Protein AF-0000000066506841 (afdb_homodimer)

Radius of gyration: 35.03 Å; Cα contacts (8 Å, |Δi|>4): 1201; chains: 2; bounding box: 113×82×133 Å

Foldseek 3Di:
DCPVVDDDDDDPDDPPPPPPPPPPPPPPVPPPDDDDPDDFQLVLQLLDAFQAEAEEDELLDLVRVVVLLVVLVLGQAYEHELEPSDDPVCNVNSLVSNLCDLVPHDSPNHAYEYEAYEPPPVRRLVSLLSCLVCLVSHQAYEHEPCLALVRVVVSLVSNCVRNNNVSSLRHAYEYEQAAPSSLVCLLCNLVSVVVVPDDPDNRDDRYAEYEYEHVSHCVRPVDDADLVRPVCLVSLLSRQVSQSSSNHAYEYYEDPPLVDLVSLLVVLLVSVVSRHRYYYYHDPSSSVSSSVSNQDDLVLLVVLVVLLVVCVVVVVVVDQWDDDPNDIDGPVSNVVSVSNVSNCVVDDDDDPVVNVVVVD/DDDPPDCPDDPPPDPPPPPPPPPPPPVPVVVPDDDDPDDFQLVLQLLDAFQAEAEEDELLDLVRVVVLLVVLVLGQAYEHELEPSDDPVCSVSSLVSNLCDLVPHDSPNHAYEYEAYEPPPVRRLVSLLSCLVCLVSHQAYEHEPCLALVRVVVSLVSNCVRNNNVSSLRHAYEYEQAAPSSLVCLLCNLVSQVVVDDPPDNRDDRYAEYEYEHVSHCVRVVDDADLVRPVCLVVLLSRQVSQSSNNHAYEYYEDPPQVDLVSLLVVLLVSVVSPHRYYYYHDPSSSVSSSVSNQDDLVLLVVLVVLLVVCVVVVVVVDQWDDDPRDIDGPVSNVVSVSNVSNCVVDDDDDPVVNVVVVD

Structure (mmCIF, N/CA/C/O backbone):
data_AF-0000000066506841-model_v1
#
loop_
_entity.id
_entity.type
_entity.pdbx_description
1 polymer 'Citrate lyase subunit beta-like protein'
#
loop_
_atom_site.group_PDB
_atom_site.id
_atom_site.type_symbol
_atom_site.label_atom_id
_atom_site.label_alt_id
_atom_site.label_comp_id
_atom_site.label_asym_id
_atom_site.label_entity_id
_atom_site.label_seq_id
_atom_site.pdbx_PDB_ins_code
_atom_site.Cartn_x
_atom_site.Cartn_y
_atom_site.Cartn_z
_atom_site.occupancy
_atom_site.B_iso_or_equiv
_atom_site.auth_seq_id
_atom_site.auth_comp_id
_atom_site.auth_asym_id
_atom_site.auth_atom_id
_atom_site.pdbx_PDB_model_num
ATOM 1 N N . MET A 1 1 ? 40.344 -13.898 102.812 1 19.92 1 MET A N 1
ATOM 2 C CA . MET A 1 1 ? 39.719 -12.602 102.5 1 19.92 1 MET A CA 1
ATOM 3 C C . MET A 1 1 ? 38.688 -12.734 101.438 1 19.92 1 MET A C 1
ATOM 5 O O . MET A 1 1 ? 38.688 -13.695 100.688 1 19.92 1 MET A O 1
ATOM 9 N N . ILE A 1 2 ? 37.906 -11.609 101.125 1 20.38 2 ILE A N 1
ATOM 10 C CA . ILE A 1 2 ? 36.656 -10.891 101.062 1 20.38 2 ILE A CA 1
ATOM 11 C C . ILE A 1 2 ? 36.25 -10.664 99.625 1 20.38 2 ILE A C 1
ATOM 13 O O . ILE A 1 2 ? 35.25 -9.984 99.312 1 20.38 2 ILE A O 1
ATOM 17 N N . HIS A 1 3 ? 36.938 -11.219 98.625 1 22.5 3 HIS A N 1
ATOM 18 C CA . HIS A 1 3 ? 36.938 -10.359 97.5 1 22.5 3 HIS A CA 1
ATOM 19 C C . HIS A 1 3 ? 35.562 -10.344 96.812 1 22.5 3 HIS A C 1
ATOM 21 O O . HIS A 1 3 ? 35.188 -11.297 96.125 1 22.5 3 HIS A O 1
ATOM 27 N N . ILE A 1 4 ? 34.5 -9.719 97.5 1 22.95 4 ILE A N 1
ATOM 28 C CA . ILE A 1 4 ? 33.062 -9.594 97.312 1 22.95 4 ILE A CA 1
ATOM 29 C C . ILE A 1 4 ? 32.781 -8.781 96 1 22.95 4 ILE A C 1
ATOM 31 O O . ILE A 1 4 ? 32.906 -7.559 96 1 22.95 4 ILE A O 1
ATOM 35 N N . LEU A 1 5 ? 33.438 -9.164 94.938 1 21.91 5 LEU A N 1
ATOM 36 C CA . LEU A 1 5 ? 33.406 -8.211 93.812 1 21.91 5 LEU A CA 1
ATOM 37 C C . LEU A 1 5 ? 31.969 -7.848 93.5 1 21.91 5 LEU A C 1
ATOM 39 O O . LEU A 1 5 ? 31.156 -8.727 93.188 1 21.91 5 LEU A O 1
ATOM 43 N N . LYS A 1 6 ? 31.594 -6.633 93.812 1 20.75 6 LYS A N 1
ATOM 44 C CA . LYS A 1 6 ? 30.438 -5.754 94 1 20.75 6 LYS A CA 1
ATOM 45 C C . LYS A 1 6 ? 29.609 -5.684 92.688 1 20.75 6 LYS A C 1
ATOM 47 O O . LYS A 1 6 ? 28.391 -5.844 92.75 1 20.75 6 LYS A O 1
ATOM 52 N N . SER A 1 7 ? 30.031 -4.965 91.625 1 20.2 7 SER A N 1
ATOM 53 C CA . SER A 1 7 ? 29.297 -3.773 91.25 1 20.2 7 SER A CA 1
ATOM 54 C C . SER A 1 7 ? 28.156 -4.129 90.25 1 20.2 7 SER A C 1
ATOM 56 O O . SER A 1 7 ? 28.359 -4.875 89.312 1 20.2 7 SER A O 1
ATOM 58 N N . VAL A 1 8 ? 26.875 -3.951 90.5 1 19.23 8 VAL A N 1
ATOM 59 C CA . VAL A 1 8 ? 25.516 -4.242 90.062 1 19.23 8 VAL A CA 1
ATOM 60 C C . VAL A 1 8 ? 25.219 -3.527 88.75 1 19.23 8 VAL A C 1
ATOM 62 O O . VAL A 1 8 ? 24.578 -4.094 87.875 1 19.23 8 VAL A O 1
ATOM 65 N N . LYS A 1 9 ? 25.484 -2.055 88.688 1 21.59 9 LYS A N 1
ATOM 66 C CA . LYS A 1 9 ? 24.266 -1.27 88.562 1 21.59 9 LYS A CA 1
ATOM 67 C C . LYS A 1 9 ? 23.672 -1.432 87.125 1 21.59 9 LYS A C 1
ATOM 69 O O . LYS A 1 9 ? 22.469 -1.605 87 1 21.59 9 LYS A O 1
ATOM 74 N N . LYS A 1 10 ? 24.281 -0.771 85.938 1 21.14 10 LYS A N 1
ATOM 75 C CA . LYS A 1 10 ? 23.609 0.346 85.312 1 21.14 10 LYS A CA 1
ATOM 76 C C . LYS A 1 10 ? 22.578 -0.15 84.25 1 21.14 10 LYS A C 1
ATOM 78 O O . LYS A 1 10 ? 22.797 -1.163 83.625 1 21.14 10 LYS A O 1
ATOM 83 N N . LEU A 1 11 ? 21.312 0.389 84.25 1 24.2 11 LEU A N 1
ATOM 84 C CA . LEU A 1 11 ? 20 0.316 83.625 1 24.2 11 LEU A CA 1
ATOM 85 C C . LEU A 1 11 ? 20.078 0.713 82.125 1 24.2 11 LEU A C 1
ATOM 87 O O . LEU A 1 11 ? 20.312 1.881 81.812 1 24.2 11 LEU A O 1
ATOM 91 N N . ARG A 1 12 ? 20.922 0.252 81.25 1 22.33 12 ARG A N 1
ATOM 92 C CA . ARG A 1 12 ? 20.984 0.986 80 1 22.33 12 ARG A CA 1
ATOM 93 C C . ARG A 1 12 ? 19.609 1.198 79.438 1 22.33 12 ARG A C 1
ATOM 95 O O . ARG A 1 12 ? 18.719 0.344 79.562 1 22.33 12 ARG A O 1
ATOM 102 N N . PRO A 1 13 ? 19.375 2.502 78.875 1 25.47 13 PRO A N 1
ATOM 103 C CA . PRO A 1 13 ? 18.203 3.197 78.312 1 25.47 13 PRO A CA 1
ATOM 104 C C . PRO A 1 13 ? 17.516 2.398 77.188 1 25.47 13 PRO A C 1
ATOM 106 O O . PRO A 1 13 ? 18.156 1.552 76.562 1 25.47 13 PRO A O 1
ATOM 109 N N . LEU A 1 14 ? 16.156 2.465 77.25 1 25.09 14 LEU A N 1
ATOM 110 C CA . LEU A 1 14 ? 15.133 1.903 76.375 1 25.09 14 LEU A CA 1
ATOM 111 C C . LEU A 1 14 ? 15.375 2.301 74.938 1 25.09 14 LEU A C 1
ATOM 113 O O . LEU A 1 14 ? 15.367 3.488 74.562 1 25.09 14 LEU A O 1
ATOM 117 N N . ILE A 1 15 ? 16.344 1.688 74.25 1 23.77 15 ILE A N 1
ATOM 118 C CA . ILE A 1 15 ? 16.625 2.012 72.875 1 23.77 15 ILE A CA 1
ATOM 119 C C . ILE A 1 15 ? 15.32 2.098 72.062 1 23.77 15 ILE A C 1
ATOM 121 O O . ILE A 1 15 ? 14.492 1.189 72.125 1 23.77 15 ILE A O 1
ATOM 125 N N . ASN A 1 16 ? 14.891 3.402 71.75 1 25.42 16 ASN A N 1
ATOM 126 C CA . ASN A 1 16 ? 13.805 3.895 70.938 1 25.42 16 ASN A CA 1
ATOM 127 C C . ASN A 1 16 ? 13.641 3.057 69.688 1 25.42 16 ASN A C 1
ATOM 129 O O . ASN A 1 16 ? 14.625 2.611 69.125 1 25.42 16 ASN A O 1
ATOM 133 N N . ASN A 1 17 ? 12.492 2.375 69.625 1 25.38 17 ASN A N 1
ATOM 134 C CA . ASN A 1 17 ? 11.93 1.603 68.5 1 25.38 17 ASN A CA 1
ATOM 135 C C . ASN A 1 17 ? 12.047 2.352 67.188 1 25.38 17 ASN A C 1
ATOM 137 O O . ASN A 1 17 ? 11.414 3.393 67 1 25.38 17 ASN A O 1
ATOM 141 N N . ASN A 1 18 ? 13.25 2.596 66.688 1 24.2 18 ASN A N 1
ATOM 142 C CA . ASN A 1 18 ? 13.336 3.205 65.375 1 24.2 18 ASN A CA 1
ATOM 143 C C . ASN A 1 18 ? 12.375 2.549 64.375 1 24.2 18 ASN A C 1
ATOM 145 O O . ASN A 1 18 ? 12.414 1.333 64.188 1 24.2 18 ASN A O 1
ATOM 149 N N . ASN A 1 19 ? 11.164 3.104 64.312 1 24.72 19 ASN A N 1
ATOM 150 C CA . ASN A 1 19 ? 10.219 2.824 63.25 1 24.72 19 ASN A CA 1
ATOM 151 C C . ASN A 1 19 ? 10.914 2.748 61.906 1 24.72 19 ASN A C 1
ATOM 153 O O . ASN A 1 19 ? 11.461 3.742 61.438 1 24.72 19 ASN A O 1
ATOM 157 N N . LYS A 1 20 ? 11.445 1.597 61.562 1 29.14 20 LYS A N 1
ATOM 158 C CA . LYS A 1 20 ? 11.883 1.326 60.188 1 29.14 20 LYS A CA 1
ATOM 159 C C . LYS A 1 20 ? 10.836 1.792 59.188 1 29.14 20 LYS A C 1
ATOM 161 O O . LYS A 1 20 ? 9.742 1.229 59.094 1 29.14 20 LYS A O 1
ATOM 166 N N . LEU A 1 21 ? 10.797 3.123 58.969 1 26.31 21 LEU A N 1
ATOM 167 C CA . LEU A 1 21 ? 10.07 3.562 57.781 1 26.31 21 LEU A CA 1
ATOM 168 C C . LEU A 1 21 ? 10.414 2.686 56.594 1 26.31 21 LEU A C 1
ATOM 170 O O . LEU A 1 21 ? 11.578 2.582 56.219 1 26.31 21 LEU A O 1
ATOM 174 N N . PHE A 1 22 ? 9.703 1.641 56.469 1 28.02 22 PHE A N 1
ATOM 175 C CA . PHE A 1 22 ? 9.695 0.941 55.188 1 28.02 22 PHE A CA 1
ATOM 176 C C . PHE A 1 22 ? 9.594 1.929 54.031 1 28.02 22 PHE A C 1
ATOM 178 O O . PHE A 1 22 ? 8.57 2.6 53.875 1 28.02 22 PHE A O 1
ATOM 185 N N . PHE A 1 23 ? 10.68 2.598 53.719 1 28.44 23 PHE A N 1
ATOM 186 C CA . PHE A 1 23 ? 10.664 3.17 52.375 1 28.44 23 PHE A CA 1
ATOM 187 C C . PHE A 1 23 ? 10.203 2.139 51.344 1 28.44 23 PHE A C 1
ATOM 189 O O . PHE A 1 23 ? 10.812 1.078 51.219 1 28.44 23 PHE A O 1
ATOM 196 N N . SER A 1 24 ? 8.945 2.027 51.156 1 30.55 24 SER A N 1
ATOM 197 C CA . SER A 1 24 ? 8.492 1.392 49.906 1 30.55 24 SER A CA 1
ATOM 198 C C . SER A 1 24 ? 9.383 1.77 48.75 1 30.55 24 SER A C 1
ATOM 200 O O . SER A 1 24 ? 9.555 2.953 48.438 1 30.55 24 SER A O 1
ATOM 202 N N . SER A 1 25 ? 10.492 1.104 48.625 1 33.22 25 SER A N 1
ATOM 203 C CA . SER A 1 25 ? 11.18 1.16 47.344 1 33.22 25 SER A CA 1
ATOM 204 C C . SER A 1 25 ? 10.188 1.163 46.188 1 33.22 25 SER A C 1
ATOM 206 O O . SER A 1 25 ? 9.422 0.212 46 1 33.22 25 SER A O 1
ATOM 208 N N . SER A 1 26 ? 9.555 2.262 45.906 1 35.69 26 SER A N 1
ATOM 209 C CA . SER A 1 26 ? 8.969 2.355 44.562 1 35.69 26 SER A CA 1
ATOM 210 C C . SER A 1 26 ? 9.852 1.671 43.531 1 35.69 26 SER A C 1
ATOM 212 O O . SER A 1 26 ? 10.961 2.137 43.25 1 35.69 26 SER A O 1
ATOM 214 N N . THR A 1 27 ? 9.945 0.377 43.5 1 36.06 27 THR A N 1
ATOM 215 C CA . THR A 1 27 ? 10.461 -0.313 42.344 1 36.06 27 THR A CA 1
ATOM 216 C C . THR A 1 27 ? 10.008 0.387 41.062 1 36.06 27 THR A C 1
ATOM 218 O O . THR A 1 27 ? 8.844 0.299 40.656 1 36.06 27 THR A O 1
ATOM 221 N N . THR A 1 28 ? 10.461 1.526 40.812 1 39.88 28 THR A N 1
ATOM 222 C CA . THR A 1 28 ? 10.383 1.992 39.438 1 39.88 28 THR A CA 1
ATOM 223 C C . THR A 1 28 ? 10.727 0.866 38.438 1 39.88 28 THR A C 1
ATOM 225 O O . THR A 1 28 ? 11.883 0.431 38.375 1 39.88 28 THR A O 1
ATOM 228 N N . THR A 1 29 ? 9.969 -0.126 38.312 1 41.84 29 THR A N 1
ATOM 229 C CA . THR A 1 29 ? 10.141 -1.033 37.188 1 41.84 29 THR A CA 1
ATOM 230 C C . THR A 1 29 ? 10.672 -0.285 35.969 1 41.84 29 THR A C 1
ATOM 232 O O . THR A 1 29 ? 9.961 0.53 35.375 1 41.84 29 THR A O 1
ATOM 235 N N . THR A 1 30 ? 11.891 0.038 35.906 1 47.94 30 THR A N 1
ATOM 236 C CA . THR A 1 30 ? 12.531 0.542 34.719 1 47.94 30 THR A CA 1
ATOM 237 C C . THR A 1 30 ? 12.102 -0.261 33.5 1 47.94 30 THR A C 1
ATOM 239 O O . THR A 1 30 ? 12.5 -1.418 33.344 1 47.94 30 THR A O 1
ATOM 242 N N . THR A 1 31 ? 10.93 -0.209 33.094 1 57.25 31 THR A N 1
ATOM 243 C CA . THR A 1 31 ? 10.5 -0.829 31.828 1 57.25 31 THR A CA 1
ATOM 244 C C . THR A 1 31 ? 11.562 -0.641 30.75 1 57.25 31 THR A C 1
ATOM 246 O O . THR A 1 31 ? 11.922 0.49 30.406 1 57.25 31 THR A O 1
ATOM 249 N N . ILE A 1 32 ? 12.461 -1.568 30.609 1 72.75 32 ILE A N 1
ATOM 250 C CA . ILE A 1 32 ? 13.469 -1.62 29.562 1 72.75 32 ILE A CA 1
ATOM 251 C C . ILE A 1 32 ? 12.812 -1.335 28.203 1 72.75 32 ILE A C 1
ATOM 253 O O . ILE A 1 32 ? 11.883 -2.033 27.797 1 72.75 32 ILE A O 1
ATOM 257 N N . ILE A 1 33 ? 13.164 -0.239 27.688 1 83.62 33 ILE A N 1
ATOM 258 C CA . ILE A 1 33 ? 12.711 0.145 26.359 1 83.62 33 ILE A CA 1
ATOM 259 C C . ILE A 1 33 ? 13.367 -0.755 25.312 1 83.62 33 ILE A C 1
ATOM 261 O O . ILE A 1 33 ? 14.594 -0.771 25.172 1 83.62 33 ILE A O 1
ATOM 265 N N . LYS A 1 34 ? 12.625 -1.693 24.734 1 84.38 34 LYS A N 1
ATOM 266 C CA . LYS A 1 34 ? 13.133 -2.602 23.719 1 84.38 34 LYS A CA 1
ATOM 267 C C . LYS A 1 34 ? 12.727 -2.139 22.328 1 84.38 34 LYS A C 1
ATOM 269 O O . LYS A 1 34 ? 11.555 -1.852 22.078 1 84.38 34 LYS A O 1
ATOM 274 N N . LYS A 1 35 ? 13.766 -2.053 21.5 1 85.88 35 LYS A N 1
ATOM 275 C CA . LYS A 1 35 ? 13.516 -1.743 20.109 1 85.88 35 LYS A CA 1
ATOM 276 C C . LYS A 1 35 ? 12.734 -2.861 19.422 1 85.88 35 LYS A C 1
ATOM 278 O O . LYS A 1 35 ? 13.031 -4.043 19.609 1 85.88 35 LYS A O 1
ATOM 283 N N . PRO A 1 36 ? 11.766 -2.43 18.656 1 85.62 36 PRO A N 1
ATOM 284 C CA . PRO A 1 36 ? 11.016 -3.475 17.953 1 85.62 36 PRO A CA 1
ATOM 285 C C . PRO A 1 36 ? 11.828 -4.152 16.859 1 85.62 36 PRO A C 1
ATOM 287 O O . PRO A 1 36 ? 12.617 -3.492 16.172 1 85.62 36 PRO A O 1
ATOM 290 N N . GLY A 1 37 ? 11.75 -5.484 16.75 1 82 37 GLY A N 1
ATOM 291 C CA . GLY A 1 37 ? 12.391 -6.254 15.688 1 82 37 GLY A CA 1
ATOM 292 C C . GLY A 1 37 ? 11.469 -6.555 14.523 1 82 37 GLY A C 1
ATOM 293 O O . GLY A 1 37 ? 11.203 -7.719 14.219 1 82 37 GLY A O 1
ATOM 294 N N . ILE A 1 38 ? 11.016 -5.594 13.836 1 82.06 38 ILE A N 1
ATOM 295 C CA . ILE A 1 38 ? 10.086 -5.734 12.719 1 82.06 38 ILE A CA 1
ATOM 296 C C . ILE A 1 38 ? 10.852 -5.633 11.398 1 82.06 38 ILE A C 1
ATOM 298 O O . ILE A 1 38 ? 11.656 -4.719 11.203 1 82.06 38 ILE A O 1
ATOM 302 N N . PHE A 1 39 ? 10.586 -6.625 10.547 1 81.94 39 PHE A N 1
ATOM 303 C CA . PHE A 1 39 ? 11.297 -6.652 9.273 1 81.94 39 PHE A CA 1
ATOM 304 C C . PHE A 1 39 ? 10.32 -6.5 8.109 1 81.94 39 PHE A C 1
ATOM 306 O O . PHE A 1 39 ? 9.297 -7.176 8.055 1 81.94 39 PHE A O 1
ATOM 313 N N . ASN A 1 40 ? 10.633 -5.566 7.262 1 86.5 40 ASN A N 1
ATOM 314 C CA . ASN A 1 40 ? 9.914 -5.422 6.004 1 86.5 40 ASN A CA 1
ATOM 315 C C . ASN A 1 40 ? 10.305 -6.512 5.008 1 86.5 40 ASN A C 1
ATOM 317 O O . ASN A 1 40 ? 11.484 -6.668 4.684 1 86.5 40 ASN A O 1
ATOM 321 N N . LYS A 1 41 ? 9.398 -7.238 4.477 1 89.69 41 LYS A N 1
ATOM 322 C CA . LYS A 1 41 ? 9.672 -8.422 3.662 1 89.69 41 LYS A CA 1
ATOM 323 C C . LYS A 1 41 ? 9.562 -8.094 2.176 1 89.69 41 LYS A C 1
ATOM 325 O O . LYS A 1 41 ? 9.773 -8.969 1.328 1 89.69 41 LYS A O 1
ATOM 330 N N . SER A 1 42 ? 9.266 -6.887 1.808 1 89.31 42 SER A N 1
ATOM 331 C CA . SER A 1 42 ? 8.969 -6.547 0.42 1 89.31 42 SER A CA 1
ATOM 332 C C . SER A 1 42 ? 10.164 -6.809 -0.483 1 89.31 42 SER A C 1
ATOM 334 O O . SER A 1 42 ? 10.008 -7.188 -1.646 1 89.31 42 SER A O 1
ATOM 336 N N . GLN A 1 43 ? 11.344 -6.672 0.038 1 82.62 43 GLN A N 1
ATOM 337 C CA . GLN A 1 43 ? 12.555 -6.816 -0.768 1 82.62 43 GLN A CA 1
ATOM 338 C C . GLN A 1 43 ? 12.781 -8.273 -1.153 1 82.62 43 GLN A C 1
ATOM 340 O O . GLN A 1 43 ? 13.508 -8.562 -2.111 1 82.62 43 GLN A O 1
ATOM 345 N N . ASN A 1 44 ? 12.203 -9.188 -0.419 1 85.19 44 ASN A N 1
ATOM 346 C CA . ASN A 1 44 ? 12.359 -10.617 -0.664 1 85.19 44 ASN A CA 1
ATOM 347 C C . ASN A 1 44 ? 11.797 -11.016 -2.023 1 85.19 44 ASN A C 1
ATOM 349 O O . ASN A 1 44 ? 12.117 -12.086 -2.543 1 85.19 44 ASN A O 1
ATOM 353 N N . ILE A 1 45 ? 11.031 -10.242 -2.58 1 88.62 45 ILE A N 1
ATOM 354 C CA . ILE A 1 45 ? 10.352 -10.57 -3.826 1 88.62 45 ILE A CA 1
ATOM 355 C C . ILE A 1 45 ? 11.328 -10.469 -4.992 1 88.62 45 ILE A C 1
ATOM 357 O O . ILE A 1 45 ? 11.25 -11.25 -5.945 1 88.62 45 ILE A O 1
ATOM 361 N N . TYR A 1 46 ? 12.273 -9.586 -4.883 1 82.62 46 TYR A N 1
ATOM 362 C CA . TYR A 1 46 ? 13.094 -9.234 -6.039 1 82.62 46 TYR A CA 1
ATOM 363 C C . TYR A 1 46 ? 14.406 -10 -6.027 1 82.62 46 TYR A C 1
ATOM 365 O O . TYR A 1 46 ? 15.234 -9.844 -6.934 1 82.62 46 TYR A O 1
ATOM 373 N N . ASP A 1 47 ? 14.586 -10.875 -5.039 1 80.94 47 ASP A N 1
ATOM 374 C CA . ASP A 1 47 ? 15.773 -11.711 -4.961 1 80.94 47 ASP A CA 1
ATOM 375 C C . ASP A 1 47 ? 15.508 -13.094 -5.555 1 80.94 47 ASP A C 1
ATOM 377 O O . ASP A 1 47 ? 16.344 -14 -5.43 1 80.94 47 ASP A O 1
ATOM 381 N N . LYS A 1 48 ? 14.406 -13.32 -6.117 1 82.38 48 LYS A N 1
ATOM 382 C CA . LYS A 1 48 ? 14.031 -14.578 -6.758 1 82.38 48 LYS A CA 1
ATOM 383 C C . LYS A 1 48 ? 13.391 -14.328 -8.125 1 82.38 48 LYS A C 1
ATOM 385 O O . LYS A 1 48 ? 12.891 -13.234 -8.391 1 82.38 48 LYS A O 1
ATOM 390 N N . PRO A 1 49 ? 13.391 -15.359 -8.938 1 85.88 49 PRO A N 1
ATOM 391 C CA . PRO A 1 49 ? 12.758 -15.172 -10.25 1 85.88 49 PRO A CA 1
ATOM 392 C C . PRO A 1 49 ? 11.258 -14.891 -10.141 1 85.88 49 PRO A C 1
ATOM 394 O O . PRO A 1 49 ? 10.578 -15.477 -9.297 1 85.88 49 PRO A O 1
ATOM 397 N N . LEU A 1 50 ? 10.844 -14.008 -10.977 1 91.06 50 LEU A N 1
ATOM 398 C CA . LEU A 1 50 ? 9.422 -13.68 -11.008 1 91.06 50 LEU A CA 1
ATOM 399 C C . LEU A 1 50 ? 8.641 -14.727 -11.797 1 91.06 50 LEU A C 1
ATOM 401 O O . LEU A 1 50 ? 9.148 -15.289 -12.766 1 91.06 50 LEU A O 1
ATOM 405 N N . ARG A 1 51 ? 7.465 -14.969 -11.297 1 96 51 ARG A N 1
ATOM 406 C CA . ARG A 1 51 ? 6.52 -15.812 -12.016 1 96 51 ARG A CA 1
ATOM 407 C C . ARG A 1 51 ? 5.699 -15 -13.008 1 96 51 ARG A C 1
ATOM 409 O O . ARG A 1 51 ? 4.488 -14.844 -12.852 1 96 51 ARG A O 1
ATOM 416 N N . ARG A 1 52 ? 6.367 -14.57 -14.148 1 96 52 ARG A N 1
ATOM 417 C CA . ARG A 1 52 ? 5.711 -13.688 -15.102 1 96 52 ARG A CA 1
ATOM 418 C C . ARG A 1 52 ? 4.586 -14.414 -15.836 1 96 52 ARG A C 1
ATOM 420 O O . ARG A 1 52 ? 3.434 -13.977 -15.805 1 96 52 ARG A O 1
ATOM 427 N N . VAL A 1 53 ? 4.969 -15.484 -16.375 1 97.31 53 VAL A N 1
ATOM 428 C CA . VAL A 1 53 ? 4 -16.312 -17.094 1 97.31 53 VAL A CA 1
ATOM 429 C C . VAL A 1 53 ? 3.594 -17.5 -16.219 1 97.31 53 VAL A C 1
ATOM 431 O O . VAL A 1 53 ? 4.391 -18.406 -15.992 1 97.31 53 VAL A O 1
ATOM 434 N N . PHE A 1 54 ? 2.396 -17.438 -15.773 1 98.31 54 PHE A N 1
ATOM 435 C CA . PHE A 1 54 ? 1.75 -18.5 -15 1 98.31 54 PHE A CA 1
ATOM 436 C C . PHE A 1 54 ? 0.753 -19.266 -15.852 1 98.31 54 PHE A C 1
ATOM 438 O O . PHE A 1 54 ? -0.42 -18.891 -15.938 1 98.31 54 PHE A O 1
ATOM 445 N N . PHE A 1 55 ? 1.191 -20.375 -16.453 1 98.31 55 PHE A N 1
ATOM 446 C CA . PHE A 1 55 ? 0.477 -21 -17.562 1 98.31 55 PHE A CA 1
ATOM 447 C C . PHE A 1 55 ? -0.343 -22.188 -17.094 1 98.31 55 PHE A C 1
ATOM 449 O O . PHE A 1 55 ? 0.214 -23.188 -16.641 1 98.31 55 PHE A O 1
ATOM 456 N N . ASN A 1 56 ? -1.65 -22.094 -17.234 1 97.69 56 ASN A N 1
ATOM 457 C CA . ASN A 1 56 ? -2.572 -23.141 -16.797 1 97.69 56 ASN A CA 1
ATOM 458 C C . ASN A 1 56 ? -2.855 -24.125 -17.922 1 97.69 56 ASN A C 1
ATOM 460 O O . ASN A 1 56 ? -3.25 -23.734 -19.016 1 97.69 56 ASN A O 1
ATOM 464 N N . VAL A 1 57 ? -2.703 -25.375 -17.578 1 97.75 57 VAL A N 1
ATOM 465 C CA . VAL A 1 57 ? -2.912 -26.453 -18.531 1 97.75 57 VAL A CA 1
ATOM 466 C C . VAL A 1 57 ? -3.822 -27.516 -17.906 1 97.75 57 VAL A C 1
ATOM 468 O O . VAL A 1 57 ? -3.559 -28.016 -16.812 1 97.75 57 VAL A O 1
ATOM 471 N N . PRO A 1 58 ? -4.871 -27.922 -18.656 1 97.44 58 PRO A N 1
ATOM 472 C CA . PRO A 1 58 ? -5.703 -29 -18.125 1 97.44 58 PRO A CA 1
ATOM 473 C C . PRO A 1 58 ? -4.934 -30.297 -17.938 1 97.44 58 PRO A C 1
ATOM 475 O O . PRO A 1 58 ? -4.32 -30.797 -18.891 1 97.44 58 PRO A O 1
ATOM 478 N N . GLY A 1 59 ? -5.047 -30.906 -16.75 1 97.5 59 GLY A N 1
ATOM 479 C CA . GLY A 1 59 ? -4.262 -32.062 -16.406 1 97.5 59 GLY A CA 1
ATOM 480 C C . GLY A 1 59 ? -4.719 -33.344 -17.109 1 97.5 59 GLY A C 1
ATOM 481 O O . GLY A 1 59 ? -3.996 -34.344 -17.141 1 97.5 59 GLY A O 1
ATOM 482 N N . SER A 1 60 ? -5.875 -33.219 -17.688 1 96.31 60 SER A N 1
ATOM 483 C CA . SER A 1 60 ? -6.418 -34.406 -18.375 1 96.31 60 SER A CA 1
ATOM 484 C C . SER A 1 60 ? -6.047 -34.406 -19.844 1 96.31 60 SER A C 1
ATOM 486 O O . SER A 1 60 ? -6.344 -35.375 -20.562 1 96.31 60 SER A O 1
ATOM 488 N N . ASP A 1 61 ? -5.426 -33.375 -20.328 1 96.31 61 ASP A N 1
ATOM 489 C CA . ASP A 1 61 ? -5.145 -33.25 -21.75 1 96.31 61 ASP A CA 1
ATOM 490 C C . ASP A 1 61 ? -3.65 -33.375 -22.031 1 96.31 61 ASP A C 1
ATOM 492 O O . ASP A 1 61 ? -2.908 -32.406 -22.016 1 96.31 61 ASP A O 1
ATOM 496 N N . LYS A 1 62 ? -3.268 -34.594 -22.438 1 96.38 62 LYS A N 1
ATOM 497 C CA . LYS A 1 62 ? -1.861 -34.906 -22.656 1 96.38 62 LYS A CA 1
ATOM 498 C C . LYS A 1 62 ? -1.271 -34.062 -23.766 1 96.38 62 LYS A C 1
ATOM 500 O O . LYS A 1 62 ? -0.111 -33.625 -23.703 1 96.38 62 LYS A O 1
ATOM 505 N N . ARG A 1 63 ? -2.018 -33.812 -24.75 1 96.44 63 ARG A N 1
ATOM 506 C CA . ARG A 1 63 ? -1.546 -33 -25.859 1 96.44 63 ARG A CA 1
ATOM 507 C C . ARG A 1 63 ? -1.191 -31.594 -25.406 1 96.44 63 ARG A C 1
ATOM 509 O O . ARG A 1 63 ? -0.162 -31.047 -25.812 1 96.44 63 ARG A O 1
ATOM 516 N N . LYS A 1 64 ? -2.004 -31.047 -24.625 1 96.38 64 LYS A N 1
ATOM 517 C CA . LYS A 1 64 ? -1.761 -29.703 -24.125 1 96.38 64 LYS A CA 1
ATOM 518 C C . LYS A 1 64 ? -0.586 -29.688 -23.156 1 96.38 64 LYS A C 1
ATOM 520 O O . LYS A 1 64 ? 0.179 -28.719 -23.109 1 96.38 64 LYS A O 1
ATOM 525 N N . ILE A 1 65 ? -0.446 -30.703 -22.391 1 97.38 65 ILE A N 1
ATOM 526 C CA . ILE A 1 65 ? 0.708 -30.828 -21.516 1 97.38 65 ILE A CA 1
ATOM 527 C C . ILE A 1 65 ? 1.989 -30.875 -22.344 1 97.38 65 ILE A C 1
ATOM 529 O O . ILE A 1 65 ? 2.947 -30.156 -22.062 1 97.38 65 ILE A O 1
ATOM 533 N N . ASP A 1 66 ? 1.945 -31.641 -23.422 1 96.38 66 ASP A N 1
ATOM 534 C CA . ASP A 1 66 ? 3.105 -31.766 -24.297 1 96.38 66 ASP A CA 1
ATOM 535 C C . ASP A 1 66 ? 3.455 -30.422 -24.938 1 96.38 66 ASP A C 1
ATOM 537 O O . ASP A 1 66 ? 4.633 -30.078 -25.062 1 96.38 66 ASP A O 1
ATOM 541 N N . LYS A 1 67 ? 2.453 -29.734 -25.312 1 95.31 67 LYS A N 1
ATOM 542 C CA . LYS A 1 67 ? 2.674 -28.406 -25.891 1 95.31 67 LYS A CA 1
ATOM 543 C C . LYS A 1 67 ? 3.324 -27.469 -24.875 1 95.31 67 LYS A C 1
ATOM 545 O O . LYS A 1 67 ? 4.211 -26.688 -25.234 1 95.31 67 LYS A O 1
ATOM 550 N N . SER A 1 68 ? 2.873 -27.516 -23.672 1 96.06 68 SER A N 1
ATOM 551 C CA . SER A 1 68 ? 3.455 -26.672 -22.625 1 96.06 68 SER A CA 1
ATOM 552 C C . SER A 1 68 ? 4.918 -27.031 -22.391 1 96.06 68 SER A C 1
ATOM 554 O O . SER A 1 68 ? 5.734 -26.156 -22.094 1 96.06 68 SER A O 1
ATOM 556 N N . LEU A 1 69 ? 5.262 -28.297 -22.547 1 95.44 69 LEU A N 1
ATOM 557 C CA . LEU A 1 69 ? 6.641 -28.75 -22.422 1 95.44 69 LEU A CA 1
ATOM 558 C C . LEU A 1 69 ? 7.512 -28.156 -23.531 1 95.44 69 LEU A C 1
ATOM 560 O O . LEU A 1 69 ? 8.633 -27.734 -23.281 1 95.44 69 LEU A O 1
ATOM 564 N N . ALA A 1 70 ? 6.961 -28.094 -24.625 1 94.62 70 ALA A N 1
ATOM 565 C CA . ALA A 1 70 ? 7.688 -27.547 -25.766 1 94.62 70 ALA A CA 1
ATOM 566 C C . ALA A 1 70 ? 7.961 -26.062 -25.594 1 94.62 70 ALA A C 1
ATOM 568 O O . ALA A 1 70 ? 8.93 -25.531 -26.156 1 94.62 70 ALA A O 1
ATOM 569 N N . LEU A 1 71 ? 7.133 -25.375 -24.812 1 94.38 71 LEU A N 1
ATOM 570 C CA . LEU A 1 71 ? 7.234 -23.938 -24.625 1 94.38 71 LEU A CA 1
ATOM 571 C C . LEU A 1 71 ? 7.855 -23.609 -23.266 1 94.38 71 LEU A C 1
ATOM 573 O O . LEU A 1 71 ? 7.852 -22.453 -22.844 1 94.38 71 LEU A O 1
ATOM 577 N N . SER A 1 72 ? 8.43 -24.578 -22.609 1 93.69 72 SER A N 1
ATOM 578 C CA . SER A 1 72 ? 8.812 -24.484 -21.203 1 93.69 72 SER A CA 1
ATOM 579 C C . SER A 1 72 ? 9.914 -23.438 -21 1 93.69 72 SER A C 1
ATOM 581 O O . SER A 1 72 ? 10.031 -22.844 -19.938 1 93.69 72 SER A O 1
ATOM 583 N N . ASP A 1 73 ? 10.602 -23.094 -22.016 1 91.25 73 ASP A N 1
ATOM 584 C CA . ASP A 1 73 ? 11.703 -22.125 -21.906 1 91.25 73 ASP A CA 1
ATOM 585 C C . ASP A 1 73 ? 11.172 -20.703 -21.781 1 91.25 73 ASP A C 1
ATOM 587 O O . ASP A 1 73 ? 11.906 -19.797 -21.391 1 91.25 73 ASP A O 1
ATOM 591 N N . THR A 1 74 ? 9.914 -20.484 -22.094 1 93.06 74 THR A N 1
ATOM 592 C CA . THR A 1 74 ? 9.336 -19.156 -22.062 1 93.06 74 THR A CA 1
ATOM 593 C C . THR A 1 74 ? 8.273 -19.031 -20.984 1 93.06 74 THR A C 1
ATOM 595 O O . THR A 1 74 ? 7.578 -18.016 -20.891 1 93.06 74 THR A O 1
ATOM 598 N N . ILE A 1 75 ? 8.148 -20.094 -20.266 1 96.12 75 ILE A N 1
ATOM 599 C CA . ILE A 1 75 ? 7.145 -20.156 -19.203 1 96.12 75 ILE A CA 1
ATOM 600 C C . ILE A 1 75 ? 7.832 -20.234 -17.844 1 96.12 75 ILE A C 1
ATOM 602 O O . ILE A 1 75 ? 8.773 -21 -17.656 1 96.12 75 ILE A O 1
ATOM 606 N N . ASP A 1 76 ? 7.438 -19.375 -16.906 1 96.19 76 ASP A N 1
ATOM 607 C CA . ASP A 1 76 ? 8.047 -19.406 -15.586 1 96.19 76 ASP A CA 1
ATOM 608 C C . ASP A 1 76 ? 7.445 -20.516 -14.734 1 96.19 76 ASP A C 1
ATOM 610 O O . ASP A 1 76 ? 8.172 -21.234 -14.023 1 96.19 76 ASP A O 1
ATOM 614 N N . SER A 1 77 ? 6.09 -20.656 -14.82 1 98.06 77 SER A N 1
ATOM 615 C CA . SER A 1 77 ? 5.395 -21.688 -14.062 1 98.06 77 SER A CA 1
ATOM 616 C C . SER A 1 77 ? 4.371 -22.422 -14.93 1 98.06 77 SER A C 1
ATOM 618 O O . SER A 1 77 ? 3.496 -21.797 -15.523 1 98.06 77 SER A O 1
ATOM 620 N N . ILE A 1 78 ? 4.5 -23.672 -14.977 1 98.5 78 ILE A N 1
ATOM 621 C CA . ILE A 1 78 ? 3.494 -24.516 -15.617 1 98.5 78 ILE A CA 1
ATOM 622 C C . ILE A 1 78 ? 2.588 -25.141 -14.547 1 98.5 78 ILE A C 1
ATOM 624 O O . ILE A 1 78 ? 3.062 -25.812 -13.641 1 98.5 78 ILE A O 1
ATOM 628 N N . VAL A 1 79 ? 1.314 -24.859 -14.711 1 98.75 79 VAL A N 1
ATOM 629 C CA . VAL A 1 79 ? 0.335 -25.328 -13.734 1 98.75 79 VAL A CA 1
ATOM 630 C C . VAL A 1 79 ? -0.516 -26.438 -14.359 1 98.75 79 VAL A C 1
ATOM 632 O O . VAL A 1 79 ? -1.317 -26.188 -15.258 1 98.75 79 VAL A O 1
ATOM 635 N N . LEU A 1 80 ? -0.371 -27.609 -13.859 1 98.69 80 LEU A N 1
ATOM 636 C CA . LEU A 1 80 ? -1.217 -28.719 -14.281 1 98.69 80 LEU A CA 1
ATOM 637 C C . LEU A 1 80 ? -2.488 -28.781 -13.445 1 98.69 80 LEU A C 1
ATOM 639 O O . LEU A 1 80 ? -2.43 -29.047 -12.234 1 98.69 80 LEU A O 1
ATOM 643 N N . ASP A 1 81 ? -3.59 -28.641 -14.094 1 98.5 81 ASP A N 1
ATOM 644 C CA . ASP A 1 81 ? -4.859 -28.344 -13.43 1 98.5 81 ASP A CA 1
ATOM 645 C C . ASP A 1 81 ? -5.637 -29.625 -13.148 1 98.5 81 ASP A C 1
ATOM 647 O O . ASP A 1 81 ? -5.801 -30.469 -14.039 1 98.5 81 ASP A O 1
ATOM 651 N N . LEU A 1 82 ? -6.129 -29.812 -11.898 1 98.5 82 LEU A N 1
ATOM 652 C CA . LEU A 1 82 ? -7.059 -30.875 -11.523 1 98.5 82 LEU A CA 1
ATOM 653 C C . LEU A 1 82 ? -8.43 -30.297 -11.195 1 98.5 82 LEU A C 1
ATOM 655 O O . LEU A 1 82 ? -9.383 -31.047 -10.977 1 98.5 82 LEU A O 1
ATOM 659 N N . GLU A 1 83 ? -8.602 -29.031 -11.227 1 96.69 83 GLU A N 1
ATOM 660 C CA . GLU A 1 83 ? -9.797 -28.359 -10.734 1 96.69 83 GLU A CA 1
ATOM 661 C C . GLU A 1 83 ? -10.758 -28.031 -11.875 1 96.69 83 GLU A C 1
ATOM 663 O O . GLU A 1 83 ? -11.188 -28.922 -12.609 1 96.69 83 GLU A O 1
ATOM 668 N N . ASP A 1 84 ? -11.039 -26.812 -12.133 1 88.88 84 ASP A N 1
ATOM 669 C CA . ASP A 1 84 ? -12.133 -26.422 -13.016 1 88.88 84 ASP A CA 1
ATOM 670 C C . ASP A 1 84 ? -11.805 -26.719 -14.469 1 88.88 84 ASP A C 1
ATOM 672 O O . ASP A 1 84 ? -12.711 -26.828 -15.305 1 88.88 84 ASP A O 1
ATOM 676 N N . GLY A 1 85 ? -10.578 -26.891 -14.789 1 92.25 85 GLY A N 1
ATOM 677 C CA . GLY A 1 85 ? -10.195 -27.234 -16.156 1 92.25 85 GLY A CA 1
ATOM 678 C C . GLY A 1 85 ? -10.398 -28.703 -16.469 1 92.25 85 GLY A C 1
ATOM 679 O O . GLY A 1 85 ? -10.242 -29.125 -17.625 1 92.25 85 GLY A O 1
ATOM 680 N N . VAL A 1 86 ? -10.773 -29.469 -15.516 1 95.81 86 VAL A N 1
ATOM 681 C CA . VAL A 1 86 ? -10.984 -30.906 -15.68 1 95.81 86 VAL A CA 1
ATOM 682 C C . VAL A 1 86 ? -12.422 -31.25 -15.297 1 95.81 86 VAL A C 1
ATOM 684 O O . VAL A 1 86 ? -12.883 -30.906 -14.203 1 95.81 86 VAL A O 1
ATOM 687 N N . SER A 1 87 ? -13.062 -31.938 -16.156 1 94.12 87 SER A N 1
ATOM 688 C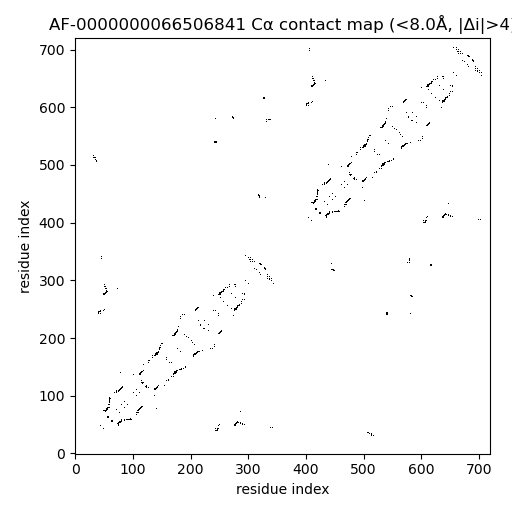 CA . SER A 1 87 ? -14.422 -32.375 -15.859 1 94.12 87 SER A CA 1
ATOM 689 C C . SER A 1 87 ? -14.453 -33.344 -14.695 1 94.12 87 SER A C 1
ATOM 691 O O . SER A 1 87 ? -13.477 -34.062 -14.445 1 94.12 87 SER A O 1
ATOM 693 N N . VAL A 1 88 ? -15.57 -33.406 -14.078 1 92.81 88 VAL A N 1
ATOM 694 C CA . VAL A 1 88 ? -15.719 -34.188 -12.859 1 92.81 88 VAL A CA 1
ATOM 695 C C . VAL A 1 88 ? -15.461 -35.656 -13.148 1 92.81 88 VAL A C 1
ATOM 697 O O . VAL A 1 88 ? -14.867 -36.375 -12.336 1 92.81 88 VAL A O 1
ATOM 700 N N . ASN A 1 89 ? -15.836 -36.031 -14.289 1 95.31 89 ASN A N 1
ATOM 701 C CA . ASN A 1 89 ? -15.75 -37.469 -14.625 1 95.31 89 ASN A CA 1
ATOM 702 C C . ASN A 1 89 ? -14.359 -37.844 -15.133 1 95.31 89 ASN A C 1
ATOM 704 O O . ASN A 1 89 ? -14.102 -39 -15.453 1 95.31 89 ASN A O 1
ATOM 708 N N . ARG A 1 90 ? -13.492 -36.938 -15.148 1 97.12 90 ARG A N 1
ATOM 709 C CA . ARG A 1 90 ? -12.156 -37.219 -15.664 1 97.12 90 ARG A CA 1
ATOM 710 C C . ARG A 1 90 ? -11.086 -36.906 -14.617 1 97.12 90 ARG A C 1
ATOM 712 O O . ARG A 1 90 ? -9.898 -36.844 -14.938 1 97.12 90 ARG A O 1
ATOM 719 N N . LYS A 1 91 ? -11.484 -36.75 -13.391 1 97.62 91 LYS A N 1
ATOM 720 C CA . LYS A 1 91 ? -10.555 -36.375 -12.328 1 97.62 91 LYS A CA 1
ATOM 721 C C . LYS A 1 91 ? -9.477 -37.438 -12.133 1 97.62 91 LYS A C 1
ATOM 723 O O . LYS A 1 91 ? -8.289 -37.125 -12.055 1 97.62 91 LYS A O 1
ATOM 728 N N . GLN A 1 92 ? -9.883 -38.656 -12.125 1 97.94 92 GLN A N 1
ATOM 729 C CA . GLN A 1 92 ? -8.906 -39.719 -11.93 1 97.94 92 GLN A CA 1
ATOM 730 C C . GLN A 1 92 ? -7.949 -39.812 -13.125 1 97.94 92 GLN A C 1
ATOM 732 O O . GLN A 1 92 ? -6.742 -39.969 -12.945 1 97.94 92 GLN A O 1
ATOM 737 N N . GLU A 1 93 ? -8.5 -39.719 -14.258 1 98 93 GLU A N 1
ATOM 738 C CA . GLU A 1 93 ? -7.676 -39.688 -15.461 1 98 93 GLU A CA 1
ATOM 739 C C . GLU A 1 93 ? -6.645 -38.562 -15.414 1 98 93 GLU A C 1
ATOM 741 O O . GLU A 1 93 ? -5.484 -38.781 -15.773 1 98 93 GLU A O 1
ATOM 746 N N . ALA A 1 94 ? -7.078 -37.469 -15.023 1 98.5 94 ALA A N 1
ATOM 747 C CA . ALA A 1 94 ? -6.184 -36.312 -14.906 1 98.5 94 ALA A CA 1
ATOM 748 C C . ALA A 1 94 ? -5.055 -36.594 -13.914 1 98.5 94 ALA A C 1
ATOM 750 O O . ALA A 1 94 ? -3.891 -36.312 -14.195 1 98.5 94 ALA A O 1
ATOM 751 N N . ARG A 1 95 ? -5.391 -37.188 -12.75 1 98.62 95 ARG A N 1
ATOM 752 C CA . ARG A 1 95 ? -4.387 -37.531 -11.758 1 98.62 95 ARG A CA 1
ATOM 753 C C . ARG A 1 95 ? -3.344 -38.5 -12.344 1 98.62 95 ARG A C 1
ATOM 755 O O . ARG A 1 95 ? -2.141 -38.281 -12.172 1 98.62 95 ARG A O 1
ATOM 762 N N . ASP A 1 96 ? -3.824 -39.438 -13.094 1 98.31 96 ASP A N 1
ATOM 763 C CA . ASP A 1 96 ? -2.934 -40.438 -13.695 1 98.31 96 ASP A CA 1
ATOM 764 C C . ASP A 1 96 ? -2.033 -39.781 -14.75 1 98.31 96 ASP A C 1
ATOM 766 O O . ASP A 1 96 ? -0.835 -40.062 -14.805 1 98.31 96 ASP A O 1
ATOM 770 N N . THR A 1 97 ? -2.611 -38.969 -15.523 1 98.25 97 THR A N 1
ATOM 771 C CA . THR A 1 97 ? -1.883 -38.312 -16.594 1 98.25 97 THR A CA 1
ATOM 772 C C . THR A 1 97 ? -0.795 -37.406 -16.031 1 98.25 97 THR A C 1
ATOM 774 O O . THR A 1 97 ? 0.344 -37.406 -16.5 1 98.25 97 THR A O 1
ATOM 777 N N . ILE A 1 98 ? -1.13 -36.656 -15.023 1 98.56 98 ILE A N 1
ATOM 778 C CA . ILE A 1 98 ? -0.185 -35.75 -14.391 1 98.56 98 ILE A CA 1
ATOM 779 C C . ILE A 1 98 ? 0.96 -36.531 -13.766 1 98.56 98 ILE A C 1
ATOM 781 O O . ILE A 1 98 ? 2.133 -36.188 -13.953 1 98.56 98 ILE A O 1
ATOM 785 N N . GLN A 1 99 ? 0.584 -37.562 -13.039 1 98.06 99 GLN A N 1
ATOM 786 C CA . GLN A 1 99 ? 1.594 -38.375 -12.391 1 98.06 99 GLN A CA 1
ATOM 787 C C . GLN A 1 99 ? 2.598 -38.906 -13.414 1 98.06 99 GLN A C 1
ATOM 789 O O . GLN A 1 99 ? 3.809 -38.844 -13.195 1 98.06 99 GLN A O 1
ATOM 794 N N . LYS A 1 100 ? 2.115 -39.406 -14.477 1 97.62 100 LYS A N 1
ATOM 795 C CA . LYS A 1 100 ? 2.979 -39.938 -15.523 1 97.62 100 LYS A CA 1
ATOM 796 C C . LYS A 1 100 ? 3.842 -38.844 -16.141 1 97.62 100 LYS A C 1
ATOM 798 O O . LYS A 1 100 ? 5.051 -39 -16.312 1 97.62 100 LYS A O 1
ATOM 803 N N . ALA A 1 101 ? 3.275 -37.719 -16.453 1 97.44 101 ALA A N 1
ATOM 804 C CA . ALA A 1 101 ? 3.959 -36.656 -17.141 1 97.44 101 ALA A CA 1
ATOM 805 C C . ALA A 1 101 ? 5.109 -36.094 -16.312 1 97.44 101 ALA A C 1
ATOM 807 O O . ALA A 1 101 ? 6.215 -35.906 -16.812 1 97.44 101 ALA A O 1
ATOM 808 N N . VAL A 1 102 ? 4.898 -35.906 -15.008 1 97.25 102 VAL A N 1
ATOM 809 C CA . VAL A 1 102 ? 5.891 -35.219 -14.18 1 97.25 102 VAL A CA 1
ATOM 810 C C . VAL A 1 102 ? 7.066 -36.156 -13.906 1 97.25 102 VAL A C 1
ATOM 812 O O . VAL A 1 102 ? 8.195 -35.688 -13.695 1 97.25 102 VAL A O 1
ATOM 815 N N . VAL A 1 103 ? 6.812 -37.406 -13.945 1 96.38 103 VAL A N 1
ATOM 816 C CA . VAL A 1 103 ? 7.867 -38.375 -13.68 1 96.38 103 VAL A CA 1
ATOM 817 C C . VAL A 1 103 ? 8.664 -38.625 -14.953 1 96.38 103 VAL A C 1
ATOM 819 O O . VAL A 1 103 ? 9.898 -38.719 -14.914 1 96.38 103 VAL A O 1
ATOM 822 N N . GLU A 1 104 ? 8 -38.625 -16.031 1 95.62 104 GLU A N 1
ATOM 823 C CA . GLU A 1 104 ? 8.625 -39.094 -17.266 1 95.62 104 GLU A CA 1
ATOM 824 C C . GLU A 1 104 ? 9.211 -37.938 -18.062 1 95.62 104 GLU A C 1
ATOM 826 O O . GLU A 1 104 ? 10.109 -38.125 -18.891 1 95.62 104 GLU A O 1
ATOM 831 N N . GLU A 1 105 ? 8.664 -36.812 -17.906 1 93.75 105 GLU A N 1
ATOM 832 C CA . GLU A 1 105 ? 9.047 -35.688 -18.766 1 93.75 105 GLU A CA 1
ATOM 833 C C . GLU A 1 105 ? 9.859 -34.656 -17.969 1 93.75 105 GLU A C 1
ATOM 835 O O . GLU A 1 105 ? 9.789 -34.625 -16.75 1 93.75 105 GLU A O 1
ATOM 840 N N . SER A 1 106 ? 10.602 -33.906 -18.781 1 92.19 106 SER A N 1
ATOM 841 C CA . SER A 1 106 ? 11.344 -32.781 -18.203 1 92.19 106 SER A CA 1
ATOM 842 C C . SER A 1 106 ? 10.664 -31.453 -18.5 1 92.19 106 SER A C 1
ATOM 844 O O . SER A 1 106 ? 10.391 -31.141 -19.672 1 92.19 106 SER A O 1
ATOM 846 N N . PHE A 1 107 ? 10.414 -30.719 -17.5 1 93.44 107 PHE A N 1
ATOM 847 C CA . PHE A 1 107 ? 9.742 -29.438 -17.656 1 93.44 107 PHE A CA 1
ATOM 848 C C . PHE A 1 107 ? 10.758 -28.312 -17.75 1 93.44 107 PHE A C 1
ATOM 850 O O . PHE A 1 107 ? 10.391 -27.125 -17.656 1 93.44 107 PHE A O 1
ATOM 857 N N . GLY A 1 108 ? 11.992 -28.656 -17.984 1 90.5 108 GLY A N 1
ATOM 858 C CA . GLY A 1 108 ? 13.047 -27.672 -18.172 1 90.5 108 GLY A CA 1
ATOM 859 C C . GLY A 1 108 ? 13.242 -26.766 -16.969 1 90.5 108 GLY A C 1
ATOM 860 O O . GLY A 1 108 ? 13.375 -27.266 -15.844 1 90.5 108 GLY A O 1
ATOM 861 N N . LYS A 1 109 ? 13.281 -25.438 -17.234 1 89.44 109 LYS A N 1
ATOM 862 C CA . LYS A 1 109 ? 13.531 -24.469 -16.156 1 89.44 109 LYS A CA 1
ATOM 863 C C . LYS A 1 109 ? 12.227 -24 -15.523 1 89.44 109 LYS A C 1
ATOM 865 O O . LYS A 1 109 ? 12.242 -23.297 -14.508 1 89.44 109 LYS A O 1
ATOM 870 N N . ALA A 1 110 ? 11.141 -24.438 -16.078 1 95.31 110 ALA A N 1
ATOM 871 C CA . ALA A 1 110 ? 9.844 -23.984 -15.57 1 95.31 110 ALA A CA 1
ATOM 872 C C . ALA A 1 110 ? 9.523 -24.625 -14.227 1 95.31 110 ALA A C 1
ATOM 874 O O . ALA A 1 110 ? 9.805 -25.812 -14.016 1 95.31 110 ALA A O 1
ATOM 875 N N . GLU A 1 111 ? 9.031 -23.781 -13.367 1 96.88 111 GLU A N 1
ATOM 876 C CA . GLU A 1 111 ? 8.43 -24.312 -12.141 1 96.88 111 GLU A CA 1
ATOM 877 C C . GLU A 1 111 ? 7.199 -25.156 -12.445 1 96.88 111 GLU A C 1
ATOM 879 O O . GLU A 1 111 ? 6.348 -24.766 -13.25 1 96.88 111 GLU A O 1
ATOM 884 N N . VAL A 1 112 ? 7.129 -26.344 -11.844 1 98.25 112 VAL A N 1
ATOM 885 C CA . VAL A 1 112 ? 6.004 -27.234 -12.078 1 98.25 112 VAL A CA 1
ATOM 886 C C . VAL A 1 112 ? 5.062 -27.219 -10.883 1 98.25 112 VAL A C 1
ATOM 888 O O . VAL A 1 112 ? 5.445 -27.609 -9.773 1 98.25 112 VAL A O 1
ATOM 891 N N . LEU A 1 113 ? 3.832 -26.844 -11.125 1 98.75 113 LEU A N 1
ATOM 892 C CA . LEU A 1 113 ? 2.814 -26.719 -10.086 1 98.75 113 LEU A CA 1
ATOM 893 C C . LEU A 1 113 ? 1.588 -27.562 -10.43 1 98.75 113 LEU A C 1
ATOM 895 O O . LEU A 1 113 ? 1.281 -27.766 -11.609 1 98.75 113 LEU A O 1
ATOM 899 N N . ILE A 1 114 ? 0.922 -28.016 -9.375 1 98.81 114 ILE A N 1
ATOM 900 C CA . ILE A 1 114 ? -0.349 -28.719 -9.547 1 98.81 114 ILE A CA 1
ATOM 901 C C . ILE A 1 114 ? -1.466 -27.906 -8.883 1 98.81 114 ILE A C 1
ATOM 903 O O . ILE A 1 114 ? -1.384 -27.594 -7.695 1 98.81 114 ILE A O 1
ATOM 907 N N . ARG A 1 115 ? -2.422 -27.531 -9.656 1 98.88 115 ARG A N 1
ATOM 908 C CA . ARG A 1 115 ? -3.623 -26.984 -9.047 1 98.88 115 ARG A CA 1
ATOM 909 C C . ARG A 1 115 ? -4.555 -28.078 -8.555 1 98.88 115 ARG A C 1
ATOM 911 O O . ARG A 1 115 ? -5.172 -28.781 -9.359 1 98.88 115 ARG A O 1
ATOM 918 N N . VAL A 1 116 ? -4.738 -28.203 -7.301 1 98.81 116 VAL A N 1
ATOM 919 C CA . VAL A 1 116 ? -5.547 -29.25 -6.695 1 98.81 116 VAL A CA 1
ATOM 920 C C . VAL A 1 116 ? -7.004 -28.797 -6.617 1 98.81 116 VAL A C 1
ATOM 922 O O . VAL A 1 116 ? -7.309 -27.625 -6.812 1 98.81 116 VAL A O 1
ATOM 925 N N . ASN A 1 117 ? -7.883 -29.781 -6.367 1 98.12 117 ASN A N 1
ATOM 926 C CA . ASN A 1 117 ? -9.266 -29.422 -6.062 1 98.12 117 ASN A CA 1
ATOM 927 C C . ASN A 1 117 ? -9.367 -28.719 -4.711 1 98.12 117 ASN A C 1
ATOM 929 O O . ASN A 1 117 ? -8.523 -28.906 -3.834 1 98.12 117 ASN A O 1
ATOM 933 N N . SER A 1 118 ? -10.406 -27.891 -4.527 1 97.56 118 SER A N 1
ATOM 934 C CA . SER A 1 118 ? -10.531 -27.078 -3.32 1 97.56 118 SER A CA 1
ATOM 935 C C . SER A 1 118 ? -10.766 -27.953 -2.092 1 97.56 118 SER A C 1
ATOM 937 O O . SER A 1 118 ? -11.195 -29.109 -2.211 1 97.56 118 SER A O 1
ATOM 939 N N . VAL A 1 119 ? -10.508 -27.438 -0.978 1 97.38 119 VAL A N 1
ATOM 940 C CA . VAL A 1 119 ? -10.617 -28.141 0.298 1 97.38 119 VAL A CA 1
ATOM 941 C C . VAL A 1 119 ? -12.039 -28.641 0.498 1 97.38 119 VAL A C 1
ATOM 943 O O . VAL A 1 119 ? -12.25 -29.766 0.967 1 97.38 119 VAL A O 1
ATOM 946 N N . ASP A 1 120 ? -12.992 -27.859 0.06 1 95.31 120 ASP A N 1
ATOM 947 C CA . ASP A 1 120 ? -14.383 -28.172 0.356 1 95.31 120 ASP A CA 1
ATOM 948 C C . ASP A 1 120 ? -15.023 -28.969 -0.777 1 95.31 120 ASP A C 1
ATOM 950 O O . ASP A 1 120 ? -16.219 -29.25 -0.757 1 95.31 120 ASP A O 1
ATOM 954 N N . SER A 1 121 ? -14.25 -29.438 -1.724 1 95.06 121 SER A N 1
ATOM 955 C CA . SER A 1 121 ? -14.781 -30.078 -2.926 1 95.06 121 SER A CA 1
ATOM 956 C C . SER A 1 121 ? -15.086 -31.547 -2.686 1 95.06 121 SER A C 1
ATOM 958 O O . SER A 1 121 ? -15.844 -32.156 -3.439 1 95.06 121 SER A O 1
ATOM 960 N N . GLY A 1 122 ? -14.438 -32.156 -1.708 1 95.94 122 GLY A N 1
ATOM 961 C CA . GLY A 1 122 ? -14.516 -33.594 -1.503 1 95.94 122 GLY A CA 1
ATOM 962 C C . GLY A 1 122 ? -13.555 -34.375 -2.381 1 95.94 122 GLY A C 1
ATOM 963 O O . GLY A 1 122 ? -13.5 -35.594 -2.312 1 95.94 122 GLY A O 1
ATOM 964 N N . LEU A 1 123 ? -12.773 -33.688 -3.152 1 97.81 123 LEU A N 1
ATOM 965 C CA . LEU A 1 123 ? -11.891 -34.344 -4.109 1 97.81 123 LEU A CA 1
ATOM 966 C C . LEU A 1 123 ? -10.422 -34.125 -3.734 1 97.81 123 LEU A C 1
ATOM 968 O O . LEU A 1 123 ? -9.539 -34.781 -4.277 1 97.81 123 LEU A O 1
ATOM 972 N N . LEU A 1 124 ? -10.125 -33.312 -2.748 1 98.31 124 LEU A N 1
ATOM 973 C CA . LEU A 1 124 ? -8.773 -32.875 -2.424 1 98.31 124 LEU A CA 1
ATOM 974 C C . LEU A 1 124 ? -7.926 -34.031 -1.929 1 98.31 124 LEU A C 1
ATOM 976 O O . LEU A 1 124 ? -6.754 -34.156 -2.299 1 98.31 124 LEU A O 1
ATOM 980 N N . GLU A 1 125 ? -8.461 -34.875 -1.099 1 98.06 125 GLU A N 1
ATOM 981 C CA . GLU A 1 125 ? -7.691 -35.938 -0.46 1 98.06 125 GLU A CA 1
ATOM 982 C C . GLU A 1 125 ? -7.098 -36.875 -1.497 1 98.06 125 GLU A C 1
ATOM 984 O O . GLU A 1 125 ? -5.953 -37.312 -1.358 1 98.06 125 GLU A O 1
ATOM 989 N N . ASP A 1 126 ? -7.871 -37.125 -2.533 1 98.19 126 ASP A N 1
ATOM 990 C CA . ASP A 1 126 ? -7.352 -37.969 -3.619 1 98.19 126 ASP A CA 1
ATOM 991 C C . ASP A 1 126 ? -6.211 -37.25 -4.348 1 98.19 126 ASP A C 1
ATOM 993 O O . ASP A 1 126 ? -5.25 -37.906 -4.773 1 98.19 126 ASP A O 1
ATOM 997 N N . ASP A 1 127 ? -6.352 -35.969 -4.543 1 98.69 127 ASP A N 1
ATOM 998 C CA . ASP A 1 127 ? -5.266 -35.188 -5.137 1 98.69 127 ASP A CA 1
ATOM 999 C C . ASP A 1 127 ? -3.994 -35.312 -4.301 1 98.69 127 ASP A C 1
ATOM 1001 O O . ASP A 1 127 ? -2.906 -35.5 -4.836 1 98.69 127 ASP A O 1
ATOM 1005 N N . ILE A 1 128 ? -4.168 -35.188 -2.988 1 98.56 128 ILE A N 1
ATOM 1006 C CA . ILE A 1 128 ? -3.027 -35.188 -2.076 1 98.56 128 ILE A CA 1
ATOM 1007 C C . ILE A 1 128 ? -2.379 -36.594 -2.07 1 98.56 128 ILE A C 1
ATOM 1009 O O . ILE A 1 128 ? -1.154 -36.688 -1.972 1 98.56 128 ILE A O 1
ATOM 1013 N N . ASP A 1 129 ? -3.17 -37.594 -2.189 1 97.88 129 ASP A N 1
ATOM 1014 C CA . ASP A 1 129 ? -2.625 -38.969 -2.299 1 97.88 129 ASP A CA 1
ATOM 1015 C C . ASP A 1 129 ? -1.701 -39.094 -3.508 1 97.88 129 ASP A C 1
ATOM 1017 O O . ASP A 1 129 ? -0.604 -39.625 -3.404 1 97.88 129 ASP A O 1
ATOM 1021 N N . MET A 1 130 ? -2.141 -38.594 -4.566 1 97.88 130 MET A N 1
ATOM 1022 C CA . MET A 1 130 ? -1.333 -38.625 -5.785 1 97.88 130 MET A CA 1
ATOM 1023 C C . MET A 1 130 ? -0.08 -37.781 -5.621 1 97.88 130 MET A C 1
ATOM 1025 O O . MET A 1 130 ? 1.018 -38.188 -5.984 1 97.88 130 MET A O 1
ATOM 1029 N N . ILE A 1 131 ? -0.199 -36.594 -5.027 1 98.19 131 ILE A N 1
ATOM 1030 C CA . ILE A 1 131 ? 0.917 -35.688 -4.812 1 98.19 131 ILE A CA 1
ATOM 1031 C C . ILE A 1 131 ? 1.973 -36.375 -3.936 1 98.19 131 ILE A C 1
ATOM 1033 O O . ILE A 1 131 ? 3.174 -36.188 -4.141 1 98.19 131 ILE A O 1
ATOM 1037 N N . GLY A 1 132 ? 1.467 -37.094 -2.961 1 96.88 132 GLY A N 1
ATOM 1038 C CA . GLY A 1 132 ? 2.389 -37.812 -2.098 1 96.88 132 GLY A CA 1
ATOM 1039 C C . GLY A 1 132 ? 3.363 -38.688 -2.867 1 96.88 132 GLY A C 1
ATOM 1040 O O . GLY A 1 132 ? 4.504 -38.875 -2.438 1 96.88 132 GLY A O 1
ATOM 1041 N N . LYS A 1 133 ? 2.961 -39.156 -3.973 1 95.88 133 LYS A N 1
ATOM 1042 C CA . LYS A 1 133 ? 3.771 -40.062 -4.773 1 95.88 133 LYS A CA 1
ATOM 1043 C C . LYS A 1 133 ? 4.738 -39.312 -5.672 1 95.88 133 LYS A C 1
ATOM 1045 O O . LYS A 1 133 ? 5.723 -39.875 -6.156 1 95.88 133 LYS A O 1
ATOM 1050 N N . ILE A 1 134 ? 4.473 -38.031 -5.883 1 97.12 134 ILE A N 1
ATOM 1051 C CA . ILE A 1 134 ? 5.254 -37.312 -6.883 1 97.12 134 ILE A CA 1
ATOM 1052 C C . ILE A 1 134 ? 5.828 -36.031 -6.277 1 97.12 134 ILE A C 1
ATOM 1054 O O . ILE A 1 134 ? 6.266 -35.125 -7 1 97.12 134 ILE A O 1
ATOM 1058 N N . SER A 1 135 ? 5.84 -35.906 -4.977 1 96.81 135 SER A N 1
ATOM 1059 C CA . SER A 1 135 ? 6.199 -34.656 -4.281 1 96.81 135 SER A CA 1
ATOM 1060 C C . SER A 1 135 ? 7.617 -34.219 -4.637 1 96.81 135 SER A C 1
ATOM 1062 O O . SER A 1 135 ? 7.914 -33.031 -4.648 1 96.81 135 SER A O 1
ATOM 1064 N N . SER A 1 136 ? 8.492 -35.125 -4.984 1 95.69 136 SER A N 1
ATOM 1065 C CA . SER A 1 136 ? 9.883 -34.812 -5.285 1 95.69 136 SER A CA 1
ATOM 1066 C C . SER A 1 136 ? 10.047 -34.344 -6.73 1 95.69 136 SER A C 1
ATOM 1068 O O . SER A 1 136 ? 11.109 -33.875 -7.117 1 95.69 136 SER A O 1
ATOM 1070 N N . TYR A 1 137 ? 8.977 -34.469 -7.5 1 96.62 137 TYR A N 1
ATOM 1071 C CA . TYR A 1 137 ? 9.062 -34.156 -8.922 1 96.62 137 TYR A CA 1
ATOM 1072 C C . TYR A 1 137 ? 8.398 -32.812 -9.227 1 96.62 137 TYR A C 1
ATOM 1074 O O . TYR A 1 137 ? 8.438 -32.344 -10.367 1 96.62 137 TYR A O 1
ATOM 1082 N N . ILE A 1 138 ? 7.773 -32.25 -8.219 1 98 138 ILE A N 1
ATOM 1083 C CA . ILE A 1 138 ? 7.066 -30.984 -8.453 1 98 138 ILE A CA 1
ATOM 1084 C C . ILE A 1 138 ? 7.562 -29.922 -7.48 1 98 138 ILE A C 1
ATOM 1086 O O . ILE A 1 138 ? 8.266 -30.234 -6.516 1 98 138 ILE A O 1
ATOM 1090 N N . ASP A 1 139 ? 7.184 -28.641 -7.801 1 97.94 139 ASP A N 1
ATOM 1091 C CA . ASP A 1 139 ? 7.703 -27.531 -7.016 1 97.94 139 ASP A CA 1
ATOM 1092 C C . ASP A 1 139 ? 6.668 -27.047 -6.008 1 97.94 139 ASP A C 1
ATOM 1094 O O . ASP A 1 139 ? 7.012 -26.375 -5.027 1 97.94 139 ASP A O 1
ATOM 1098 N N . GLY A 1 140 ? 5.371 -27.328 -6.332 1 98.5 140 GLY A N 1
ATOM 1099 C CA . GLY A 1 140 ? 4.379 -26.812 -5.395 1 98.5 140 GLY A CA 1
ATOM 1100 C C . GLY A 1 140 ? 2.953 -27.031 -5.863 1 98.5 140 GLY A C 1
ATOM 1101 O O . GLY A 1 140 ? 2.701 -27.844 -6.754 1 98.5 140 GLY A O 1
ATOM 1102 N N . LEU A 1 141 ? 2.027 -26.344 -5.113 1 98.81 141 LEU A N 1
ATOM 1103 C CA . LEU A 1 141 ? 0.596 -26.484 -5.359 1 98.81 141 LEU A CA 1
ATOM 1104 C C . LEU A 1 141 ? -0.053 -25.109 -5.578 1 98.81 141 LEU A C 1
ATOM 1106 O O . LEU A 1 141 ? 0.345 -24.125 -4.957 1 98.81 141 LEU A O 1
ATOM 1110 N N . VAL A 1 142 ? -0.969 -25.078 -6.48 1 98.88 142 VAL A N 1
ATOM 1111 C CA . VAL A 1 142 ? -1.939 -23.984 -6.547 1 98.88 142 VAL A CA 1
ATOM 1112 C C . VAL A 1 142 ? -3.223 -24.391 -5.824 1 98.88 142 VAL A C 1
ATOM 1114 O O . VAL A 1 142 ? -3.834 -25.422 -6.16 1 98.88 142 VAL A O 1
ATOM 1117 N N . ILE A 1 143 ? -3.627 -23.656 -4.824 1 98.81 143 ILE A N 1
ATOM 1118 C CA . ILE A 1 143 ? -4.77 -24 -3.986 1 98.81 143 ILE A CA 1
ATOM 1119 C C . ILE A 1 143 ? -5.93 -23.047 -4.277 1 98.81 143 ILE A C 1
ATOM 1121 O O . ILE A 1 143 ? -5.863 -21.859 -3.945 1 98.81 143 ILE A O 1
ATOM 1125 N N . PRO A 1 144 ? -6.973 -23.547 -4.859 1 98.44 144 PRO A N 1
ATOM 1126 C CA . PRO A 1 144 ? -8.109 -22.688 -5.195 1 98.44 144 PRO A CA 1
ATOM 1127 C C . PRO A 1 144 ? -9.008 -22.391 -3.996 1 98.44 144 PRO A C 1
ATOM 1129 O O . PRO A 1 144 ? -8.938 -23.109 -2.986 1 98.44 144 PRO A O 1
ATOM 1132 N N . LYS A 1 145 ? -9.773 -21.328 -4.012 1 97.5 145 LYS A N 1
ATOM 1133 C CA . LYS A 1 145 ? -10.836 -21 -3.07 1 97.5 145 LYS A CA 1
ATOM 1134 C C . LYS A 1 145 ? -10.312 -20.969 -1.636 1 97.5 145 LYS A C 1
ATOM 1136 O O . LYS A 1 145 ? -10.93 -21.562 -0.739 1 97.5 145 LYS A O 1
ATOM 1141 N N . VAL A 1 146 ? -9.18 -20.438 -1.484 1 98.5 146 VAL A N 1
ATOM 1142 C CA . VAL A 1 146 ? -8.688 -20.25 -0.125 1 98.5 146 VAL A CA 1
ATOM 1143 C C . VAL A 1 146 ? -9.461 -19.125 0.557 1 98.5 146 VAL A C 1
ATOM 1145 O O . VAL A 1 146 ? -9.289 -17.953 0.226 1 98.5 146 VAL A O 1
ATOM 1148 N N . GLU A 1 147 ? -10.242 -19.484 1.521 1 97.31 147 GLU A N 1
ATOM 1149 C CA . GLU A 1 147 ? -11.156 -18.516 2.121 1 97.31 147 GLU A CA 1
ATOM 1150 C C . GLU A 1 147 ? -10.859 -18.328 3.607 1 97.31 147 GLU A C 1
ATOM 1152 O O . GLU A 1 147 ? -11.383 -17.406 4.238 1 97.31 147 GLU A O 1
ATOM 1157 N N . HIS A 1 148 ? -10.047 -19.156 4.121 1 96.81 148 HIS A N 1
ATOM 1158 C CA . HIS A 1 148 ? -9.641 -19.156 5.523 1 96.81 148 HIS A CA 1
ATOM 1159 C C . HIS A 1 148 ? -8.25 -19.734 5.695 1 96.81 148 HIS A C 1
ATOM 1161 O O . HIS A 1 148 ? -7.848 -20.641 4.949 1 96.81 148 HIS A O 1
ATOM 1167 N N . PRO A 1 149 ? -7.504 -19.266 6.742 1 97.62 149 PRO A N 1
ATOM 1168 C CA . PRO A 1 149 ? -6.168 -19.828 6.973 1 97.62 149 PRO A CA 1
ATOM 1169 C C . PRO A 1 149 ? -6.195 -21.328 7.199 1 97.62 149 PRO A C 1
ATOM 1171 O O . PRO A 1 149 ? -5.234 -22.031 6.863 1 97.62 149 PRO A O 1
ATOM 1174 N N . ASP A 1 150 ? -7.27 -21.828 7.73 1 97.38 150 ASP A N 1
ATOM 1175 C CA . ASP A 1 150 ? -7.383 -23.25 8.047 1 97.38 150 ASP A CA 1
ATOM 1176 C C . ASP A 1 150 ? -7.316 -24.094 6.781 1 97.38 150 ASP A C 1
ATOM 1178 O O . ASP A 1 150 ? -6.973 -25.281 6.844 1 97.38 150 ASP A O 1
ATOM 1182 N N . HIS A 1 151 ? -7.684 -23.578 5.664 1 98.19 151 HIS A N 1
ATOM 1183 C CA . HIS A 1 151 ? -7.539 -24.312 4.41 1 98.19 151 HIS A CA 1
ATOM 1184 C C . HIS A 1 151 ? -6.078 -24.656 4.145 1 98.19 151 HIS A C 1
ATOM 1186 O O . HIS A 1 151 ? -5.77 -25.797 3.783 1 98.19 151 HIS A O 1
ATOM 1192 N N . LEU A 1 152 ? -5.207 -23.719 4.355 1 98.06 152 LEU A N 1
ATOM 1193 C CA . LEU A 1 152 ? -3.781 -23.938 4.141 1 98.06 152 LEU A CA 1
ATOM 1194 C C . LEU A 1 152 ? -3.213 -24.875 5.203 1 98.06 152 LEU A C 1
ATOM 1196 O O . LEU A 1 152 ? -2.377 -25.719 4.902 1 98.06 152 LEU A O 1
ATOM 1200 N N . ILE A 1 153 ? -3.674 -24.703 6.414 1 96.81 153 ILE A N 1
ATOM 1201 C CA . ILE A 1 153 ? -3.225 -25.547 7.512 1 96.81 153 ILE A CA 1
ATOM 1202 C C . ILE A 1 153 ? -3.605 -27 7.23 1 96.81 153 ILE A C 1
ATOM 1204 O O . ILE A 1 153 ? -2.781 -27.906 7.383 1 96.81 153 ILE A O 1
ATOM 1208 N N . TYR A 1 154 ? -4.801 -27.188 6.797 1 97.62 154 TYR A N 1
ATOM 1209 C CA . TYR A 1 154 ? -5.301 -28.531 6.5 1 97.62 154 TYR A CA 1
ATOM 1210 C C . TYR A 1 154 ? -4.449 -29.203 5.43 1 97.62 154 TYR A C 1
ATOM 1212 O O . TYR A 1 154 ? -4.023 -30.344 5.598 1 97.62 154 TYR A O 1
ATOM 1220 N N . ILE A 1 155 ? -4.156 -28.531 4.391 1 98 155 ILE A N 1
ATOM 1221 C CA . ILE A 1 155 ? -3.373 -29.078 3.289 1 98 155 ILE A CA 1
ATOM 1222 C C . ILE A 1 155 ? -1.955 -29.391 3.768 1 98 155 ILE A C 1
ATOM 1224 O O . ILE A 1 155 ? -1.385 -30.422 3.416 1 98 155 ILE A O 1
ATOM 1228 N N . THR A 1 156 ? -1.396 -28.453 4.551 1 96.62 156 THR A N 1
ATOM 1229 C CA . THR A 1 156 ? -0.069 -28.672 5.113 1 96.62 156 THR A CA 1
ATOM 1230 C C . THR A 1 156 ? -0.024 -29.984 5.902 1 96.62 156 THR A C 1
ATOM 1232 O O . THR A 1 156 ? 0.895 -30.781 5.734 1 96.62 156 THR A O 1
ATOM 1235 N N . GLN A 1 157 ? -0.987 -30.203 6.699 1 95.94 157 GLN A N 1
ATOM 1236 C CA . GLN A 1 157 ? -1.053 -31.406 7.531 1 95.94 157 GLN A CA 1
ATOM 1237 C C . GLN A 1 157 ? -1.219 -32.656 6.684 1 95.94 157 GLN A C 1
ATOM 1239 O O . GLN A 1 157 ? -0.56 -33.656 6.93 1 95.94 157 GLN A O 1
ATOM 1244 N N . LEU A 1 158 ? -2.061 -32.594 5.707 1 97.25 158 LEU A N 1
ATOM 1245 C CA . LEU A 1 158 ? -2.26 -33.719 4.816 1 97.25 158 LEU A CA 1
ATOM 1246 C C . LEU A 1 158 ? -0.963 -34.094 4.105 1 97.25 158 LEU A C 1
ATOM 1248 O O . LEU A 1 158 ? -0.618 -35.281 4.008 1 97.25 158 LEU A O 1
ATOM 1252 N N . LEU A 1 159 ? -0.273 -33.094 3.605 1 97.38 159 LEU A N 1
ATOM 1253 C CA . LEU A 1 159 ? 0.972 -33.344 2.881 1 97.38 159 LEU A CA 1
ATOM 1254 C C . LEU A 1 159 ? 2.021 -33.969 3.793 1 97.38 159 LEU A C 1
ATOM 1256 O O . LEU A 1 159 ? 2.744 -34.875 3.383 1 97.38 159 LEU A O 1
ATOM 1260 N N . ARG A 1 160 ? 2.076 -33.469 5.004 1 95.19 160 ARG A N 1
ATOM 1261 C CA . ARG A 1 160 ? 3.033 -34.031 5.953 1 95.19 160 ARG A CA 1
ATOM 1262 C C . ARG A 1 160 ? 2.74 -35.5 6.219 1 95.19 160 ARG A C 1
ATOM 1264 O O . ARG A 1 160 ? 3.66 -36.312 6.324 1 95.19 160 ARG A O 1
ATOM 1271 N N . GLU A 1 161 ? 1.534 -35.812 6.324 1 96.25 161 GLU A N 1
ATOM 1272 C CA . GLU A 1 161 ? 1.119 -37.188 6.559 1 96.25 161 GLU A CA 1
ATOM 1273 C C . GLU A 1 161 ? 1.47 -38.062 5.371 1 96.25 161 GLU A C 1
ATOM 1275 O O . GLU A 1 161 ? 1.933 -39.219 5.555 1 96.25 161 GLU A O 1
ATOM 1280 N N . LYS A 1 162 ? 1.34 -37.562 4.211 1 95.62 162 LYS A N 1
ATOM 1281 C CA . LYS A 1 162 ? 1.429 -38.406 3.021 1 95.62 162 LYS A CA 1
ATOM 1282 C C . LYS A 1 162 ? 2.859 -38.438 2.494 1 95.62 162 LYS A C 1
ATOM 1284 O O . LYS A 1 162 ? 3.289 -39.469 1.955 1 95.62 162 LYS A O 1
ATOM 1289 N N . CYS A 1 163 ? 3.545 -37.375 2.607 1 93.75 163 CYS A N 1
ATOM 1290 C CA . CYS A 1 163 ? 4.84 -37.344 1.934 1 93.75 163 CYS A CA 1
ATOM 1291 C C . CYS A 1 163 ? 5.965 -37.094 2.924 1 93.75 163 CYS A C 1
ATOM 1293 O O . CYS A 1 163 ? 7.137 -37.031 2.541 1 93.75 163 CYS A O 1
ATOM 1295 N N . GLY A 1 164 ? 5.719 -36.906 4.25 1 92.88 164 GLY A N 1
ATOM 1296 C CA . GLY A 1 164 ? 6.73 -36.594 5.25 1 92.88 164 GLY A CA 1
ATOM 1297 C C . GLY A 1 164 ? 7.004 -35.125 5.383 1 92.88 164 GLY A C 1
ATOM 1298 O O . GLY A 1 164 ? 6.75 -34.344 4.453 1 92.88 164 GLY A O 1
ATOM 1299 N N . GLU A 1 165 ? 7.609 -34.75 6.473 1 91.19 165 GLU A N 1
ATOM 1300 C CA . GLU A 1 165 ? 7.809 -33.344 6.824 1 91.19 165 GLU A CA 1
ATOM 1301 C C . GLU A 1 165 ? 8.758 -32.688 5.844 1 91.19 165 GLU A C 1
ATOM 1303 O O . GLU A 1 165 ? 8.484 -31.578 5.371 1 91.19 165 GLU A O 1
ATOM 1308 N N . SER A 1 166 ? 9.805 -33.281 5.578 1 92.12 166 SER A N 1
ATOM 1309 C CA . SER A 1 166 ? 10.836 -32.688 4.73 1 92.12 166 SER A CA 1
ATOM 1310 C C . SER A 1 166 ? 10.297 -32.406 3.332 1 92.12 166 SER A C 1
ATOM 1312 O O . SER A 1 166 ? 10.422 -31.281 2.832 1 92.12 166 SER A O 1
ATOM 1314 N N . ASN A 1 167 ? 9.641 -33.406 2.76 1 93.19 167 ASN A N 1
ATOM 1315 C CA . ASN A 1 167 ? 9.086 -33.25 1.422 1 93.19 167 ASN A CA 1
ATOM 1316 C C . ASN A 1 167 ? 7.938 -32.219 1.413 1 93.19 167 ASN A C 1
ATOM 1318 O O . ASN A 1 167 ? 7.836 -31.406 0.501 1 93.19 167 ASN A O 1
ATOM 1322 N N . ALA A 1 168 ? 7.145 -32.344 2.404 1 94.81 168 ALA A N 1
ATOM 1323 C CA . ALA A 1 168 ? 6.02 -31.422 2.512 1 94.81 168 ALA A CA 1
ATOM 1324 C C . ALA A 1 168 ? 6.508 -29.969 2.584 1 94.81 168 ALA A C 1
ATOM 1326 O O . ALA A 1 168 ? 5.969 -29.094 1.902 1 94.81 168 ALA A O 1
ATOM 1327 N N . ASN A 1 169 ? 7.547 -29.75 3.318 1 93.31 169 ASN A N 1
ATOM 1328 C CA . ASN A 1 169 ? 8.07 -28.406 3.541 1 93.31 169 ASN A CA 1
ATOM 1329 C C . ASN A 1 169 ? 8.695 -27.828 2.271 1 93.31 169 ASN A C 1
ATOM 1331 O O . ASN A 1 169 ? 8.867 -26.609 2.158 1 93.31 169 ASN A O 1
ATOM 1335 N N . ASN A 1 170 ? 9.016 -28.625 1.359 1 95.31 170 ASN A N 1
ATOM 1336 C CA . ASN A 1 170 ? 9.656 -28.172 0.126 1 95.31 170 ASN A CA 1
ATOM 1337 C C . ASN A 1 170 ? 8.625 -27.75 -0.917 1 95.31 170 ASN A C 1
ATOM 1339 O O . ASN A 1 170 ? 8.977 -27.141 -1.928 1 95.31 170 ASN A O 1
ATOM 1343 N N . LEU A 1 171 ? 7.398 -28.078 -0.667 1 97.75 171 LEU A N 1
ATOM 1344 C CA . LEU A 1 171 ? 6.348 -27.719 -1.612 1 97.75 171 LEU A CA 1
ATOM 1345 C C . LEU A 1 171 ? 5.848 -26.312 -1.351 1 97.75 171 LEU A C 1
ATOM 1347 O O . LEU A 1 171 ? 5.402 -26 -0.243 1 97.75 171 LEU A O 1
ATOM 1351 N N . LYS A 1 172 ? 5.867 -25.5 -2.414 1 98 172 LYS A N 1
ATOM 1352 C CA . LYS A 1 172 ? 5.379 -24.125 -2.332 1 98 172 LYS A CA 1
ATOM 1353 C C . LYS A 1 172 ? 3.865 -24.078 -2.527 1 98 172 LYS A C 1
ATOM 1355 O O . LYS A 1 172 ? 3.301 -24.859 -3.287 1 98 172 LYS A O 1
ATOM 1360 N N . PHE A 1 173 ? 3.254 -23.094 -1.84 1 98.62 173 PHE A N 1
ATOM 1361 C CA . PHE A 1 173 ? 1.821 -22.875 -2.002 1 98.62 173 PHE A CA 1
ATOM 1362 C C . PHE A 1 173 ? 1.557 -21.578 -2.76 1 98.62 173 PHE A C 1
ATOM 1364 O O . PHE A 1 173 ? 2.15 -20.547 -2.455 1 98.62 173 PHE A O 1
ATOM 1371 N N . MET A 1 174 ? 0.751 -21.641 -3.74 1 98.75 174 MET A N 1
ATOM 1372 C CA . MET A 1 174 ? 0.095 -20.484 -4.367 1 98.75 174 MET A CA 1
ATOM 1373 C C . MET A 1 174 ? -1.391 -20.453 -4.023 1 98.75 174 MET A C 1
ATOM 1375 O O . MET A 1 174 ? -2.135 -21.375 -4.391 1 98.75 174 MET A O 1
ATOM 1379 N N . ALA A 1 175 ? -1.843 -19.422 -3.375 1 98.88 175 ALA A N 1
ATOM 1380 C CA . ALA A 1 175 ? -3.232 -19.375 -2.926 1 98.88 175 ALA A CA 1
ATOM 1381 C C . ALA A 1 175 ? -4.074 -18.5 -3.844 1 98.88 175 ALA A C 1
ATOM 1383 O O . ALA A 1 175 ? -3.715 -17.344 -4.113 1 98.88 175 ALA A O 1
ATOM 1384 N N . CYS A 1 176 ? -5.16 -19.016 -4.281 1 98.69 176 CYS A N 1
ATOM 1385 C CA . CYS A 1 176 ? -6.086 -18.234 -5.094 1 98.69 176 CYS A CA 1
ATOM 1386 C C . CYS A 1 176 ? -7.02 -17.406 -4.219 1 98.69 176 CYS A C 1
ATOM 1388 O O . CYS A 1 176 ? -7.652 -17.938 -3.303 1 98.69 176 CYS A O 1
ATOM 1390 N N . VAL A 1 177 ? -7.047 -16.156 -4.473 1 98.56 177 VAL A N 1
ATOM 1391 C CA . VAL A 1 177 ? -7.977 -15.203 -3.877 1 98.56 177 VAL A CA 1
ATOM 1392 C C . VAL A 1 177 ? -9.102 -14.891 -4.863 1 98.56 177 VAL A C 1
ATOM 1394 O O . VAL A 1 177 ? -8.898 -14.148 -5.828 1 98.56 177 VAL A O 1
ATOM 1397 N N . GLU A 1 178 ? -10.273 -15.398 -4.547 1 97.69 178 GLU A N 1
ATOM 1398 C CA . GLU A 1 178 ? -11.258 -15.367 -5.625 1 97.69 178 GLU A CA 1
ATOM 1399 C C . GLU A 1 178 ? -12.68 -15.32 -5.074 1 97.69 178 GLU A C 1
ATOM 1401 O O . GLU A 1 178 ? -13.625 -15.766 -5.73 1 97.69 178 GLU A O 1
ATOM 1406 N N . SER A 1 179 ? -12.867 -14.875 -3.854 1 97.06 179 SER A N 1
ATOM 1407 C CA . SER A 1 179 ? -14.148 -14.609 -3.209 1 97.06 179 SER A CA 1
ATOM 1408 C C . SER A 1 179 ? -14.062 -13.414 -2.266 1 97.06 179 SER A C 1
ATOM 1410 O O . SER A 1 179 ? -12.961 -12.984 -1.905 1 97.06 179 SER A O 1
ATOM 1412 N N . ALA A 1 180 ? -15.305 -12.867 -1.926 1 95.38 180 ALA A N 1
ATOM 1413 C CA . ALA A 1 180 ? -15.344 -11.742 -0.999 1 95.38 180 ALA A CA 1
ATOM 1414 C C . ALA A 1 180 ? -14.742 -12.125 0.35 1 95.38 180 ALA A C 1
ATOM 1416 O O . ALA A 1 180 ? -13.938 -11.375 0.913 1 95.38 180 ALA A O 1
ATOM 1417 N N . ILE A 1 181 ? -15.008 -13.281 0.817 1 95.38 181 ILE A N 1
ATOM 1418 C CA . ILE A 1 181 ? -14.531 -13.703 2.129 1 95.38 181 ILE A CA 1
ATOM 1419 C C . ILE A 1 181 ? -13.016 -13.914 2.082 1 95.38 181 ILE A C 1
ATOM 1421 O O . ILE A 1 181 ? -12.312 -13.633 3.053 1 95.38 181 ILE A O 1
ATOM 1425 N N . SER A 1 182 ? -12.477 -14.43 0.968 1 97.56 182 SER A N 1
ATOM 1426 C CA . SER A 1 182 ? -11.039 -14.57 0.803 1 97.56 182 SER A CA 1
ATOM 1427 C C . SER A 1 182 ? -10.336 -13.227 0.909 1 97.56 182 SER A C 1
ATOM 1429 O O . SER A 1 182 ? -9.281 -13.117 1.548 1 97.56 182 SER A O 1
ATOM 1431 N N . LEU A 1 183 ? -10.906 -12.203 0.319 1 96.56 183 LEU A N 1
ATOM 1432 C CA . LEU A 1 183 ? -10.328 -10.867 0.318 1 96.56 183 LEU A CA 1
ATOM 1433 C C . LEU A 1 183 ? -10.305 -10.281 1.728 1 96.56 183 LEU A C 1
ATOM 1435 O O . LEU A 1 183 ? -9.297 -9.703 2.145 1 96.56 183 LEU A O 1
ATOM 1439 N N . ILE A 1 184 ? -11.344 -10.469 2.471 1 95 184 ILE A N 1
ATOM 1440 C CA . ILE A 1 184 ? -11.477 -9.898 3.809 1 95 184 ILE A CA 1
ATOM 1441 C C . ILE A 1 184 ? -10.523 -10.609 4.766 1 95 184 ILE A C 1
ATOM 1443 O O . ILE A 1 184 ? -9.984 -9.992 5.688 1 95 184 ILE A O 1
ATOM 1447 N N . ASN A 1 185 ? -10.219 -11.852 4.48 1 96.5 185 ASN A N 1
ATOM 1448 C CA . ASN A 1 185 ? -9.391 -12.664 5.371 1 96.5 185 ASN A CA 1
ATOM 1449 C C . ASN A 1 185 ? -7.938 -12.688 4.918 1 96.5 185 ASN A C 1
ATOM 1451 O O . ASN A 1 185 ? -7.137 -13.477 5.418 1 96.5 185 ASN A O 1
ATOM 1455 N N . LEU A 1 186 ? -7.539 -11.883 4.02 1 97.81 186 LEU A N 1
ATOM 1456 C CA . LEU A 1 186 ? -6.234 -11.969 3.371 1 97.81 186 LEU A CA 1
ATOM 1457 C C . LEU A 1 186 ? -5.109 -11.891 4.398 1 97.81 186 LEU A C 1
ATOM 1459 O O . LEU A 1 186 ? -4.129 -12.633 4.309 1 97.81 186 LEU A O 1
ATOM 1463 N N . LYS A 1 187 ? -5.246 -10.938 5.344 1 96.31 187 LYS A N 1
ATOM 1464 C CA . LYS A 1 187 ? -4.195 -10.789 6.344 1 96.31 187 LYS A CA 1
ATOM 1465 C C . LYS A 1 187 ? -3.973 -12.094 7.105 1 96.31 187 LYS A C 1
ATOM 1467 O O . LYS A 1 187 ? -2.834 -12.539 7.258 1 96.31 187 LYS A O 1
ATOM 1472 N N . GLU A 1 188 ? -5.02 -12.742 7.551 1 96.62 188 GLU A N 1
ATOM 1473 C CA . GLU A 1 188 ? -4.945 -14.008 8.281 1 96.62 188 GLU A CA 1
ATOM 1474 C C . GLU A 1 188 ? -4.434 -15.133 7.379 1 96.62 188 GLU A C 1
ATOM 1476 O O . GLU A 1 188 ? -3.658 -15.984 7.82 1 96.62 188 GLU A O 1
ATOM 1481 N N . ILE A 1 189 ? -4.863 -15.156 6.172 1 98 189 ILE A N 1
ATOM 1482 C CA . ILE A 1 189 ? -4.453 -16.188 5.219 1 98 189 ILE A CA 1
ATOM 1483 C C . ILE A 1 189 ? -2.945 -16.094 4.984 1 98 189 ILE A C 1
ATOM 1485 O O . ILE A 1 189 ? -2.248 -17.109 5.016 1 98 189 ILE A O 1
ATOM 1489 N N . CYS A 1 190 ? -2.443 -14.898 4.797 1 97.88 190 CYS A N 1
ATOM 1490 C CA . CYS A 1 190 ? -1.021 -14.695 4.543 1 97.88 190 CYS A CA 1
ATOM 1491 C C . CYS A 1 190 ? -0.19 -15.117 5.75 1 97.88 190 CYS A C 1
ATOM 1493 O O . CYS A 1 190 ? 0.976 -15.492 5.605 1 97.88 190 CYS A O 1
ATOM 1495 N N . ASN A 1 191 ? -0.811 -15.109 6.91 1 95.62 191 ASN A N 1
ATOM 1496 C CA . ASN A 1 191 ? -0.101 -15.438 8.141 1 95.62 191 ASN A CA 1
ATOM 1497 C C . ASN A 1 191 ? -0.6 -16.75 8.742 1 95.62 191 ASN A C 1
ATOM 1499 O O . ASN A 1 191 ? -0.595 -16.906 9.969 1 95.62 191 ASN A O 1
ATOM 1503 N N . TYR A 1 192 ? -1.006 -17.625 7.941 1 96.19 192 TYR A N 1
ATOM 1504 C CA . TYR A 1 192 ? -1.66 -18.844 8.406 1 96.19 192 TYR A CA 1
ATOM 1505 C C . TYR A 1 192 ? -0.725 -19.672 9.289 1 96.19 192 TYR A C 1
ATOM 1507 O O . TYR A 1 192 ? -1.176 -20.359 10.203 1 96.19 192 TYR A O 1
ATOM 1515 N N . ASN A 1 193 ? 0.556 -19.609 9.078 1 93.62 193 ASN A N 1
ATOM 1516 C CA . ASN A 1 193 ? 1.534 -20.422 9.805 1 93.62 193 ASN A CA 1
ATOM 1517 C C . ASN A 1 193 ? 1.625 -20.016 11.273 1 93.62 193 ASN A C 1
ATOM 1519 O O . ASN A 1 193 ? 2.07 -20.797 12.109 1 93.62 193 ASN A O 1
ATOM 1523 N N . GLU A 1 194 ? 1.288 -18.766 11.586 1 90.31 194 GLU A N 1
ATOM 1524 C CA . GLU A 1 194 ? 1.302 -18.297 12.969 1 90.31 194 GLU A CA 1
ATOM 1525 C C . GLU A 1 194 ? 0.306 -19.094 13.82 1 90.31 194 GLU A C 1
ATOM 1527 O O . GLU A 1 194 ? 0.521 -19.281 15.023 1 90.31 194 GLU A O 1
ATOM 1532 N N . LYS A 1 195 ? -0.693 -19.453 13.242 1 87.56 195 LYS A N 1
ATOM 1533 C CA . LYS A 1 195 ? -1.717 -20.219 13.953 1 87.56 195 LYS A CA 1
ATOM 1534 C C . LYS A 1 195 ? -1.24 -21.641 14.234 1 87.56 195 LYS A C 1
ATOM 1536 O O . LYS A 1 195 ? -1.783 -22.312 15.109 1 87.56 195 LYS A O 1
ATOM 1541 N N . MET A 1 196 ? -0.396 -22.031 13.414 1 84.06 196 MET A N 1
ATOM 1542 C CA . MET A 1 196 ? 0.126 -23.375 13.57 1 84.06 196 MET A CA 1
ATOM 1543 C C . MET A 1 196 ? 1.204 -23.438 14.648 1 84.06 196 MET A C 1
ATOM 1545 O O . MET A 1 196 ? 1.559 -24.516 15.125 1 84.06 196 MET A O 1
ATOM 1549 N N . ASN A 1 197 ? 1.898 -22.172 14.812 1 72.44 197 ASN A N 1
ATOM 1550 C CA . ASN A 1 197 ? 3.029 -22.109 15.734 1 72.44 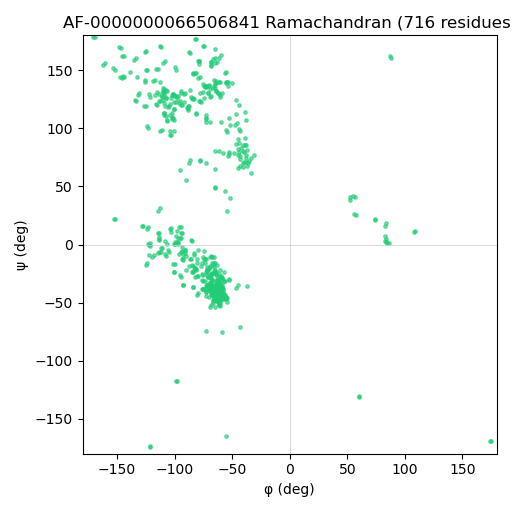197 ASN A CA 1
ATOM 1551 C C . ASN A 1 197 ? 2.588 -22.359 17.172 1 72.44 197 ASN A C 1
ATOM 1553 O O . ASN A 1 197 ? 1.8 -21.578 17.719 1 72.44 197 ASN A O 1
ATOM 1557 N N . SER A 1 198 ? 2.146 -23.484 17.438 1 58.78 198 SER A N 1
ATOM 1558 C CA . SER A 1 198 ? 2.117 -23.859 18.859 1 58.78 198 SER A CA 1
ATOM 1559 C C . SER A 1 198 ? 3.502 -23.734 19.484 1 58.78 198 SER A C 1
ATOM 1561 O O . SER A 1 198 ? 4.484 -23.469 18.797 1 58.78 198 SER A O 1
ATOM 1563 N N . SER A 1 199 ? 3.895 -24.328 20.781 1 53.22 199 SER A N 1
ATOM 1564 C CA . SER A 1 199 ? 5.031 -24.219 21.688 1 53.22 199 SER A CA 1
ATOM 1565 C C . SER A 1 199 ? 6.352 -24.219 20.922 1 53.22 199 SER A C 1
ATOM 1567 O O . SER A 1 199 ? 7.215 -23.375 21.172 1 53.22 199 SER A O 1
ATOM 1569 N N . ASN A 1 200 ? 6.875 -25.422 20.266 1 48.84 200 ASN A N 1
ATOM 1570 C CA . ASN A 1 200 ? 8.273 -25.766 20.016 1 48.84 200 ASN A CA 1
ATOM 1571 C C . ASN A 1 200 ? 8.602 -25.734 18.531 1 48.84 200 ASN A C 1
ATOM 1573 O O . ASN A 1 200 ? 9.742 -26 18.141 1 48.84 200 ASN A O 1
ATOM 1577 N N . ASN A 1 201 ? 7.602 -25.531 17.469 1 56.19 201 ASN A N 1
ATOM 1578 C CA . ASN A 1 201 ? 8.062 -25.781 16.109 1 56.19 201 ASN A CA 1
ATOM 1579 C C . ASN A 1 201 ? 7.84 -24.562 15.219 1 56.19 201 ASN A C 1
ATOM 1581 O O . ASN A 1 201 ? 6.715 -24.062 15.094 1 56.19 201 ASN A O 1
ATOM 1585 N N . ASN A 1 202 ? 8.875 -23.766 14.922 1 63 202 ASN A N 1
ATOM 1586 C CA . ASN A 1 202 ? 8.875 -22.641 13.977 1 63 202 ASN A CA 1
ATOM 1587 C C . ASN A 1 202 ? 8.477 -23.094 12.578 1 63 202 ASN A C 1
ATOM 1589 O O . ASN A 1 202 ? 9.328 -23.422 11.758 1 63 202 ASN A O 1
ATOM 1593 N N . ASN A 1 203 ? 7.172 -23.281 12.344 1 77.69 203 ASN A N 1
ATOM 1594 C CA . ASN A 1 203 ? 6.703 -23.688 11.023 1 77.69 203 ASN A CA 1
ATOM 1595 C C . ASN A 1 203 ? 6.797 -22.547 10.016 1 77.69 203 ASN A C 1
ATOM 1597 O O . ASN A 1 203 ? 6.035 -21.578 10.102 1 77.69 203 ASN A O 1
ATOM 1601 N N . LYS A 1 204 ? 7.723 -22.703 9.172 1 86.69 204 LYS A N 1
ATOM 1602 C CA . LYS A 1 204 ? 7.906 -21.75 8.094 1 86.69 204 LYS A CA 1
ATOM 1603 C C . LYS A 1 204 ? 6.73 -21.781 7.117 1 86.69 204 LYS A C 1
ATOM 1605 O O . LYS A 1 204 ? 6.215 -22.859 6.801 1 86.69 204 LYS A O 1
ATOM 1610 N N . SER A 1 205 ? 6.273 -20.719 6.766 1 94.75 205 SER A N 1
ATOM 1611 C CA . SER A 1 205 ? 5.188 -20.625 5.797 1 94.75 205 SER A CA 1
ATOM 1612 C C . SER A 1 205 ? 5.59 -21.234 4.453 1 94.75 205 SER A C 1
ATOM 1614 O O . SER A 1 205 ? 6.715 -21.031 3.988 1 94.75 205 SER A O 1
ATOM 1616 N N . GLN A 1 206 ? 4.691 -21.922 3.865 1 96.75 206 GLN A N 1
ATOM 1617 C CA . GLN A 1 206 ? 4.906 -22.469 2.525 1 96.75 206 GLN A CA 1
ATOM 1618 C C . GLN A 1 206 ? 4.309 -21.547 1.463 1 96.75 206 GLN A C 1
ATOM 1620 O O . GLN A 1 206 ? 4.531 -21.75 0.267 1 96.75 206 GLN A O 1
ATOM 1625 N N . LEU A 1 207 ? 3.609 -20.578 1.906 1 97.62 207 LEU A N 1
ATOM 1626 C CA . LEU A 1 207 ? 2.953 -19.656 0.985 1 97.62 207 LEU A CA 1
ATOM 1627 C C . LEU A 1 207 ? 3.979 -18.812 0.238 1 97.62 207 LEU A C 1
ATOM 1629 O O . LEU A 1 207 ? 4.844 -18.188 0.856 1 97.62 207 LEU A O 1
ATOM 1633 N N . ASN A 1 208 ? 3.869 -18.797 -1.146 1 97.44 208 ASN A N 1
ATOM 1634 C CA . ASN A 1 208 ? 4.871 -18.109 -1.962 1 97.44 208 ASN A CA 1
ATOM 1635 C C . ASN A 1 208 ? 4.238 -17.078 -2.891 1 97.44 208 ASN A C 1
ATOM 1637 O O . ASN A 1 208 ? 4.926 -16.203 -3.406 1 97.44 208 ASN A O 1
ATOM 1641 N N . ALA A 1 209 ? 2.934 -17.188 -3.1 1 98.44 209 ALA A N 1
ATOM 1642 C CA . ALA A 1 209 ? 2.266 -16.234 -3.988 1 98.44 209 ALA A CA 1
ATOM 1643 C C . ALA A 1 209 ? 0.762 -16.203 -3.727 1 98.44 209 ALA A C 1
ATOM 1645 O O . ALA A 1 209 ? 0.203 -17.156 -3.172 1 98.44 209 ALA A O 1
ATOM 1646 N N . LEU A 1 210 ? 0.151 -15.094 -4.078 1 98.75 210 LEU A N 1
ATOM 1647 C CA . LEU A 1 210 ? -1.296 -14.945 -4.176 1 98.75 210 LEU A CA 1
ATOM 1648 C C . LEU A 1 210 ? -1.729 -14.797 -5.633 1 98.75 210 LEU A C 1
ATOM 1650 O O . LEU A 1 210 ? -1.075 -14.102 -6.41 1 98.75 210 LEU A O 1
ATOM 1654 N N . ILE A 1 211 ? -2.754 -15.5 -5.996 1 98.88 211 ILE A N 1
ATOM 1655 C CA . ILE A 1 211 ? -3.297 -15.43 -7.348 1 98.88 211 ILE A CA 1
ATOM 1656 C C . ILE A 1 211 ? -4.695 -14.82 -7.309 1 98.88 211 ILE A C 1
ATOM 1658 O O . ILE A 1 211 ? -5.578 -15.32 -6.605 1 98.88 211 ILE A O 1
ATOM 1662 N N . PHE A 1 212 ? -4.922 -13.766 -8.031 1 98.69 212 PHE A N 1
ATOM 1663 C CA . PHE A 1 212 ? -6.266 -13.219 -8.156 1 98.69 212 PHE A CA 1
ATOM 1664 C C . PHE A 1 212 ? -7.012 -13.875 -9.312 1 98.69 212 PHE A C 1
ATOM 1666 O O . PHE A 1 212 ? -6.586 -13.766 -10.469 1 98.69 212 PHE A O 1
ATOM 1673 N N . ALA A 1 213 ? -8.039 -14.523 -8.977 1 97.19 213 ALA A N 1
ATOM 1674 C CA . ALA A 1 213 ? -8.875 -15.148 -10 1 97.19 213 ALA A CA 1
ATOM 1675 C C . ALA A 1 213 ? -10.188 -14.391 -10.18 1 97.19 213 ALA A C 1
ATOM 1677 O O . ALA A 1 213 ? -11.125 -14.578 -9.398 1 97.19 213 ALA A O 1
ATOM 1678 N N . SER A 1 214 ? -10.289 -13.688 -11.281 1 94.94 214 SER A N 1
ATOM 1679 C CA . SER A 1 214 ? -11.359 -12.711 -11.453 1 94.94 214 SER A CA 1
ATOM 1680 C C . SER A 1 214 ? -12.695 -13.398 -11.742 1 94.94 214 SER A C 1
ATOM 1682 O O . SER A 1 214 ? -13.742 -12.945 -11.266 1 94.94 214 SER A O 1
ATOM 1684 N N . GLU A 1 215 ? -12.641 -14.477 -12.539 1 92.75 215 GLU A N 1
ATOM 1685 C CA . GLU A 1 215 ? -13.898 -15.109 -12.922 1 92.75 215 GLU A CA 1
ATOM 1686 C C . GLU A 1 215 ? -14.641 -15.656 -11.703 1 92.75 215 GLU A C 1
ATOM 1688 O O . GLU A 1 215 ? -15.836 -15.422 -11.539 1 92.75 215 GLU A O 1
ATOM 1693 N N . ASP A 1 216 ? -13.961 -16.344 -10.883 1 94.5 216 ASP A N 1
ATOM 1694 C CA . ASP A 1 216 ? -14.562 -16.844 -9.656 1 94.5 216 ASP A CA 1
ATOM 1695 C C . ASP A 1 216 ? -14.953 -15.703 -8.727 1 94.5 216 ASP A C 1
ATOM 1697 O O . ASP A 1 216 ? -16 -15.75 -8.086 1 94.5 216 ASP A O 1
ATOM 1701 N N . TYR A 1 217 ? -14.156 -14.695 -8.625 1 97.12 217 TYR A N 1
ATOM 1702 C CA . TYR A 1 217 ? -14.469 -13.547 -7.793 1 97.12 217 TYR A CA 1
ATOM 1703 C C . TYR A 1 217 ? -15.758 -12.867 -8.25 1 97.12 217 TYR A C 1
ATOM 1705 O O . TYR A 1 217 ? -16.609 -12.531 -7.43 1 97.12 217 TYR A O 1
ATOM 1713 N N . CYS A 1 218 ? -15.875 -12.664 -9.547 1 93.31 218 CYS A N 1
ATOM 1714 C CA . CYS A 1 218 ? -17.062 -12.047 -10.117 1 93.31 218 CYS A CA 1
ATOM 1715 C C . CYS A 1 218 ? -18.297 -12.906 -9.852 1 93.31 218 CYS A C 1
ATOM 1717 O O . CYS A 1 218 ? -19.359 -12.383 -9.5 1 93.31 218 CYS A O 1
ATOM 1719 N N . ALA A 1 219 ? -18.109 -14.164 -10 1 92.75 219 ALA A N 1
ATOM 1720 C CA . ALA A 1 219 ? -19.219 -15.062 -9.719 1 92.75 219 ALA A CA 1
ATOM 1721 C C . ALA A 1 219 ? -19.641 -14.977 -8.25 1 92.75 219 ALA A C 1
ATOM 1723 O O . ALA A 1 219 ? -20.828 -15.016 -7.938 1 92.75 219 ALA A O 1
ATOM 1724 N N . ASP A 1 220 ? -18.719 -14.875 -7.406 1 93.62 220 ASP A N 1
ATOM 1725 C CA . ASP A 1 220 ? -18.969 -14.812 -5.973 1 93.62 220 ASP A CA 1
ATOM 1726 C C . ASP A 1 220 ? -19.641 -13.492 -5.586 1 93.62 220 ASP A C 1
ATOM 1728 O O . ASP A 1 220 ? -20.562 -13.477 -4.758 1 93.62 220 ASP A O 1
ATOM 1732 N N . THR A 1 221 ? -19.281 -12.352 -6.215 1 94 221 THR A N 1
ATOM 1733 C CA . THR A 1 221 ? -19.672 -11.016 -5.77 1 94 221 THR A CA 1
ATOM 1734 C C . THR A 1 221 ? -20.828 -10.477 -6.613 1 94 221 THR A C 1
ATOM 1736 O O . THR A 1 221 ? -21.453 -9.477 -6.254 1 94 221 THR A O 1
ATOM 1739 N N . GLY A 1 222 ? -21.062 -11.078 -7.75 1 93.31 222 GLY A N 1
ATOM 1740 C CA . GLY A 1 222 ? -22.094 -10.57 -8.648 1 93.31 222 GLY A CA 1
ATOM 1741 C C . GLY A 1 222 ? -21.609 -9.43 -9.523 1 93.31 222 GLY A C 1
ATOM 1742 O O . GLY A 1 222 ? -22.406 -8.789 -10.211 1 93.31 222 GLY A O 1
ATOM 1743 N N . ILE A 1 223 ? -20.344 -9.102 -9.531 1 92.44 223 ILE A N 1
ATOM 1744 C CA . ILE A 1 223 ? -19.734 -8.047 -10.336 1 92.44 223 ILE A CA 1
ATOM 1745 C C . ILE A 1 223 ? -19.656 -8.492 -11.797 1 92.44 223 ILE A C 1
ATOM 1747 O O . ILE A 1 223 ? -19.344 -9.656 -12.078 1 92.44 223 ILE A O 1
ATOM 1751 N N . THR A 1 224 ? -20.016 -7.594 -12.648 1 90.69 224 THR A N 1
ATOM 1752 C CA . THR A 1 224 ? -19.797 -7.816 -14.07 1 90.69 224 THR A CA 1
ATOM 1753 C C . THR A 1 224 ? -18.469 -7.184 -14.516 1 90.69 224 THR A C 1
ATOM 1755 O O . THR A 1 224 ? -18.281 -5.977 -14.367 1 90.69 224 THR A O 1
ATOM 1758 N N . ARG A 1 225 ? -17.641 -8.023 -15.008 1 90.69 225 ARG A N 1
ATOM 1759 C CA . ARG A 1 225 ? -16.344 -7.543 -15.477 1 90.69 225 ARG A CA 1
ATOM 1760 C C . ARG A 1 225 ? -16.5 -6.723 -16.75 1 90.69 225 ARG A C 1
ATOM 1762 O O . ARG A 1 225 ? -17.188 -7.137 -17.688 1 90.69 225 ARG A O 1
ATOM 1769 N N . THR A 1 226 ? -15.906 -5.527 -16.781 1 90.94 226 THR A N 1
ATOM 1770 C CA . THR A 1 226 ? -15.922 -4.637 -17.938 1 90.94 226 THR A CA 1
ATOM 1771 C C . THR A 1 226 ? -14.523 -4.512 -18.531 1 90.94 226 THR A C 1
ATOM 1773 O O . THR A 1 226 ? -13.539 -4.953 -17.922 1 90.94 226 THR A O 1
ATOM 1776 N N . PRO A 1 227 ? -14.344 -3.904 -19.672 1 88.25 227 PRO A N 1
ATOM 1777 C CA . PRO A 1 227 ? -13.031 -3.752 -20.297 1 88.25 227 PRO A CA 1
ATOM 1778 C C . PRO A 1 227 ? -12.078 -2.885 -19.469 1 88.25 227 PRO A C 1
ATOM 1780 O O . PRO A 1 227 ? -10.859 -3.092 -19.516 1 88.25 227 PRO A O 1
ATOM 1783 N N . THR A 1 228 ? -12.633 -1.952 -18.75 1 89.81 228 THR A N 1
ATOM 1784 C CA . THR A 1 228 ? -11.781 -1.072 -17.953 1 89.81 228 THR A CA 1
ATOM 1785 C C . THR A 1 228 ? -11.391 -1.736 -16.641 1 89.81 228 THR A C 1
ATOM 1787 O O . THR A 1 228 ? -10.43 -1.317 -15.984 1 89.81 228 THR A O 1
ATOM 1790 N N . ALA A 1 229 ? -12.125 -2.703 -16.219 1 92.25 229 ALA A N 1
ATOM 1791 C CA . ALA A 1 229 ? -11.914 -3.504 -15.023 1 92.25 229 ALA A CA 1
ATOM 1792 C C . ALA A 1 229 ? -11.812 -2.617 -13.781 1 92.25 229 ALA A C 1
ATOM 1794 O O . ALA A 1 229 ? -11.195 -3 -12.789 1 92.25 229 ALA A O 1
ATOM 1795 N N . THR A 1 230 ? -12.422 -1.415 -13.773 1 92.88 230 THR A N 1
ATOM 1796 C CA . THR A 1 230 ? -12.391 -0.508 -12.633 1 92.88 230 THR A CA 1
ATOM 1797 C C . THR A 1 230 ? -13.055 -1.149 -11.422 1 92.88 230 THR A C 1
ATOM 1799 O O . THR A 1 230 ? -12.633 -0.927 -10.281 1 92.88 230 THR A O 1
ATOM 1802 N N . GLU A 1 231 ? -14.078 -1.997 -11.727 1 93.12 231 GLU A N 1
ATOM 1803 C CA . GLU A 1 231 ? -14.828 -2.654 -10.664 1 93.12 231 GLU A CA 1
ATOM 1804 C C . GLU A 1 231 ? -13.961 -3.67 -9.922 1 93.12 231 GLU A C 1
ATOM 1806 O O . GLU A 1 231 ? -14.32 -4.121 -8.836 1 93.12 231 GLU A O 1
ATOM 1811 N N . LEU A 1 232 ? -12.75 -3.973 -10.469 1 96 232 LEU A N 1
ATOM 1812 C CA . LEU A 1 232 ? -11.875 -4.957 -9.852 1 96 232 LEU A CA 1
ATOM 1813 C C . LEU A 1 232 ? -10.672 -4.285 -9.203 1 96 232 LEU A C 1
ATOM 1815 O O . LEU A 1 232 ? -9.82 -4.953 -8.617 1 96 232 LEU A O 1
ATOM 1819 N N . LEU A 1 233 ? -10.609 -2.98 -9.219 1 96.12 233 LEU A N 1
ATOM 1820 C CA . LEU A 1 233 ? -9.445 -2.236 -8.766 1 96.12 233 LEU A CA 1
ATOM 1821 C C . LEU A 1 233 ? -9.195 -2.48 -7.277 1 96.12 233 LEU A C 1
ATOM 1823 O O . LEU A 1 233 ? -8.055 -2.717 -6.867 1 96.12 233 LEU A O 1
ATOM 1827 N N . TYR A 1 234 ? -10.25 -2.484 -6.488 1 95.56 234 TYR A N 1
ATOM 1828 C CA . TYR A 1 234 ? -10.117 -2.691 -5.051 1 95.56 234 TYR A CA 1
ATOM 1829 C C . TYR A 1 234 ? -9.523 -4.062 -4.75 1 95.56 234 TYR A C 1
ATOM 1831 O O . TYR A 1 234 ? -8.531 -4.172 -4.023 1 95.56 234 TYR A O 1
ATOM 1839 N N . ALA A 1 235 ? -10.094 -5.043 -5.305 1 97.25 235 ALA A N 1
ATOM 1840 C CA . ALA A 1 235 ? -9.672 -6.414 -5.031 1 97.25 235 ALA A CA 1
ATOM 1841 C C . ALA A 1 235 ? -8.242 -6.652 -5.516 1 97.25 235 ALA A C 1
ATOM 1843 O O . ALA A 1 235 ? -7.422 -7.207 -4.785 1 97.25 235 ALA A O 1
ATOM 1844 N N . ARG A 1 236 ? -7.969 -6.242 -6.711 1 97.94 236 ARG A N 1
ATOM 1845 C CA . ARG A 1 236 ? -6.641 -6.414 -7.289 1 97.94 236 ARG A CA 1
ATOM 1846 C C . ARG A 1 236 ? -5.578 -5.703 -6.453 1 97.94 236 ARG A C 1
ATOM 1848 O O . ARG A 1 236 ? -4.539 -6.285 -6.137 1 97.94 236 ARG A O 1
ATOM 1855 N N . SER A 1 237 ? -5.844 -4.477 -6.023 1 97.81 237 SER A N 1
ATOM 1856 C CA . SER A 1 237 ? -4.898 -3.715 -5.219 1 97.81 237 SER A CA 1
ATOM 1857 C C . SER A 1 237 ? -4.707 -4.344 -3.842 1 97.81 237 SER A C 1
ATOM 1859 O O . SER A 1 237 ? -3.596 -4.367 -3.311 1 97.81 237 SER A O 1
ATOM 1861 N N . SER A 1 238 ? -5.793 -4.801 -3.275 1 97.5 238 SER A N 1
ATOM 1862 C CA . SER A 1 238 ? -5.711 -5.48 -1.986 1 97.5 238 SER A CA 1
ATOM 1863 C C . SER A 1 238 ? -4.809 -6.707 -2.062 1 97.5 238 SER A C 1
ATOM 1865 O O . SER A 1 238 ? -3.955 -6.91 -1.197 1 97.5 238 SER A O 1
ATOM 1867 N N . VAL A 1 239 ? -4.949 -7.477 -3.074 1 98.44 239 VAL A N 1
ATOM 1868 C CA . VAL A 1 239 ? -4.148 -8.68 -3.266 1 98.44 239 VAL A CA 1
ATOM 1869 C C . VAL A 1 239 ? -2.672 -8.312 -3.371 1 98.44 239 VAL A C 1
ATOM 1871 O O . VAL A 1 239 ? -1.826 -8.898 -2.693 1 98.44 239 VAL A O 1
ATOM 1874 N N . VAL A 1 240 ? -2.354 -7.332 -4.145 1 98.25 240 VAL A N 1
ATOM 1875 C CA . VAL A 1 240 ? -0.972 -6.914 -4.355 1 98.25 240 VAL A CA 1
ATOM 1876 C C . VAL A 1 240 ? -0.366 -6.449 -3.035 1 98.25 240 VAL A C 1
ATOM 1878 O O . VAL A 1 240 ? 0.73 -6.875 -2.662 1 98.25 240 VAL A O 1
ATOM 1881 N N . ASN A 1 241 ? -1.05 -5.617 -2.311 1 97.62 241 ASN A N 1
ATOM 1882 C CA . ASN A 1 241 ? -0.506 -5.055 -1.078 1 97.62 241 ASN A CA 1
ATOM 1883 C C . ASN A 1 241 ? -0.302 -6.129 -0.015 1 97.62 241 ASN A C 1
ATOM 1885 O O . ASN A 1 241 ? 0.71 -6.129 0.688 1 97.62 241 ASN A O 1
ATOM 1889 N N . HIS A 1 242 ? -1.217 -7.051 0.134 1 98.12 242 HIS A N 1
ATOM 1890 C CA . HIS A 1 242 ? -1.044 -8.133 1.1 1 98.12 242 HIS A CA 1
ATOM 1891 C C . HIS A 1 242 ? 0.105 -9.047 0.698 1 98.12 242 HIS A C 1
ATOM 1893 O O . HIS A 1 242 ? 0.867 -9.508 1.553 1 98.12 242 HIS A O 1
ATOM 1899 N N . ALA A 1 243 ? 0.2 -9.32 -0.6 1 98.25 243 ALA A N 1
ATOM 1900 C CA . ALA A 1 243 ? 1.307 -10.156 -1.069 1 98.25 243 ALA A CA 1
ATOM 1901 C C . ALA A 1 243 ? 2.65 -9.5 -0.759 1 98.25 243 ALA A C 1
ATOM 1903 O O . ALA A 1 243 ? 3.48 -10.078 -0.054 1 98.25 243 ALA A O 1
ATOM 1904 N N . VAL A 1 244 ? 2.799 -8.289 -1.129 1 96.44 244 VAL A N 1
ATOM 1905 C CA . VAL A 1 244 ? 4.059 -7.57 -0.972 1 96.44 244 VAL A CA 1
ATOM 1906 C C . VAL A 1 244 ? 4.395 -7.434 0.511 1 96.44 244 VAL A C 1
ATOM 1908 O O . VAL A 1 244 ? 5.539 -7.656 0.918 1 96.44 244 VAL A O 1
ATOM 1911 N N . ALA A 1 245 ? 3.418 -7.113 1.316 1 96 245 ALA A N 1
ATOM 1912 C CA . ALA A 1 245 ? 3.623 -6.953 2.754 1 96 245 ALA A CA 1
ATOM 1913 C C . ALA A 1 245 ? 4.203 -8.219 3.373 1 96 245 ALA A C 1
ATOM 1915 O O . ALA A 1 245 ? 4.887 -8.164 4.398 1 96 245 ALA A O 1
ATOM 1916 N N . ASN A 1 246 ? 3.986 -9.352 2.734 1 95.75 246 ASN A N 1
ATOM 1917 C CA . ASN A 1 246 ? 4.41 -10.625 3.299 1 95.75 246 ASN A CA 1
ATOM 1918 C C . ASN A 1 246 ? 5.52 -11.266 2.473 1 95.75 246 ASN A C 1
ATOM 1920 O O . ASN A 1 246 ? 5.801 -12.453 2.611 1 95.75 246 ASN A O 1
ATOM 1924 N N . GLY A 1 247 ? 6.086 -10.539 1.523 1 95.56 247 GLY A N 1
ATOM 1925 C CA . GLY A 1 247 ? 7.188 -11.039 0.716 1 95.56 247 GLY A CA 1
ATOM 1926 C C . GLY A 1 247 ? 6.75 -12.07 -0.313 1 95.56 247 GLY A C 1
ATOM 1927 O O . GLY A 1 247 ? 7.539 -12.922 -0.719 1 95.56 247 GLY A O 1
ATOM 1928 N N . LEU A 1 248 ? 5.496 -12.047 -0.651 1 97.31 248 LEU A N 1
ATOM 1929 C CA . LEU A 1 248 ? 4.91 -12.961 -1.623 1 97.31 248 LEU A CA 1
ATOM 1930 C C . LEU A 1 248 ? 4.773 -12.297 -2.986 1 97.31 248 LEU A C 1
ATOM 1932 O O . LEU A 1 248 ? 4.68 -11.07 -3.076 1 97.31 248 LEU A O 1
ATOM 1936 N N . GLN A 1 249 ? 4.797 -13.109 -4.035 1 97.19 249 GLN A N 1
ATOM 1937 C CA . GLN A 1 249 ? 4.496 -12.578 -5.359 1 97.19 249 GLN A CA 1
ATOM 1938 C C . GLN A 1 249 ? 2.988 -12.531 -5.605 1 97.19 249 GLN A C 1
ATOM 1940 O O . GLN A 1 249 ? 2.24 -13.344 -5.055 1 97.19 249 GLN A O 1
ATOM 1945 N N . ALA A 1 250 ? 2.52 -11.562 -6.352 1 98.44 250 ALA A N 1
ATOM 1946 C CA . ALA A 1 250 ? 1.126 -11.422 -6.762 1 98.44 250 ALA A CA 1
ATOM 1947 C C . ALA A 1 250 ? 0.957 -11.742 -8.242 1 98.44 250 ALA A C 1
ATOM 1949 O O . ALA A 1 250 ? 1.651 -11.18 -9.094 1 98.44 250 ALA A O 1
ATOM 1950 N N . ILE A 1 251 ? 0.039 -12.672 -8.547 1 98.75 251 ILE A N 1
ATOM 1951 C CA . ILE A 1 251 ? -0.238 -13.086 -9.922 1 98.75 251 ILE A CA 1
ATOM 1952 C C . ILE A 1 251 ? -1.622 -12.602 -10.336 1 98.75 251 ILE A C 1
ATOM 1954 O O . ILE A 1 251 ? -2.613 -12.859 -9.656 1 98.75 251 ILE A O 1
ATOM 1958 N N . ASP A 1 252 ? -1.702 -11.898 -11.453 1 98.38 252 ASP A N 1
ATOM 1959 C CA . ASP A 1 252 ? -2.922 -11.242 -11.906 1 98.38 252 ASP A CA 1
ATOM 1960 C C . ASP A 1 252 ? -3.848 -12.227 -12.617 1 98.38 252 ASP A C 1
ATOM 1962 O O . ASP A 1 252 ? -3.48 -13.383 -12.836 1 98.38 252 ASP A O 1
ATOM 1966 N N . MET A 1 253 ? -4.98 -11.781 -13 1 97.25 253 MET A N 1
ATOM 1967 C CA . MET A 1 253 ? -6.098 -12.562 -13.531 1 97.25 253 MET A CA 1
ATOM 1968 C C . MET A 1 253 ? -5.828 -12.992 -14.961 1 97.25 253 MET A C 1
ATOM 1970 O O . MET A 1 253 ? -4.848 -12.562 -15.57 1 97.25 253 MET A O 1
ATOM 1974 N N . VAL A 1 254 ? -6.699 -13.859 -15.43 1 96.19 254 VAL A N 1
ATOM 1975 C CA . VAL A 1 254 ? -6.633 -14.344 -16.812 1 96.19 254 VAL A CA 1
ATOM 1976 C C . VAL A 1 254 ? -7.223 -13.305 -17.75 1 96.19 254 VAL A C 1
ATOM 1978 O O . VAL A 1 254 ? -7.988 -12.43 -17.328 1 96.19 254 VAL A O 1
ATOM 1981 N N . CYS A 1 255 ? -6.793 -13.375 -18.938 1 95.25 255 CYS A N 1
ATOM 1982 C CA . CYS A 1 255 ? -7.484 -12.711 -20.031 1 95.25 255 CYS A CA 1
ATOM 1983 C C . CYS A 1 255 ? -8.305 -13.711 -20.844 1 95.25 255 CYS A C 1
ATOM 1985 O O . CYS A 1 255 ? -7.754 -14.531 -21.578 1 95.25 255 CYS A O 1
ATOM 1987 N N . ILE A 1 256 ? -9.578 -13.555 -20.781 1 89.19 256 ILE A N 1
ATOM 1988 C CA . ILE A 1 256 ? -10.453 -14.578 -21.344 1 89.19 256 ILE A CA 1
ATOM 1989 C C . ILE A 1 256 ? -10.594 -14.367 -22.859 1 89.19 256 ILE A C 1
ATOM 1991 O O . ILE A 1 256 ? -10.906 -15.305 -23.594 1 89.19 256 ILE A O 1
ATOM 1995 N N . ASN A 1 257 ? -10.453 -13.109 -23.25 1 88.81 257 ASN A N 1
ATOM 1996 C CA . ASN A 1 257 ? -10.43 -12.859 -24.688 1 88.81 257 ASN A CA 1
ATOM 1997 C C . ASN A 1 257 ? -9.07 -13.203 -25.297 1 88.81 257 ASN A C 1
ATOM 1999 O O . ASN A 1 257 ? -8.344 -12.312 -25.734 1 88.81 257 ASN A O 1
ATOM 2003 N N . TYR A 1 258 ? -8.773 -14.461 -25.406 1 84.62 258 TYR A N 1
ATOM 2004 C CA . TYR A 1 258 ? -7.406 -14.906 -25.672 1 84.62 258 TYR A CA 1
ATOM 2005 C C . TYR A 1 258 ? -7.023 -14.664 -27.125 1 84.62 258 TYR A C 1
ATOM 2007 O O . TYR A 1 258 ? -5.844 -14.711 -27.484 1 84.62 258 TYR A O 1
ATOM 2015 N N . LYS A 1 259 ? -7.973 -14.32 -27.953 1 88.81 259 LYS A N 1
ATOM 2016 C CA . LYS A 1 259 ? -7.672 -14.07 -29.359 1 88.81 259 LYS A CA 1
ATOM 2017 C C . LYS A 1 259 ? -7.383 -12.594 -29.609 1 88.81 259 LYS A C 1
ATOM 2019 O O . LYS A 1 259 ? -6.949 -12.219 -30.703 1 88.81 259 LYS A O 1
ATOM 2024 N N . ASN A 1 260 ? -7.652 -11.797 -28.703 1 93 260 ASN A N 1
ATOM 2025 C CA . ASN A 1 260 ? -7.453 -10.359 -28.844 1 93 260 ASN A CA 1
ATOM 2026 C C . ASN A 1 260 ? -6.176 -9.898 -28.156 1 93 260 ASN A C 1
ATOM 2028 O O . ASN A 1 260 ? -6.191 -9.578 -26.969 1 93 260 ASN A O 1
ATOM 2032 N N . SER A 1 261 ? -5.195 -9.773 -28.922 1 94.62 261 SER A N 1
ATOM 2033 C CA . SER A 1 261 ? -3.873 -9.461 -28.391 1 94.62 261 SER A CA 1
ATOM 2034 C C . SER A 1 261 ? -3.832 -8.055 -27.797 1 94.62 261 SER A C 1
ATOM 2036 O O . SER A 1 261 ? -3.092 -7.793 -26.844 1 94.62 261 SER A O 1
ATOM 2038 N N . GLU A 1 262 ? -4.637 -7.16 -28.344 1 95.12 262 GLU A N 1
ATOM 2039 C CA . GLU A 1 262 ? -4.648 -5.789 -27.844 1 95.12 262 GLU A CA 1
ATOM 2040 C C . GLU A 1 262 ? -5.234 -5.719 -26.438 1 95.12 262 GLU A C 1
ATOM 2042 O O . GLU A 1 262 ? -4.719 -5 -25.578 1 95.12 262 GLU A O 1
ATOM 2047 N N . VAL A 1 263 ? -6.266 -6.469 -26.281 1 95 263 VAL A N 1
ATOM 2048 C CA . VAL A 1 263 ? -6.895 -6.523 -24.969 1 95 263 VAL A CA 1
ATOM 2049 C C . VAL A 1 263 ? -5.934 -7.145 -23.969 1 95 263 VAL A C 1
ATOM 2051 O O . VAL A 1 263 ? -5.789 -6.645 -22.844 1 95 263 VAL A O 1
ATOM 2054 N N . LEU A 1 264 ? -5.273 -8.172 -24.375 1 96.75 264 LEU A N 1
ATOM 2055 C CA . LEU A 1 264 ? -4.301 -8.82 -23.516 1 96.75 264 LEU A CA 1
ATOM 2056 C C . LEU A 1 264 ? -3.186 -7.859 -23.125 1 96.75 264 LEU A C 1
ATOM 2058 O O . LEU A 1 264 ? -2.816 -7.773 -21.953 1 96.75 264 LEU A O 1
ATOM 2062 N N . LYS A 1 265 ? -2.697 -7.141 -24.078 1 96.19 265 LYS A N 1
ATOM 2063 C CA . LYS A 1 265 ? -1.627 -6.18 -23.812 1 96.19 265 LYS A CA 1
ATOM 2064 C C . LYS A 1 265 ? -2.068 -5.121 -22.812 1 96.19 265 LYS A C 1
ATOM 2066 O O . LYS A 1 265 ? -1.355 -4.832 -21.859 1 96.19 265 LYS A O 1
ATOM 2071 N N . LYS A 1 266 ? -3.201 -4.59 -23.016 1 95.06 266 LYS A N 1
ATOM 2072 C CA . LYS A 1 266 ? -3.734 -3.547 -22.156 1 95.06 266 LYS A CA 1
ATOM 2073 C C . LYS A 1 266 ? -3.93 -4.066 -20.734 1 95.06 266 LYS A C 1
ATOM 2075 O O . LYS A 1 266 ? -3.502 -3.426 -19.766 1 95.06 266 LYS A O 1
ATOM 2080 N N . GLU A 1 267 ? -4.535 -5.195 -20.594 1 95.44 267 GLU A N 1
ATOM 2081 C CA . GLU A 1 267 ? -4.793 -5.781 -19.281 1 95.44 267 GLU A CA 1
ATOM 2082 C C . GLU A 1 267 ? -3.488 -6.109 -18.562 1 95.44 267 GLU A C 1
ATOM 2084 O O . GLU A 1 267 ? -3.379 -5.914 -17.344 1 95.44 267 GLU A O 1
ATOM 2089 N N . THR A 1 268 ? -2.584 -6.645 -19.328 1 96.81 268 THR A N 1
ATOM 2090 C CA . THR A 1 268 ? -1.302 -6.996 -18.719 1 96.81 268 THR A CA 1
ATOM 2091 C C . THR A 1 268 ? -0.574 -5.746 -18.234 1 96.81 268 THR A C 1
ATOM 2093 O O . THR A 1 268 ? -0.032 -5.73 -17.125 1 96.81 268 THR A O 1
ATOM 2096 N N . HIS A 1 269 ? -0.633 -4.695 -19 1 94.56 269 HIS A N 1
ATOM 2097 C CA . HIS A 1 269 ? -0.002 -3.441 -18.609 1 94.56 269 HIS A CA 1
ATOM 2098 C C . HIS A 1 269 ? -0.651 -2.875 -17.344 1 94.56 269 HIS A C 1
ATOM 2100 O O . HIS A 1 269 ? 0.04 -2.354 -16.469 1 94.56 269 HIS A O 1
ATOM 2106 N N . GLU A 1 270 ? -1.898 -2.973 -17.312 1 94.81 270 GLU A N 1
ATOM 2107 C CA . GLU A 1 270 ? -2.605 -2.539 -16.109 1 94.81 270 GLU A CA 1
ATOM 2108 C C . GLU A 1 270 ? -2.16 -3.336 -14.883 1 94.81 270 GLU A C 1
ATOM 2110 O O . GLU A 1 270 ? -1.984 -2.775 -13.797 1 94.81 270 GLU A O 1
ATOM 2115 N N . GLY A 1 271 ? -2.02 -4.641 -15.07 1 96.62 271 GLY A N 1
ATOM 2116 C CA . GLY A 1 271 ? -1.507 -5.469 -13.992 1 96.62 271 GLY A CA 1
ATOM 2117 C C . GLY A 1 271 ? -0.124 -5.051 -13.531 1 96.62 271 GLY A C 1
ATOM 2118 O O . GLY A 1 271 ? 0.127 -4.953 -12.328 1 96.62 271 GLY A O 1
ATOM 2119 N N . VAL A 1 272 ? 0.725 -4.793 -14.453 1 94.19 272 VAL A N 1
ATOM 2120 C CA . VAL A 1 272 ? 2.068 -4.32 -14.141 1 94.19 272 VAL A CA 1
ATOM 2121 C C . VAL A 1 272 ? 1.981 -3.004 -13.367 1 94.19 272 VAL A C 1
ATOM 2123 O O . VAL A 1 272 ? 2.645 -2.834 -12.344 1 94.19 272 VAL A O 1
ATOM 2126 N N . GLN A 1 273 ? 1.146 -2.143 -13.789 1 93.06 273 GLN A N 1
ATOM 2127 C CA . GLN A 1 273 ? 0.974 -0.833 -13.164 1 93.06 273 GLN A CA 1
ATOM 2128 C C . GLN A 1 273 ? 0.483 -0.964 -11.727 1 93.06 273 GLN A C 1
ATOM 2130 O O . GLN A 1 273 ? 0.874 -0.181 -10.859 1 93.06 273 GLN A O 1
ATOM 2135 N N . LEU A 1 274 ? -0.311 -1.918 -11.484 1 95.88 274 LEU A N 1
ATOM 2136 C CA . LEU A 1 274 ? -0.884 -2.104 -10.156 1 95.88 274 LEU A CA 1
ATOM 2137 C C . LEU A 1 274 ? 0.104 -2.805 -9.234 1 95.88 274 LEU A C 1
ATOM 2139 O O . LEU A 1 274 ? -0.121 -2.883 -8.023 1 95.88 274 LEU A O 1
ATOM 2143 N N . GLY A 1 275 ? 1.183 -3.365 -9.805 1 94.69 275 GLY A N 1
ATOM 2144 C CA . GLY A 1 275 ? 2.215 -3.943 -8.961 1 94.69 275 GLY A CA 1
ATOM 2145 C C . GLY A 1 275 ? 2.23 -5.461 -8.992 1 94.69 275 GLY A C 1
ATOM 2146 O O . GLY A 1 275 ? 2.934 -6.094 -8.203 1 94.69 275 GLY A O 1
ATOM 2147 N N . PHE A 1 276 ? 1.485 -6.059 -9.906 1 97.44 276 PHE A N 1
ATOM 2148 C CA . PHE A 1 276 ? 1.535 -7.512 -10.031 1 97.44 276 PHE A CA 1
ATOM 2149 C C . PHE A 1 276 ? 2.891 -7.961 -10.562 1 97.44 276 PHE A C 1
ATOM 2151 O O . PHE A 1 276 ? 3.582 -7.199 -11.242 1 97.44 276 PHE A O 1
ATOM 2158 N N . HIS A 1 277 ? 3.217 -9.227 -10.266 1 96 277 HIS A N 1
ATOM 2159 C CA . HIS A 1 277 ? 4.52 -9.773 -10.633 1 96 277 HIS A CA 1
ATOM 2160 C C . HIS A 1 277 ? 4.395 -10.766 -11.781 1 96 277 HIS A C 1
ATOM 2162 O O . HIS A 1 277 ? 5.402 -11.219 -12.328 1 96 277 HIS A O 1
ATOM 2168 N N . GLY A 1 278 ? 3.203 -11.102 -12.094 1 97.31 278 GLY A N 1
ATOM 2169 C CA . GLY A 1 278 ? 2.893 -12.023 -13.18 1 97.31 278 GLY A CA 1
ATOM 2170 C C . GLY A 1 278 ? 1.414 -12.062 -13.516 1 97.31 278 GLY A C 1
ATOM 2171 O O . GLY A 1 278 ? 0.61 -11.359 -12.906 1 97.31 278 GLY A O 1
ATOM 2172 N N . LYS A 1 279 ? 1.145 -12.852 -14.5 1 98.5 279 LYS A N 1
ATOM 2173 C CA . LYS A 1 279 ? -0.223 -12.984 -14.992 1 98.5 279 LYS A CA 1
ATOM 2174 C C . LYS A 1 279 ? -0.505 -14.422 -15.438 1 98.5 279 LYS A C 1
ATOM 2176 O O . LYS A 1 279 ? 0.365 -15.078 -16.016 1 98.5 279 LYS A O 1
ATOM 2181 N N . GLN A 1 280 ? -1.709 -14.828 -15.188 1 98.25 280 GLN A N 1
ATOM 2182 C CA . GLN A 1 280 ? -2.135 -16.156 -15.625 1 98.25 280 GLN A CA 1
ATOM 2183 C C . GLN A 1 280 ? -2.365 -16.188 -17.125 1 98.25 280 GLN A C 1
ATOM 2185 O O . GLN A 1 280 ? -2.951 -15.266 -17.703 1 98.25 280 GLN A O 1
ATOM 2190 N N . ALA A 1 281 ? -1.91 -17.219 -17.75 1 97.75 281 ALA A N 1
ATOM 2191 C CA . ALA A 1 281 ? -2.156 -17.484 -19.172 1 97.75 281 ALA A CA 1
ATOM 2192 C C . ALA A 1 281 ? -2.941 -18.781 -19.359 1 97.75 281 ALA A C 1
ATOM 2194 O O . ALA A 1 281 ? -2.689 -19.766 -18.656 1 97.75 281 ALA A O 1
ATOM 2195 N N . ILE A 1 282 ? -3.865 -18.734 -20.328 1 95.56 282 ILE A N 1
ATOM 2196 C CA . ILE A 1 282 ? -4.699 -19.906 -20.531 1 95.56 282 ILE A CA 1
ATOM 2197 C C . ILE A 1 282 ? -4.562 -20.391 -21.969 1 95.56 282 ILE A C 1
ATOM 2199 O O . ILE A 1 282 ? -5.223 -21.359 -22.375 1 95.56 282 ILE A O 1
ATOM 2203 N N . HIS A 1 283 ? -3.76 -19.734 -22.734 1 95.56 283 HIS A N 1
ATOM 2204 C CA . HIS A 1 283 ? -3.48 -20.094 -24.109 1 95.56 283 HIS A CA 1
ATOM 2205 C C . HIS A 1 283 ? -2.037 -19.781 -24.484 1 95.56 283 HIS A C 1
ATOM 2207 O O . HIS A 1 283 ? -1.496 -18.75 -24.078 1 95.56 283 HIS A O 1
ATOM 2213 N N . PRO A 1 284 ? -1.438 -20.672 -25.312 1 96.06 284 PRO A N 1
ATOM 2214 C CA . PRO A 1 284 ? -0.04 -20.469 -25.703 1 96.06 284 PRO A CA 1
ATOM 2215 C C . PRO A 1 284 ? 0.199 -19.109 -26.344 1 96.06 284 PRO A C 1
ATOM 2217 O O . PRO A 1 284 ? 1.261 -18.5 -26.156 1 96.06 284 PRO A O 1
ATOM 2220 N N . ASN A 1 285 ? -0.761 -18.562 -27.031 1 95 285 ASN A N 1
ATOM 2221 C CA . ASN A 1 285 ? -0.609 -17.297 -27.75 1 95 285 ASN A CA 1
ATOM 2222 C C . ASN A 1 285 ? -0.465 -16.125 -26.781 1 95 285 ASN A C 1
ATOM 2224 O O . ASN A 1 285 ? -0.098 -15.023 -27.188 1 95 285 ASN A O 1
ATOM 2228 N N . GLN A 1 286 ? -0.706 -16.359 -25.562 1 97.38 286 GLN A N 1
ATOM 2229 C CA . GLN A 1 286 ? -0.658 -15.289 -24.578 1 97.38 286 GLN A CA 1
ATOM 2230 C C . GLN A 1 286 ? 0.723 -15.188 -23.938 1 97.38 286 GLN A C 1
ATOM 2232 O O . GLN A 1 286 ? 1.048 -14.188 -23.297 1 97.38 286 GLN A O 1
ATOM 2237 N N . ILE A 1 287 ? 1.528 -16.188 -24.141 1 96.56 287 ILE A N 1
ATOM 2238 C CA . ILE A 1 287 ? 2.762 -16.391 -23.391 1 96.56 287 ILE A CA 1
ATOM 2239 C C . ILE A 1 287 ? 3.754 -15.273 -23.719 1 96.56 287 ILE A C 1
ATOM 2241 O O . ILE A 1 287 ? 4.238 -14.578 -22.828 1 96.56 287 ILE A O 1
ATOM 2245 N N . ASP A 1 288 ? 3.959 -14.992 -24.922 1 94.94 288 ASP A N 1
ATOM 2246 C CA . ASP A 1 288 ? 4.977 -14.031 -25.344 1 94.94 288 ASP A CA 1
ATOM 2247 C C . ASP A 1 288 ? 4.605 -12.617 -24.906 1 94.94 288 ASP A C 1
ATOM 2249 O O . ASP A 1 288 ? 5.453 -11.875 -24.391 1 94.94 288 ASP A O 1
ATOM 2253 N N . ILE A 1 289 ? 3.365 -12.297 -25.094 1 95.25 289 ILE A N 1
ATOM 2254 C CA . ILE A 1 289 ? 2.9 -10.961 -24.766 1 95.25 289 ILE A CA 1
ATOM 2255 C C . ILE A 1 289 ? 3.055 -10.719 -23.266 1 95.25 289 ILE A C 1
ATOM 2257 O O . ILE A 1 289 ? 3.545 -9.672 -22.844 1 95.25 289 ILE A O 1
ATOM 2261 N N . ILE A 1 290 ? 2.699 -11.664 -22.469 1 96.56 290 ILE A N 1
ATOM 2262 C CA . ILE A 1 290 ? 2.801 -11.531 -21.016 1 96.56 290 ILE A CA 1
ATOM 2263 C C . ILE A 1 290 ? 4.27 -11.43 -20.609 1 96.56 290 ILE A C 1
ATOM 2265 O O . ILE A 1 290 ? 4.645 -10.539 -19.844 1 96.56 290 ILE A O 1
ATOM 2269 N N . ASN A 1 291 ? 5.023 -12.297 -21.156 1 92.94 291 ASN A N 1
ATOM 2270 C CA . ASN A 1 291 ? 6.453 -12.305 -20.859 1 92.94 291 ASN A CA 1
ATOM 2271 C C . ASN A 1 291 ? 7.094 -10.953 -21.141 1 92.94 291 ASN A C 1
ATOM 2273 O O . ASN A 1 291 ? 7.809 -10.406 -20.312 1 92.94 291 ASN A O 1
ATOM 2277 N N . GLN A 1 292 ? 6.82 -10.375 -22.203 1 90.56 292 GLN A N 1
ATOM 2278 C CA . GLN A 1 292 ? 7.402 -9.109 -22.625 1 90.56 292 GLN A CA 1
ATOM 2279 C C . GLN A 1 292 ? 6.867 -7.945 -21.797 1 90.56 292 GLN A C 1
ATOM 2281 O O . GLN A 1 292 ? 7.602 -7 -21.5 1 90.56 292 GLN A O 1
ATOM 2286 N N . SER A 1 293 ? 5.633 -8.055 -21.438 1 93.19 293 SER A N 1
ATOM 2287 C CA . SER A 1 293 ? 4.98 -6.961 -20.719 1 93.19 293 SER A CA 1
ATOM 2288 C C . SER A 1 293 ? 5.547 -6.797 -19.312 1 93.19 293 SER A C 1
ATOM 2290 O O . SER A 1 293 ? 5.578 -5.688 -18.781 1 93.19 293 SER A O 1
ATOM 2292 N N . PHE A 1 294 ? 6.035 -7.848 -18.719 1 93.31 294 PHE A N 1
ATOM 2293 C CA . PHE A 1 294 ? 6.516 -7.785 -17.344 1 93.31 294 PHE A CA 1
ATOM 2294 C C . PHE A 1 294 ? 8 -7.438 -17.297 1 93.31 294 PHE A C 1
ATOM 2296 O O . PHE A 1 294 ? 8.555 -7.188 -16.234 1 93.31 294 PHE A O 1
ATOM 2303 N N . ARG A 1 295 ? 8.602 -7.414 -18.422 1 89.81 295 ARG A N 1
ATOM 2304 C CA . ARG A 1 295 ? 9.953 -6.867 -18.469 1 89.81 295 ARG A CA 1
ATOM 2305 C C . ARG A 1 295 ? 9.93 -5.344 -18.438 1 89.81 295 ARG A C 1
ATOM 2307 O O . ARG A 1 295 ? 9.148 -4.715 -19.156 1 89.81 295 ARG A O 1
ATOM 2314 N N . PRO A 1 296 ? 10.758 -4.734 -17.531 1 89.38 296 PRO A N 1
ATOM 2315 C CA . PRO A 1 296 ? 10.805 -3.271 -17.547 1 89.38 296 PRO A CA 1
ATOM 2316 C C . PRO A 1 296 ? 11.117 -2.709 -18.938 1 89.38 296 PRO A C 1
ATOM 2318 O O . PRO A 1 296 ? 11.938 -3.266 -19.656 1 89.38 296 PRO A O 1
ATOM 2321 N N . SER A 1 297 ? 10.367 -1.638 -19.328 1 88.38 297 SER A N 1
ATOM 2322 C CA . SER A 1 297 ? 10.633 -1.018 -20.625 1 88.38 297 SER A CA 1
ATOM 2323 C C . SER A 1 297 ? 12.062 -0.492 -20.703 1 88.38 297 SER A C 1
ATOM 2325 O O . SER A 1 297 ? 12.719 -0.303 -19.688 1 88.38 297 SER A O 1
ATOM 2327 N N . LEU A 1 298 ? 12.406 -0.283 -21.891 1 89.38 298 LEU A N 1
ATOM 2328 C CA . LEU A 1 298 ? 13.742 0.269 -22.078 1 89.38 298 LEU A CA 1
ATOM 2329 C C . LEU A 1 298 ? 13.867 1.64 -21.422 1 89.38 298 LEU A C 1
ATOM 2331 O O . LEU A 1 298 ? 14.891 1.949 -20.812 1 89.38 298 LEU A O 1
ATOM 2335 N N . GLU A 1 299 ? 12.898 2.455 -21.547 1 89.5 299 GLU A N 1
ATOM 2336 C CA . GLU A 1 299 ? 12.883 3.777 -20.922 1 89.5 299 GLU A CA 1
ATOM 2337 C C . GLU A 1 299 ? 13.016 3.678 -19.406 1 89.5 299 GLU A C 1
ATOM 2339 O O . GLU A 1 299 ? 13.82 4.391 -18.797 1 89.5 299 GLU A O 1
ATOM 2344 N N . LYS A 1 300 ? 12.305 2.777 -18.906 1 88.5 300 LYS A N 1
ATOM 2345 C CA . LYS A 1 300 ? 12.344 2.559 -17.453 1 88.5 300 LYS A CA 1
ATOM 2346 C C . LYS A 1 300 ? 13.711 2.045 -17.016 1 88.5 300 LYS A C 1
ATOM 2348 O O . LYS A 1 300 ? 14.25 2.49 -16 1 88.5 300 LYS A O 1
ATOM 2353 N N . PHE A 1 301 ? 14.242 1.165 -17.797 1 90.88 301 PHE A N 1
ATOM 2354 C CA . PHE A 1 301 ? 15.555 0.594 -17.516 1 90.88 301 PHE A CA 1
ATOM 2355 C C . PHE A 1 301 ? 16.641 1.667 -17.562 1 90.88 301 PHE A C 1
ATOM 2357 O O . PHE A 1 301 ? 17.469 1.77 -16.656 1 90.88 301 PHE A O 1
ATOM 2364 N N . ASN A 1 302 ? 16.562 2.465 -18.484 1 91.94 302 ASN A N 1
ATOM 2365 C CA . ASN A 1 302 ? 17.547 3.537 -18.641 1 91.94 302 ASN A CA 1
ATOM 2366 C C . ASN A 1 302 ? 17.438 4.559 -17.516 1 91.94 302 ASN A C 1
ATOM 2368 O O . ASN A 1 302 ? 18.453 5.016 -16.984 1 91.94 302 ASN A O 1
ATOM 2372 N N . PHE A 1 303 ? 16.297 4.895 -17.219 1 90.31 303 PHE A N 1
ATOM 2373 C CA . PHE A 1 303 ? 16.078 5.848 -16.141 1 90.31 303 PHE A CA 1
ATOM 2374 C C . PHE A 1 303 ? 16.578 5.293 -14.812 1 90.31 303 PHE A C 1
ATOM 2376 O O . PHE A 1 303 ? 17.266 5.996 -14.062 1 90.31 303 PHE A O 1
ATOM 2383 N N . ALA A 1 304 ? 16.25 4.027 -14.539 1 92.88 304 ALA A N 1
ATOM 2384 C CA . ALA A 1 304 ? 16.719 3.375 -13.32 1 92.88 304 ALA A CA 1
ATOM 2385 C C . ALA A 1 304 ? 18.25 3.324 -13.273 1 92.88 304 ALA A C 1
ATOM 2387 O O . ALA A 1 304 ? 18.859 3.59 -12.234 1 92.88 304 ALA A O 1
ATOM 2388 N N . THR A 1 305 ? 18.844 3.053 -14.375 1 93.06 305 THR A N 1
ATOM 2389 C CA . THR A 1 305 ? 20.297 3 -14.469 1 93.06 305 THR A CA 1
ATOM 2390 C C . THR A 1 305 ? 20.922 4.363 -14.172 1 93.06 305 THR A C 1
ATOM 2392 O O . THR A 1 305 ? 21.875 4.465 -13.391 1 93.06 305 THR A O 1
ATOM 2395 N N . LYS A 1 306 ? 20.297 5.344 -14.711 1 94 306 LYS A N 1
ATOM 2396 C CA . LYS A 1 306 ? 20.766 6.715 -14.5 1 94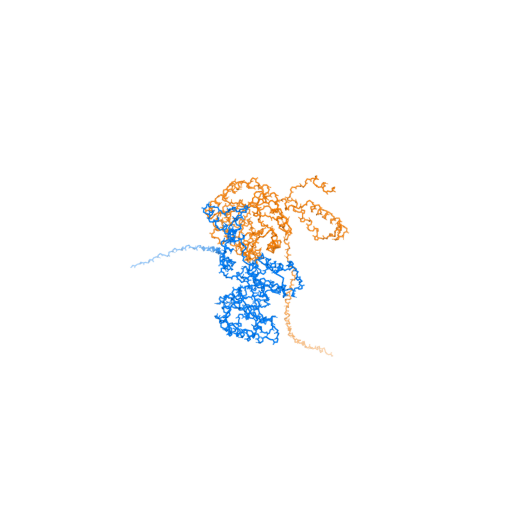 306 LYS A CA 1
ATOM 2397 C C . LYS A 1 306 ? 20.672 7.102 -13.023 1 94 306 LYS A C 1
ATOM 2399 O O . LYS A 1 306 ? 21.578 7.727 -12.484 1 94 306 LYS A O 1
ATOM 2404 N N . ILE A 1 307 ? 19.625 6.762 -12.391 1 93.12 307 ILE A N 1
ATOM 2405 C CA . ILE A 1 307 ? 19.406 7.074 -10.984 1 93.12 307 ILE A CA 1
ATOM 2406 C C . ILE A 1 307 ? 20.5 6.434 -10.141 1 93.12 307 ILE A C 1
ATOM 2408 O O . ILE A 1 307 ? 21.125 7.102 -9.312 1 93.12 307 ILE A O 1
ATOM 2412 N N . VAL A 1 308 ? 20.797 5.164 -10.352 1 93.06 308 VAL A N 1
ATOM 2413 C CA . VAL A 1 308 ? 21.75 4.426 -9.523 1 93.06 308 VAL A CA 1
ATOM 2414 C C . VAL A 1 308 ? 23.156 4.965 -9.758 1 93.06 308 VAL A C 1
ATOM 2416 O O . VAL A 1 308 ? 23.922 5.16 -8.805 1 93.06 308 VAL A O 1
ATOM 2419 N N . GLU A 1 309 ? 23.5 5.316 -10.945 1 92.62 309 GLU A N 1
ATOM 2420 C CA . GLU A 1 309 ? 24.828 5.859 -11.281 1 92.62 309 GLU A CA 1
ATOM 2421 C C . GLU A 1 309 ? 25.031 7.238 -10.656 1 92.62 309 GLU A C 1
ATOM 2423 O O . GLU A 1 309 ? 26.078 7.512 -10.07 1 92.62 309 GLU A O 1
ATOM 2428 N N . GLN A 1 310 ? 24.016 8.055 -10.742 1 92.31 310 GLN A N 1
ATOM 2429 C CA . GLN A 1 310 ? 24.125 9.414 -10.219 1 92.31 310 GLN A CA 1
ATOM 2430 C C . GLN A 1 310 ? 24.109 9.414 -8.688 1 92.31 310 GLN A C 1
ATOM 2432 O O . GLN A 1 310 ? 24.75 10.266 -8.062 1 92.31 310 GLN A O 1
ATOM 2437 N N . ASN A 1 311 ? 23.328 8.516 -8.164 1 89.25 311 ASN A N 1
ATOM 2438 C CA . ASN A 1 311 ? 23.312 8.422 -6.707 1 89.25 311 ASN A CA 1
ATOM 2439 C C . ASN A 1 311 ? 24.719 8.164 -6.145 1 89.25 311 ASN A C 1
ATOM 2441 O O . ASN A 1 311 ? 25.094 8.742 -5.121 1 89.25 311 ASN A O 1
ATOM 2445 N N . GLU A 1 312 ? 25.438 7.355 -6.695 1 86.19 312 GLU A N 1
ATOM 2446 C CA . GLU A 1 312 ? 26.797 7.059 -6.258 1 86.19 312 GLU A CA 1
ATOM 2447 C C . GLU A 1 312 ? 27.672 8.312 -6.266 1 86.19 312 GLU A C 1
ATOM 2449 O O . GLU A 1 312 ? 28.406 8.57 -5.312 1 86.19 312 GLU A O 1
ATOM 2454 N N . ILE A 1 313 ? 27.484 9.117 -7.211 1 87.5 313 ILE A N 1
ATOM 2455 C CA . ILE A 1 313 ? 28.25 10.352 -7.363 1 87.5 313 ILE A CA 1
ATOM 2456 C C . ILE A 1 313 ? 27.812 11.359 -6.297 1 87.5 313 ILE A C 1
ATOM 2458 O O . ILE A 1 313 ? 28.656 11.93 -5.602 1 87.5 313 ILE A O 1
ATOM 2462 N N . HIS A 1 314 ? 26.578 11.477 -6.113 1 85 314 HIS A N 1
ATOM 2463 C CA . HIS A 1 314 ? 26.062 12.516 -5.23 1 85 314 HIS A CA 1
ATOM 2464 C C . HIS A 1 314 ? 26.266 12.148 -3.768 1 85 314 HIS A C 1
ATOM 2466 O O . HIS A 1 314 ? 26.531 13.008 -2.932 1 85 314 HIS A O 1
ATOM 2472 N N . GLN A 1 315 ? 26.094 10.93 -3.48 1 79.31 315 GLN A N 1
ATOM 2473 C CA . GLN A 1 315 ? 26.359 10.492 -2.115 1 79.31 315 GLN A CA 1
ATOM 2474 C C . GLN A 1 315 ? 27.812 10.781 -1.717 1 79.31 315 GLN A C 1
ATOM 2476 O O . GLN A 1 315 ? 28.078 11.18 -0.581 1 79.31 315 GLN A O 1
ATOM 2481 N N . SER A 1 316 ? 28.625 10.688 -2.635 1 81.38 316 SER A N 1
ATOM 2482 C CA . SER A 1 316 ? 30.031 10.984 -2.377 1 81.38 316 SER A CA 1
ATOM 2483 C C . SER A 1 316 ? 30.25 12.469 -2.125 1 81.38 316 SER A C 1
ATOM 2485 O O . SER A 1 316 ? 31.203 12.859 -1.459 1 81.38 316 SER A O 1
ATOM 2487 N N . GLN A 1 317 ? 29.328 13.289 -2.57 1 83.06 317 GLN A N 1
ATOM 2488 C CA . GLN A 1 317 ? 29.406 14.734 -2.398 1 83.06 317 GLN A CA 1
ATOM 2489 C C . GLN A 1 317 ? 28.594 15.18 -1.183 1 83.06 317 GLN A C 1
ATOM 2491 O O . GLN A 1 317 ? 28.453 16.391 -0.938 1 83.06 317 GLN A O 1
ATOM 2496 N N . GLY A 1 318 ? 28.016 14.227 -0.538 1 76.81 318 GLY A N 1
ATOM 2497 C CA . GLY A 1 318 ? 27.281 14.516 0.684 1 76.81 318 GLY A CA 1
ATOM 2498 C C . GLY A 1 318 ? 25.859 14.992 0.429 1 76.81 318 GLY A C 1
ATOM 2499 O O . GLY A 1 318 ? 25.25 15.641 1.282 1 76.81 318 GLY A O 1
ATOM 2500 N N . LYS A 1 319 ? 25.375 14.742 -0.7 1 79.06 319 LYS A N 1
ATOM 2501 C CA . LYS A 1 319 ? 24.016 15.156 -1.039 1 79.06 319 LYS A CA 1
ATOM 2502 C C . LYS A 1 319 ? 23.031 14 -0.891 1 79.06 319 LYS A C 1
ATOM 2504 O O . LYS A 1 319 ? 23.234 12.93 -1.466 1 79.06 319 LYS A O 1
ATOM 2509 N N . GLY A 1 320 ? 22 14.211 -0.185 1 77.75 320 GLY A N 1
ATOM 2510 C CA . GLY A 1 320 ? 21 13.18 0.016 1 77.75 320 GLY A CA 1
ATOM 2511 C C . GLY A 1 320 ? 19.938 13.156 -1.067 1 77.75 320 GLY A C 1
ATOM 2512 O O . GLY A 1 320 ? 19.188 12.18 -1.192 1 77.75 320 GLY A O 1
ATOM 2513 N N . ALA A 1 321 ? 19.812 14.234 -1.804 1 81.25 321 ALA A N 1
ATOM 2514 C CA . ALA A 1 321 ? 18.875 14.352 -2.914 1 81.25 321 ALA A CA 1
ATOM 2515 C C . ALA A 1 321 ? 19.516 15.062 -4.102 1 81.25 321 ALA A C 1
ATOM 2517 O O . ALA A 1 321 ? 20.469 15.828 -3.934 1 81.25 321 ALA A O 1
ATOM 2518 N N . PHE A 1 322 ? 19.047 14.648 -5.332 1 84.69 322 PHE A N 1
ATOM 2519 C CA . PHE A 1 322 ? 19.594 15.25 -6.543 1 84.69 322 PHE A CA 1
ATOM 2520 C C . PHE A 1 322 ? 18.547 15.305 -7.648 1 84.69 322 PHE A C 1
ATOM 2522 O O . PHE A 1 322 ? 17.438 14.781 -7.488 1 84.69 322 PHE A O 1
ATOM 2529 N N . GLU A 1 323 ? 18.875 15.984 -8.641 1 86.75 323 GLU A N 1
ATOM 2530 C CA . GLU A 1 323 ? 17.906 16.188 -9.711 1 86.75 323 GLU A CA 1
ATOM 2531 C C . GLU A 1 323 ? 18.312 15.414 -10.969 1 86.75 323 GLU A C 1
ATOM 2533 O O . GLU A 1 323 ? 19.484 15.391 -11.344 1 86.75 323 GLU A O 1
ATOM 2538 N N . ILE A 1 324 ? 17.391 14.68 -11.539 1 88 324 ILE A N 1
ATOM 2539 C CA . ILE A 1 324 ? 17.547 14.078 -12.852 1 88 324 ILE A CA 1
ATOM 2540 C C . ILE A 1 324 ? 16.391 14.5 -13.758 1 88 324 ILE A C 1
ATOM 2542 O O . ILE A 1 324 ? 15.234 14.203 -13.477 1 88 324 ILE A O 1
ATOM 2546 N N . ASP A 1 325 ? 16.641 15.172 -14.852 1 84.38 325 ASP A N 1
ATOM 2547 C CA . ASP A 1 325 ? 15.656 15.555 -15.852 1 84.38 325 ASP A CA 1
ATOM 2548 C C . ASP A 1 325 ? 14.469 16.281 -15.211 1 84.38 325 ASP A C 1
ATOM 2550 O O . ASP A 1 325 ? 13.312 15.953 -15.492 1 84.38 325 ASP A O 1
ATOM 2554 N N . GLY A 1 326 ? 14.758 17.109 -14.297 1 80.75 326 GLY A N 1
ATOM 2555 C CA . GLY A 1 326 ? 13.727 17.953 -13.688 1 80.75 326 GLY A CA 1
ATOM 2556 C C . GLY A 1 326 ? 12.992 17.25 -12.555 1 80.75 326 GLY A C 1
ATOM 2557 O O . GLY A 1 326 ? 12.031 17.797 -12.008 1 80.75 326 GLY A O 1
ATOM 2558 N N . LYS A 1 327 ? 13.422 16.047 -12.305 1 83.38 327 LYS A N 1
ATOM 2559 C CA . LYS A 1 327 ? 12.797 15.289 -11.219 1 83.38 327 LYS A CA 1
ATOM 2560 C C . LYS A 1 327 ? 13.727 15.195 -10.016 1 83.38 327 LYS A C 1
ATOM 2562 O O . LYS A 1 327 ? 14.914 14.906 -10.164 1 83.38 327 LYS A O 1
ATOM 2567 N N . MET A 1 328 ? 13.203 15.469 -8.898 1 82.44 328 MET A N 1
ATOM 2568 C CA . MET A 1 328 ? 13.977 15.312 -7.668 1 82.44 328 MET A CA 1
ATOM 2569 C C . MET A 1 328 ? 14.047 13.844 -7.25 1 82.44 328 MET A C 1
ATOM 2571 O O . MET A 1 328 ? 13.016 13.18 -7.137 1 82.44 328 MET A O 1
ATOM 2575 N N . ILE A 1 329 ? 15.312 13.359 -7.109 1 86.12 329 ILE A N 1
ATOM 2576 C CA . ILE A 1 329 ? 15.555 11.961 -6.773 1 86.12 329 ILE A CA 1
ATOM 2577 C C . ILE A 1 329 ? 16.109 11.859 -5.352 1 86.12 329 ILE A C 1
ATOM 2579 O O . ILE A 1 329 ? 17.062 12.555 -4.996 1 86.12 329 ILE A O 1
ATOM 2583 N N . ASP A 1 330 ? 15.422 11.078 -4.566 1 86.44 330 ASP A N 1
ATOM 2584 C CA . ASP A 1 330 ? 15.906 10.766 -3.225 1 86.44 330 ASP A CA 1
ATOM 2585 C C . ASP A 1 330 ? 16.078 9.258 -3.039 1 86.44 330 ASP A C 1
ATOM 2587 O O . ASP A 1 330 ? 16.062 8.5 -4.012 1 86.44 330 ASP A O 1
ATOM 2591 N N . MET A 1 331 ? 16.375 8.805 -1.856 1 83.75 331 MET A N 1
ATOM 2592 C CA . MET A 1 331 ? 16.781 7.426 -1.587 1 83.75 331 MET A CA 1
ATOM 2593 C C . MET A 1 331 ? 15.656 6.453 -1.938 1 83.75 331 MET A C 1
ATOM 2595 O O . MET A 1 331 ? 15.906 5.391 -2.504 1 83.75 331 MET A O 1
ATOM 2599 N N . PRO A 1 332 ? 14.453 6.824 -1.674 1 87.31 332 PRO A N 1
ATOM 2600 C CA . PRO A 1 332 ? 13.391 5.906 -2.086 1 87.31 332 PRO A CA 1
ATOM 2601 C C . PRO A 1 332 ? 13.391 5.641 -3.59 1 87.31 332 PRO A C 1
ATOM 2603 O O . PRO A 1 332 ? 13.188 4.504 -4.02 1 87.31 332 PRO A O 1
ATOM 2606 N N . MET A 1 333 ? 13.633 6.578 -4.336 1 87.31 333 MET A N 1
ATOM 2607 C CA . MET A 1 333 ? 13.672 6.395 -5.785 1 87.31 333 MET A CA 1
ATOM 2608 C C . MET A 1 333 ? 14.883 5.566 -6.203 1 87.31 333 MET A C 1
ATOM 2610 O O . MET A 1 333 ? 14.82 4.816 -7.176 1 87.31 333 MET A O 1
ATOM 2614 N N . VAL A 1 334 ? 15.945 5.688 -5.477 1 89.62 334 VAL A N 1
ATOM 2615 C CA . VAL A 1 334 ? 17.125 4.863 -5.73 1 89.62 334 VAL A CA 1
ATOM 2616 C C . VAL A 1 334 ? 16.797 3.396 -5.461 1 89.62 334 VAL A C 1
ATOM 2618 O O . VAL A 1 334 ? 17.156 2.52 -6.25 1 89.62 334 VAL A O 1
ATOM 2621 N N . LYS A 1 335 ? 16.125 3.195 -4.363 1 88.56 335 LYS A N 1
ATOM 2622 C CA . LYS A 1 335 ? 15.719 1.834 -4.039 1 88.56 335 LYS A CA 1
ATOM 2623 C C . LYS A 1 335 ? 14.805 1.262 -5.125 1 88.56 335 LYS A C 1
ATOM 2625 O O . LYS A 1 335 ? 14.969 0.113 -5.539 1 88.56 335 LYS A O 1
ATOM 2630 N N . TRP A 1 336 ? 13.906 2.008 -5.535 1 89.81 336 TRP A N 1
ATOM 2631 C CA . TRP A 1 336 ? 13.039 1.62 -6.645 1 89.81 336 TRP A CA 1
ATOM 2632 C C . TRP A 1 336 ? 13.859 1.254 -7.875 1 89.81 336 TRP A C 1
ATOM 2634 O O . TRP A 1 336 ? 13.617 0.218 -8.5 1 89.81 336 TRP A O 1
ATOM 2644 N N . ALA A 1 337 ? 14.836 2.1 -8.18 1 91.88 337 ALA A N 1
ATOM 2645 C CA . ALA A 1 337 ? 15.688 1.884 -9.344 1 91.88 337 ALA A CA 1
ATOM 2646 C C . ALA A 1 337 ? 16.469 0.574 -9.219 1 91.88 337 ALA A C 1
ATOM 2648 O O . ALA A 1 337 ? 16.578 -0.176 -10.195 1 91.88 337 ALA A O 1
ATOM 2649 N N . ARG A 1 338 ? 16.859 0.266 -8.062 1 90.56 338 ARG A N 1
ATOM 2650 C CA . ARG A 1 338 ? 17.578 -0.976 -7.832 1 90.56 338 ARG A CA 1
ATOM 2651 C C . ARG A 1 338 ? 16.688 -2.188 -8.039 1 90.56 338 ARG A C 1
ATOM 2653 O O . ARG A 1 338 ? 17.125 -3.217 -8.555 1 90.56 338 ARG A O 1
ATOM 2660 N N . ASN A 1 339 ? 15.484 -2.062 -7.617 1 87.38 339 ASN A N 1
ATOM 2661 C CA . ASN A 1 339 ? 14.531 -3.139 -7.859 1 87.38 339 ASN A CA 1
ATOM 2662 C C . ASN A 1 339 ? 14.344 -3.402 -9.352 1 87.38 339 ASN A C 1
ATOM 2664 O O . ASN A 1 339 ? 14.328 -4.555 -9.781 1 87.38 339 ASN A O 1
ATOM 2668 N N . ILE A 1 340 ? 14.242 -2.312 -10.07 1 88.31 340 ILE A N 1
ATOM 2669 C CA . ILE A 1 340 ? 14.078 -2.42 -11.516 1 88.31 340 ILE A CA 1
ATOM 2670 C C . ILE A 1 340 ? 15.281 -3.141 -12.117 1 88.31 340 ILE A C 1
ATOM 2672 O O . ILE A 1 340 ? 15.117 -4.047 -12.945 1 88.31 340 ILE A O 1
ATOM 2676 N N . LEU A 1 341 ? 16.453 -2.826 -11.68 1 89.81 341 LEU A N 1
ATOM 2677 C CA . LEU A 1 341 ? 17.672 -3.424 -12.219 1 89.81 341 LEU A CA 1
ATOM 2678 C C . LEU A 1 341 ? 17.797 -4.883 -11.797 1 89.81 341 LEU A C 1
ATOM 2680 O O . LEU A 1 341 ? 18.312 -5.715 -12.547 1 89.81 341 LEU A O 1
ATOM 2684 N N . SER A 1 342 ? 17.359 -5.16 -10.633 1 86.94 342 SER A N 1
ATOM 2685 C CA . SER A 1 342 ? 17.375 -6.539 -10.164 1 86.94 342 SER A CA 1
ATOM 2686 C C . SER A 1 342 ? 16.5 -7.426 -11.047 1 86.94 342 SER A C 1
ATOM 2688 O O . SER A 1 342 ? 16.891 -8.539 -11.398 1 86.94 342 SER A O 1
ATOM 2690 N N . ILE A 1 343 ? 15.305 -6.941 -11.383 1 84.88 343 ILE A N 1
ATOM 2691 C CA . ILE A 1 343 ? 14.398 -7.676 -12.258 1 84.88 343 ILE A CA 1
ATOM 2692 C C . ILE A 1 343 ? 15.086 -7.961 -13.594 1 84.88 343 ILE A C 1
ATOM 2694 O O . ILE A 1 343 ? 14.969 -9.062 -14.133 1 84.88 343 ILE A O 1
ATOM 2698 N N . GLU A 1 344 ? 15.789 -6.973 -14.07 1 86.94 344 GLU A N 1
ATOM 2699 C CA . GLU A 1 344 ? 16.453 -7.074 -15.367 1 86.94 344 GLU A CA 1
ATOM 2700 C C . GLU A 1 344 ? 17.484 -8.195 -15.375 1 86.94 344 GLU A C 1
ATOM 2702 O O . GLU A 1 344 ? 17.734 -8.805 -16.422 1 86.94 344 GLU A O 1
ATOM 2707 N N . ASN A 1 345 ? 17.984 -8.523 -14.25 1 84.06 345 ASN A N 1
ATOM 2708 C CA . ASN A 1 345 ? 19.016 -9.547 -14.141 1 84.06 345 ASN A CA 1
ATOM 2709 C C . ASN A 1 345 ? 18.484 -10.93 -14.492 1 84.06 345 ASN A C 1
ATOM 2711 O O . ASN A 1 345 ? 19.25 -11.852 -14.773 1 84.06 345 ASN A O 1
ATOM 2715 N N . PHE A 1 346 ? 17.203 -11.039 -14.508 1 78.44 346 PHE A N 1
ATOM 2716 C CA . PHE A 1 346 ? 16.609 -12.336 -14.805 1 78.44 346 PHE A CA 1
ATOM 2717 C C . PHE A 1 346 ? 16.25 -12.445 -16.281 1 78.44 346 PHE A C 1
ATOM 2719 O O . PHE A 1 346 ? 15.68 -13.453 -16.719 1 78.44 346 PHE A O 1
ATOM 2726 N N . TYR A 1 347 ? 16.641 -11.414 -17.078 1 82.19 347 TYR A N 1
ATOM 2727 C CA . TYR A 1 347 ? 16.406 -11.398 -18.516 1 82.19 347 TYR A CA 1
ATOM 2728 C C . TYR A 1 347 ? 17.734 -11.406 -19.281 1 82.19 347 TYR A C 1
ATOM 2730 O O . TYR A 1 347 ? 18.766 -11.016 -18.75 1 82.19 347 TYR A O 1
ATOM 2738 N N . PRO A 1 348 ? 17.594 -12.016 -20.516 1 82.5 348 PRO A N 1
ATOM 2739 C CA . PRO A 1 348 ? 18.797 -11.883 -21.344 1 82.5 348 PRO A CA 1
ATOM 2740 C C . PRO A 1 348 ? 19.219 -10.43 -21.547 1 82.5 348 PRO A C 1
ATOM 2742 O O . PRO A 1 348 ? 18.375 -9.531 -21.531 1 82.5 348 PRO A O 1
ATOM 2745 N N . PRO A 1 349 ? 20.531 -10.195 -21.656 1 85.62 349 PRO A N 1
ATOM 2746 C CA . PRO A 1 349 ? 21.016 -8.828 -21.859 1 85.62 349 PRO A CA 1
ATOM 2747 C C . PRO A 1 349 ? 20.375 -8.141 -23.062 1 85.62 349 PRO A C 1
ATOM 2749 O O . PRO A 1 349 ? 20.062 -8.797 -24.062 1 85.62 349 PRO A O 1
ATOM 2752 N N . ARG A 1 350 ? 20.094 -6.852 -22.797 1 85.94 350 ARG A N 1
ATOM 2753 C CA . ARG A 1 350 ? 19.516 -6.059 -23.891 1 85.94 350 ARG A CA 1
ATOM 2754 C C . ARG A 1 350 ? 20.547 -5.797 -24.984 1 85.94 350 ARG A C 1
ATOM 2756 O O . ARG A 1 350 ? 21.734 -5.672 -24.703 1 85.94 350 ARG A O 1
ATOM 2763 N N . ASP A 1 351 ? 20.078 -5.965 -26.266 1 76.19 351 ASP A N 1
ATOM 2764 C CA . ASP A 1 351 ? 20.969 -5.73 -27.391 1 76.19 351 ASP A CA 1
ATOM 2765 C C . ASP A 1 351 ? 21.484 -4.289 -27.406 1 76.19 351 ASP A C 1
ATOM 2767 O O . ASP A 1 351 ? 20.734 -3.363 -27.078 1 76.19 351 ASP A O 1
ATOM 2771 N N . SER A 1 352 ? 22.797 -4.09 -27.469 1 63.69 352 SER A N 1
ATOM 2772 C CA . SER A 1 352 ? 23.453 -2.791 -27.516 1 63.69 352 SER A CA 1
ATOM 2773 C C . SER A 1 352 ? 22.75 -1.857 -28.5 1 63.69 352 SER A C 1
ATOM 2775 O O . SER A 1 352 ? 22.703 -0.645 -28.281 1 63.69 352 SER A O 1
ATOM 2777 N N . GLU A 1 353 ? 22.25 -2.293 -29.531 1 54.44 353 GLU A N 1
ATOM 2778 C CA . GLU A 1 353 ? 21.609 -1.487 -30.562 1 54.44 353 GLU A CA 1
ATOM 2779 C C . GLU A 1 353 ? 20.297 -0.892 -30.062 1 54.44 353 GLU A C 1
ATOM 2781 O O . GLU A 1 353 ? 19.953 0.237 -30.406 1 54.44 353 GLU A O 1
ATOM 2786 N N . GLU A 1 354 ? 19.609 -1.561 -29.266 1 58.91 354 GLU A N 1
ATOM 2787 C CA . GLU A 1 354 ? 18.344 -1.089 -28.703 1 58.91 354 GLU A CA 1
ATOM 2788 C C . GLU A 1 354 ? 18.578 0.068 -27.734 1 58.91 354 GLU A C 1
ATOM 2790 O O . GLU A 1 354 ? 17.797 1.02 -27.703 1 58.91 354 GLU A O 1
ATOM 2795 N N . ILE A 1 355 ? 19.672 -0.046 -27.062 1 59.38 355 ILE A N 1
ATOM 2796 C CA . ILE A 1 355 ? 20.031 0.999 -26.109 1 59.38 355 ILE A CA 1
ATOM 2797 C C . ILE A 1 355 ? 20.484 2.248 -26.875 1 59.38 355 ILE A C 1
ATOM 2799 O O . ILE A 1 355 ? 20.141 3.369 -26.484 1 59.38 355 ILE A O 1
ATOM 2803 N N . GLU A 1 356 ? 21.234 2.074 -27.906 1 52.31 356 GLU A N 1
ATOM 2804 C CA . GLU A 1 356 ? 21.781 3.178 -28.703 1 52.31 356 GLU A CA 1
ATOM 2805 C C . GLU A 1 356 ? 20.672 3.895 -29.469 1 52.31 356 GLU A C 1
ATOM 2807 O O . GLU A 1 356 ? 20.703 5.117 -29.625 1 52.31 356 GLU A O 1
ATOM 2812 N N . GLN A 1 357 ? 19.75 3.271 -29.938 1 49.34 357 GLN A N 1
ATOM 2813 C CA . GLN A 1 357 ? 18.719 3.875 -30.781 1 49.34 357 GLN A CA 1
ATOM 2814 C C . GLN A 1 357 ? 17.828 4.82 -29.969 1 49.34 357 GLN A C 1
ATOM 2816 O O . GLN A 1 357 ? 17.328 5.816 -30.5 1 49.34 357 GLN A O 1
ATOM 2821 N N . GLN A 1 358 ? 17.531 4.527 -28.781 1 47.59 358 GLN A N 1
ATOM 2822 C CA . GLN A 1 358 ? 16.641 5.395 -28.031 1 47.59 358 GLN A CA 1
ATOM 2823 C C . GLN A 1 358 ? 17.375 6.582 -27.438 1 47.59 358 GLN A C 1
ATOM 2825 O O . GLN A 1 358 ? 16.766 7.547 -26.984 1 47.59 358 GLN A O 1
ATOM 2830 N N . GLN A 1 359 ? 18.75 6.512 -27.281 1 44.56 359 GLN A N 1
ATOM 2831 C CA . GLN A 1 359 ? 19.547 7.66 -26.844 1 44.56 359 GLN A CA 1
ATOM 2832 C C . GLN A 1 359 ? 19.641 8.711 -27.938 1 44.56 359 GLN A C 1
ATOM 2834 O O . GLN A 1 359 ? 19.922 9.875 -27.672 1 44.56 359 GLN A O 1
ATOM 2839 N N . GLN A 1 360 ? 19.438 8.352 -29.172 1 37.91 360 GLN A N 1
ATOM 2840 C CA . GLN A 1 360 ? 19.438 9.312 -30.266 1 37.91 360 GLN A CA 1
ATOM 2841 C C . GLN A 1 360 ? 18.047 9.914 -30.484 1 37.91 360 GLN A C 1
ATOM 2843 O O . GLN A 1 360 ? 17.047 9.188 -30.484 1 37.91 360 GLN A O 1
ATOM 2848 N N . MET B 1 1 ? -73.5 -30.5 91.062 1 26.78 1 MET B N 1
ATOM 2849 C CA . MET B 1 1 ? -73.562 -30.438 89.562 1 26.78 1 MET B CA 1
ATOM 2850 C C . MET B 1 1 ? -72.25 -29.953 89 1 26.78 1 MET B C 1
ATOM 2852 O O . MET B 1 1 ? -72.188 -28.797 88.562 1 26.78 1 MET B O 1
ATOM 2856 N N . ILE B 1 2 ? -71.125 -30.375 89.625 1 25.52 2 ILE B N 1
ATOM 2857 C CA . ILE B 1 2 ? -69.75 -29.828 89.812 1 25.52 2 ILE B CA 1
ATOM 2858 C C . ILE B 1 2 ? -69.062 -29.766 88.438 1 25.52 2 ILE B C 1
ATOM 2860 O O . ILE B 1 2 ? -69.375 -30.562 87.562 1 25.52 2 ILE B O 1
ATOM 2864 N N . HIS B 1 3 ? -68.312 -28.703 88.25 1 25 3 HIS B N 1
ATOM 2865 C CA . HIS B 1 3 ? -67.438 -27.781 87.5 1 25 3 HIS B CA 1
ATOM 2866 C C . HIS B 1 3 ? -66.312 -28.5 86.875 1 25 3 HIS B C 1
ATOM 2868 O O . HIS B 1 3 ? -65.25 -28.609 87.5 1 25 3 HIS B O 1
ATOM 2874 N N . ILE B 1 4 ? -66.625 -29.75 86.312 1 26.98 4 ILE B N 1
ATOM 2875 C CA . ILE B 1 4 ? -65.625 -30.656 85.812 1 26.98 4 ILE B CA 1
ATOM 2876 C C . ILE B 1 4 ? -64.75 -29.969 84.75 1 26.98 4 ILE B C 1
ATOM 2878 O O . ILE B 1 4 ? -65.25 -29.797 83.625 1 26.98 4 ILE B O 1
ATOM 2882 N N . LEU B 1 5 ? -64.312 -28.719 85.062 1 25.34 5 LEU B N 1
ATOM 2883 C CA . LEU B 1 5 ? -63.656 -27.859 84.062 1 25.34 5 LEU B CA 1
ATOM 2884 C C . LEU B 1 5 ? -62.5 -28.594 83.375 1 25.34 5 LEU B C 1
ATOM 2886 O O . LEU B 1 5 ? -61.625 -29.125 84.062 1 25.34 5 LEU B O 1
ATOM 2890 N N . LYS B 1 6 ? -62.781 -29.047 82.125 1 23.77 6 LYS B N 1
ATOM 2891 C CA . LYS B 1 6 ? -62.219 -29.922 81.125 1 23.77 6 LYS B CA 1
ATOM 2892 C C . LYS B 1 6 ? -60.781 -29.516 80.75 1 23.77 6 LYS B C 1
ATOM 2894 O O . LYS B 1 6 ? -60.531 -28.359 80.438 1 23.77 6 LYS B O 1
ATOM 2899 N N . SER B 1 7 ? -59.812 -30.156 81.312 1 25.53 7 SER B N 1
ATOM 2900 C CA . SER B 1 7 ? -58.344 -30.109 81.25 1 25.53 7 SER B CA 1
ATOM 2901 C C . SER B 1 7 ? -57.844 -30.25 79.812 1 25.53 7 SER B C 1
ATOM 2903 O O . SER B 1 7 ? -56.938 -31.047 79.562 1 25.53 7 SER B O 1
ATOM 2905 N N . VAL B 1 8 ? -58.656 -29.812 78.812 1 23.28 8 VAL B N 1
ATOM 2906 C CA . VAL B 1 8 ? -58.188 -30.219 77.5 1 23.28 8 VAL B CA 1
ATOM 2907 C C . VAL B 1 8 ? -56.719 -29.766 77.312 1 23.28 8 VAL B C 1
ATOM 2909 O O . VAL B 1 8 ? -56.406 -28.594 77.5 1 23.28 8 VAL B O 1
ATOM 2912 N N . LYS B 1 9 ? -55.844 -30.688 77.562 1 24.11 9 LYS B N 1
ATOM 2913 C CA . LYS B 1 9 ? -54.375 -30.672 77.375 1 24.11 9 LYS B CA 1
ATOM 2914 C C . LYS B 1 9 ? -54 -30.062 76 1 24.11 9 LYS B C 1
ATOM 2916 O O . LYS B 1 9 ? -54.594 -30.375 75 1 24.11 9 LYS B O 1
ATOM 2921 N N . LYS B 1 10 ? -53.219 -28.969 76.062 1 25.78 10 LYS B N 1
ATOM 2922 C CA . LYS B 1 10 ? -52.562 -28.109 75.062 1 25.78 10 LYS B CA 1
ATOM 2923 C C . LYS B 1 10 ? -51.75 -28.953 74.125 1 25.78 10 LYS B C 1
ATOM 2925 O O . LYS B 1 10 ? -50.781 -29.641 74.5 1 25.78 10 LYS B O 1
ATOM 2930 N N . LEU B 1 11 ? -52.406 -29.641 73.125 1 23.77 11 LEU B N 1
ATOM 2931 C CA . LEU B 1 11 ? -51.656 -30.391 72.125 1 23.77 11 LEU B CA 1
ATOM 2932 C C . LEU B 1 11 ? -50.531 -29.547 71.562 1 23.77 11 LEU B C 1
ATOM 2934 O O . LEU B 1 11 ? -50.781 -28.422 71.125 1 23.77 11 LEU B O 1
ATOM 2938 N N . ARG B 1 12 ? -49.344 -29.797 72 1 26.31 12 ARG B N 1
ATOM 2939 C CA . ARG B 1 12 ? -48.09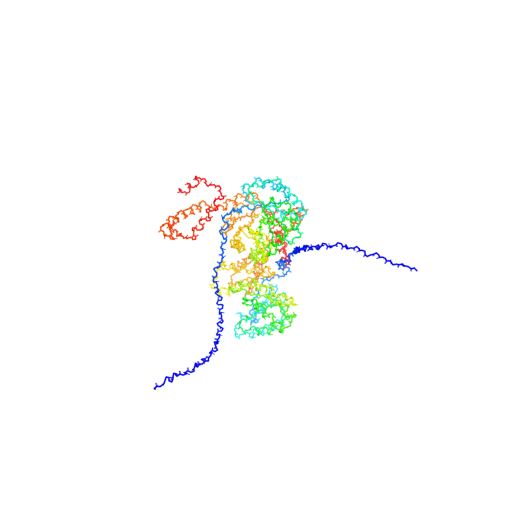4 -29.188 71.562 1 26.31 12 ARG B CA 1
ATOM 2940 C C . ARG B 1 12 ? -47.969 -29.297 70 1 26.31 12 ARG B C 1
ATOM 2942 O O . ARG B 1 12 ? -47.969 -30.406 69.5 1 26.31 12 ARG B O 1
ATOM 2949 N N . PRO B 1 13 ? -48.656 -28.391 69.25 1 26.78 13 PRO B N 1
ATOM 2950 C CA . PRO B 1 13 ? -48.5 -28.594 67.812 1 26.78 13 PRO B CA 1
ATOM 2951 C C . PRO B 1 13 ? -47.062 -28.812 67.438 1 26.78 13 PRO B C 1
ATOM 2953 O O . PRO B 1 13 ? -46.125 -28.344 68.125 1 26.78 13 PRO B O 1
ATOM 2956 N N . LEU B 1 14 ? -46.781 -29.953 66.75 1 29.08 14 LEU B N 1
ATOM 2957 C CA . LEU B 1 14 ? -45.562 -30.359 66.062 1 29.08 14 LEU B CA 1
ATOM 2958 C C . LEU B 1 14 ? -44.969 -29.219 65.25 1 29.08 14 LEU B C 1
ATOM 2960 O O . LEU B 1 14 ? -45.688 -28.594 64.5 1 29.08 14 LEU B O 1
ATOM 2964 N N . ILE B 1 15 ? -43.969 -28.531 65.812 1 27.52 15 ILE B N 1
ATOM 2965 C CA . ILE B 1 15 ? -43.188 -27.469 65.188 1 27.52 15 ILE B CA 1
ATOM 2966 C C . ILE B 1 15 ? -42.719 -27.906 63.812 1 27.52 15 ILE B C 1
ATOM 2968 O O . ILE B 1 15 ? -42.031 -28.922 63.656 1 27.52 15 ILE B O 1
ATOM 2972 N N . ASN B 1 16 ? -43.625 -27.844 62.781 1 27.86 16 ASN B N 1
ATOM 2973 C CA . ASN B 1 16 ? -43.281 -28.047 61.375 1 27.86 16 ASN B CA 1
ATOM 2974 C C . ASN B 1 16 ? -41.906 -27.422 61.062 1 27.86 16 ASN B C 1
ATOM 2976 O O . ASN B 1 16 ? -41.594 -26.344 61.562 1 27.86 16 ASN B O 1
ATOM 2980 N N . ASN B 1 17 ? -40.938 -28.297 60.875 1 30 17 ASN B N 1
ATOM 2981 C CA . ASN B 1 17 ? -39.594 -28.031 60.312 1 30 17 ASN B CA 1
ATOM 2982 C C . ASN B 1 17 ? -39.656 -27.062 59.156 1 30 17 ASN B C 1
ATOM 2984 O O . ASN B 1 17 ? -40.344 -27.328 58.156 1 30 17 ASN B O 1
ATOM 2988 N N . ASN B 1 18 ? -39.75 -25.781 59.375 1 28.14 18 ASN B N 1
ATOM 2989 C CA . ASN B 1 18 ? -39.625 -24.75 58.344 1 28.14 18 ASN B CA 1
ATOM 2990 C C . ASN B 1 18 ? -38.469 -25.047 57.406 1 28.14 18 ASN B C 1
ATOM 2992 O O . ASN B 1 18 ? -37.312 -25.109 57.812 1 28.14 18 ASN B O 1
ATOM 2996 N N . ASN B 1 19 ? -38.656 -26.062 56.5 1 27.84 19 ASN B N 1
ATOM 2997 C CA . ASN B 1 19 ? -37.719 -26.125 55.375 1 27.84 19 ASN B CA 1
ATOM 2998 C C . ASN B 1 19 ? -37.438 -24.734 54.812 1 27.84 19 ASN B C 1
ATOM 3000 O O . ASN B 1 19 ? -38.312 -24.047 54.312 1 27.84 19 ASN B O 1
ATOM 3004 N N . LYS B 1 20 ? -36.5 -24 55.438 1 28.22 20 LYS B N 1
ATOM 3005 C CA . LYS B 1 20 ? -35.906 -22.828 54.812 1 28.22 20 LYS B CA 1
ATOM 3006 C C . LYS B 1 20 ? -35.656 -23.062 53.344 1 28.22 20 LYS B C 1
ATOM 3008 O O . LYS B 1 20 ? -34.781 -23.844 52.969 1 28.22 20 LYS B O 1
ATOM 3013 N N . LEU B 1 21 ? -36.719 -23.125 52.562 1 30.72 21 LEU B N 1
ATOM 3014 C CA . LEU B 1 21 ? -36.438 -23 51.125 1 30.72 21 LEU B CA 1
ATOM 3015 C C . LEU B 1 21 ? -35.344 -21.953 50.906 1 30.72 21 LEU B C 1
ATOM 3017 O O . LEU B 1 21 ? -35.5 -20.797 51.312 1 30.72 21 LEU B O 1
ATOM 3021 N N . PHE B 1 22 ? -34.094 -22.344 51 1 32.84 22 PHE B N 1
ATOM 3022 C CA . PHE B 1 22 ? -33.031 -21.531 50.406 1 32.84 22 PHE B CA 1
ATOM 3023 C C . PHE B 1 22 ? -33.469 -20.922 49.094 1 32.84 22 PHE B C 1
ATOM 3025 O O . PHE B 1 22 ? -33.75 -21.641 48.125 1 32.84 22 PHE B O 1
ATOM 3032 N N . PHE B 1 23 ? -34.406 -19.922 49.188 1 33.72 23 PHE B N 1
ATOM 3033 C CA . PHE B 1 23 ? -34.438 -19.125 47.969 1 33.72 23 PHE B CA 1
ATOM 3034 C C . PHE B 1 23 ? -33.031 -18.781 47.5 1 33.72 23 PHE B C 1
ATOM 3036 O O . PHE B 1 23 ? -32.25 -18.172 48.25 1 33.72 23 PHE B O 1
ATOM 3043 N N . SER B 1 24 ? -32.406 -19.672 46.812 1 37.22 24 SER B N 1
ATOM 3044 C CA . SER B 1 24 ? -31.297 -19.203 46 1 37.22 24 SER B CA 1
ATOM 3045 C C . SER B 1 24 ? -31.594 -17.844 45.375 1 37.22 24 SER B C 1
ATOM 3047 O O . SER B 1 24 ? -32.656 -17.641 44.781 1 37.22 24 SER B O 1
ATOM 3049 N N . SER B 1 25 ? -31.328 -16.766 46.125 1 40.5 25 SER B N 1
ATOM 3050 C CA . SER B 1 25 ? -31.25 -15.484 45.438 1 40.5 25 SER B CA 1
ATOM 3051 C C . SER B 1 25 ? -30.688 -15.641 44.031 1 40.5 25 SER B C 1
ATOM 3053 O O . SER B 1 25 ? -29.547 -16.062 43.844 1 40.5 25 SER B O 1
ATOM 3055 N N . SER B 1 26 ? -31.484 -16.172 43.125 1 42.47 26 SER B N 1
ATOM 3056 C CA . SER B 1 26 ? -31.078 -15.898 41.75 1 42.47 26 SER B CA 1
ATOM 3057 C C . SER B 1 26 ? -30.531 -14.484 41.625 1 42.47 26 SER B C 1
ATOM 3059 O O . SER B 1 26 ? -31.25 -13.508 41.875 1 42.47 26 SER B O 1
ATOM 3061 N N . THR B 1 27 ? -29.328 -14.211 42.094 1 45.31 27 THR B N 1
ATOM 3062 C CA . THR B 1 27 ? -28.672 -13.016 41.594 1 45.31 27 THR B CA 1
ATOM 3063 C C . THR B 1 27 ? -29.031 -12.766 40.156 1 45.31 27 THR B C 1
ATOM 3065 O O . THR B 1 27 ? -28.562 -13.484 39.25 1 45.31 27 THR B O 1
ATOM 3068 N N . THR B 1 28 ? -30.25 -12.562 39.875 1 47.78 28 THR B N 1
ATOM 3069 C CA . THR B 1 28 ? -30.484 -11.961 38.562 1 47.78 28 THR B CA 1
ATOM 3070 C C . THR B 1 28 ? -29.438 -10.891 38.281 1 47.78 28 THR B C 1
ATOM 3072 O O . THR B 1 28 ? -29.422 -9.844 38.938 1 47.78 28 THR B O 1
ATOM 3075 N N . THR B 1 29 ? -28.203 -11.289 38.062 1 51.25 29 THR B N 1
ATOM 3076 C CA . THR B 1 29 ? -27.312 -10.328 37.438 1 51.25 29 THR B CA 1
ATOM 3077 C C . THR B 1 29 ? -28.078 -9.484 36.406 1 51.25 29 THR B C 1
ATOM 3079 O O . THR B 1 29 ? -28.484 -10 35.344 1 51.25 29 THR B O 1
ATOM 3082 N N . THR B 1 30 ? -28.906 -8.664 36.875 1 52.88 30 THR B N 1
ATOM 3083 C CA . THR B 1 30 ? -29.406 -7.688 35.906 1 52.88 30 THR B CA 1
ATOM 3084 C C . THR B 1 30 ? -28.297 -7.188 35 1 52.88 30 THR B C 1
ATOM 3086 O O . THR B 1 30 ? -27.344 -6.555 35.469 1 52.88 30 THR B O 1
ATOM 3089 N N . THR B 1 31 ? -27.984 -7.992 34 1 60.44 31 THR B N 1
ATOM 3090 C CA . THR B 1 31 ? -27.078 -7.496 33 1 60.44 31 THR B CA 1
ATOM 3091 C C . THR B 1 31 ? -27.438 -6.074 32.594 1 60.44 31 THR B C 1
ATOM 3093 O O . THR B 1 31 ? -28.531 -5.832 32.062 1 60.44 31 THR B O 1
ATOM 3096 N N . ILE B 1 32 ? -27.078 -5.16 33.344 1 68.12 32 ILE B N 1
ATOM 3097 C CA . ILE B 1 32 ? -27.25 -3.768 32.938 1 68.12 32 ILE B CA 1
ATOM 3098 C C . ILE B 1 32 ? -26.828 -3.594 31.469 1 68.12 32 ILE B C 1
ATOM 3100 O O . ILE B 1 32 ? -25.703 -3.92 31.109 1 68.12 32 ILE B O 1
ATOM 3104 N N . ILE B 1 33 ? -27.812 -3.588 30.688 1 74.56 33 ILE B N 1
ATOM 3105 C CA . ILE B 1 33 ? -27.578 -3.238 29.281 1 74.56 33 ILE B CA 1
ATOM 3106 C C . ILE B 1 33 ? -26.984 -1.832 29.203 1 74.56 33 ILE B C 1
ATOM 3108 O O . ILE B 1 33 ? -27.578 -0.869 29.688 1 74.56 33 ILE B O 1
ATOM 3112 N N . LYS B 1 34 ? -25.75 -1.793 28.938 1 73.5 34 LYS B N 1
ATOM 3113 C CA . LYS B 1 34 ? -25.078 -0.505 28.797 1 73.5 34 LYS B CA 1
ATOM 3114 C C . LYS B 1 34 ? -24.953 -0.11 27.328 1 73.5 34 LYS B C 1
ATOM 3116 O O . LYS B 1 34 ? -24.516 -0.915 26.5 1 73.5 34 LYS B O 1
ATOM 3121 N N . LYS B 1 35 ? -25.453 1.064 27.109 1 78.88 35 LYS B N 1
ATOM 3122 C CA . LYS B 1 35 ? -25.234 1.632 25.781 1 78.88 35 LYS B CA 1
ATOM 3123 C C . LYS B 1 35 ? -23.75 1.83 25.5 1 78.88 35 LYS B C 1
ATOM 3125 O O . LYS B 1 35 ? -23.016 2.324 26.344 1 78.88 35 LYS B O 1
ATOM 3130 N N . PRO B 1 36 ? -23.375 1.286 24.25 1 78.44 36 PRO B N 1
ATOM 3131 C CA . PRO B 1 36 ? -21.969 1.523 23.938 1 78.44 36 PRO B CA 1
ATOM 3132 C C . PRO B 1 36 ? -21.641 3.006 23.766 1 78.44 36 PRO B C 1
ATOM 3134 O O . PRO B 1 36 ? -22.453 3.766 23.234 1 78.44 36 PRO B O 1
ATOM 3137 N N . GLY B 1 37 ? -20.609 3.471 24.328 1 76.12 37 GLY B N 1
ATOM 3138 C CA . GLY B 1 37 ? -20.125 4.832 24.156 1 76.12 37 GLY B CA 1
ATOM 3139 C C . GLY B 1 37 ? -19.156 4.98 23.016 1 76.12 37 GLY B C 1
ATOM 3140 O O . GLY B 1 37 ? -18.016 5.41 23.219 1 76.12 37 GLY B O 1
ATOM 3141 N N . ILE B 1 38 ? -19.641 4.543 21.828 1 74.44 38 ILE B N 1
ATOM 3142 C CA . ILE B 1 38 ? -18.781 4.633 20.656 1 74.44 38 ILE B CA 1
ATOM 3143 C C . ILE B 1 38 ? -19.031 5.965 19.938 1 74.44 38 ILE B C 1
ATOM 3145 O O . ILE B 1 38 ? -20.172 6.316 19.641 1 74.44 38 ILE B O 1
ATOM 3149 N N . PHE B 1 39 ? -17.875 6.723 19.812 1 74.56 39 PHE B N 1
ATOM 3150 C CA . PHE B 1 39 ? -18 8.047 19.203 1 74.56 39 PHE B CA 1
ATOM 3151 C C . PHE B 1 39 ? -17.281 8.094 17.859 1 74.56 39 PHE B C 1
ATOM 3153 O O . PHE B 1 39 ? -16.203 7.535 17.703 1 74.56 39 PHE B O 1
ATOM 3160 N N . ASN B 1 40 ? -17.969 8.789 16.891 1 81.69 40 ASN B N 1
ATOM 3161 C CA . ASN B 1 40 ? -17.359 9.094 15.609 1 81.69 40 ASN B CA 1
ATOM 3162 C C . ASN B 1 40 ? -16.406 10.281 15.703 1 81.69 40 ASN B C 1
ATOM 3164 O O . ASN B 1 40 ? -16.812 11.375 16.109 1 81.69 40 ASN B O 1
ATOM 3168 N N . LYS B 1 41 ? -15.203 10.125 15.344 1 85.75 41 LYS B N 1
ATOM 3169 C CA . LYS B 1 41 ? -14.18 11.141 15.562 1 85.75 41 LYS B CA 1
ATOM 3170 C C . LYS B 1 41 ? -13.977 12 14.312 1 85.75 41 LYS B C 1
ATOM 3172 O O . LYS B 1 41 ? -13.148 12.914 14.305 1 85.75 41 LYS B O 1
ATOM 3177 N N . SER B 1 42 ? -14.727 11.773 13.273 1 84.44 42 SER B N 1
ATOM 3178 C CA . SER B 1 42 ? -14.492 12.43 11.992 1 84.44 42 SER B CA 1
ATOM 3179 C C . SER B 1 42 ? -14.641 13.938 12.109 1 84.44 42 SER B C 1
ATOM 3181 O O . SER B 1 42 ? -13.945 14.695 11.422 1 84.44 42 SER B O 1
ATOM 3183 N N . GLN B 1 43 ? -15.414 14.398 12.984 1 79.38 43 GLN B N 1
ATOM 3184 C CA . GLN B 1 43 ? -15.695 15.828 13.094 1 79.38 43 GLN B CA 1
ATOM 3185 C C . GLN B 1 43 ? -14.539 16.562 13.766 1 79.38 43 GLN B C 1
ATOM 3187 O O . GLN B 1 43 ? -14.406 17.781 13.641 1 79.38 43 GLN B O 1
ATOM 3192 N N . ASN B 1 44 ? -13.719 15.82 14.445 1 82.81 44 ASN B N 1
ATOM 3193 C CA . ASN B 1 44 ? -12.594 16.406 15.164 1 82.81 44 ASN B CA 1
ATOM 3194 C C . ASN B 1 44 ? -11.586 17.031 14.203 1 82.81 44 ASN B C 1
ATOM 3196 O O . ASN B 1 44 ? -10.758 17.859 14.617 1 82.81 44 ASN B O 1
ATOM 3200 N N . ILE B 1 45 ? -11.672 16.719 13.031 1 88.19 45 ILE B N 1
ATOM 3201 C CA . ILE B 1 45 ? -10.688 17.156 12.055 1 88.19 45 ILE B CA 1
ATOM 3202 C C . ILE B 1 45 ? -10.922 18.625 11.711 1 88.19 45 ILE B C 1
ATOM 3204 O O . ILE B 1 45 ? -9.977 19.375 11.469 1 88.19 45 ILE B O 1
ATOM 3208 N N . TYR B 1 46 ? -12.102 19.094 11.766 1 84 46 TYR B N 1
ATOM 3209 C CA . TYR B 1 46 ? -12.453 20.406 11.219 1 84 46 TYR B CA 1
ATOM 3210 C C . TYR B 1 46 ? -12.523 21.453 12.328 1 84 46 TYR B C 1
ATOM 3212 O O . TYR B 1 46 ? -12.766 22.625 12.055 1 84 46 TYR B O 1
ATOM 3220 N N . ASP B 1 47 ? -12.203 21 13.578 1 81.81 47 ASP B N 1
ATOM 3221 C CA . ASP B 1 47 ? -12.164 21.938 14.703 1 81.81 47 ASP B CA 1
ATOM 3222 C C . ASP B 1 47 ? -10.75 22.453 14.93 1 81.81 47 ASP B C 1
ATOM 3224 O O . ASP B 1 47 ? -10.484 23.125 15.93 1 81.81 47 ASP B O 1
ATOM 3228 N N . LYS B 1 48 ? -9.906 22.094 14.094 1 82.69 48 LYS B N 1
ATOM 3229 C CA . LYS B 1 48 ? -8.523 22.562 14.164 1 82.69 48 LYS B CA 1
ATOM 3230 C C . LYS B 1 48 ? -8.016 22.984 12.789 1 82.69 48 LYS B C 1
ATOM 3232 O O . LYS B 1 48 ? -8.562 22.578 11.766 1 82.69 48 LYS B O 1
ATOM 3237 N N . PRO B 1 49 ? -6.965 23.812 12.859 1 86.38 49 PRO B N 1
ATOM 3238 C CA . PRO B 1 49 ? -6.426 24.234 11.562 1 86.38 49 PRO B CA 1
ATOM 3239 C C . PRO B 1 49 ? -5.906 23.062 10.734 1 86.38 49 PRO B C 1
ATOM 3241 O O . PRO B 1 49 ? -5.305 22.141 11.281 1 86.38 49 PRO B O 1
ATOM 3244 N N . LEU B 1 50 ? -6.188 23.156 9.469 1 91.31 50 LEU B N 1
ATOM 3245 C CA . LEU B 1 50 ? -5.703 22.125 8.562 1 91.31 50 LEU B CA 1
ATOM 3246 C C . LEU B 1 50 ? -4.23 22.328 8.234 1 91.31 50 LEU B C 1
ATOM 3248 O O . LEU B 1 50 ? -3.77 23.469 8.141 1 91.31 50 LEU B O 1
ATOM 3252 N N . ARG B 1 51 ? -3.582 21.234 8.109 1 96.19 51 ARG B N 1
ATOM 3253 C CA . ARG B 1 51 ? -2.211 21.25 7.613 1 96.19 51 ARG B CA 1
ATOM 3254 C C . ARG B 1 51 ? -2.18 21.188 6.09 1 96.19 51 ARG B C 1
ATOM 3256 O O . ARG B 1 51 ? -1.721 20.203 5.516 1 96.19 51 ARG B O 1
ATOM 3263 N N . ARG B 1 52 ? -2.617 22.297 5.457 1 95.81 52 ARG B N 1
ATOM 3264 C CA . ARG B 1 52 ? -2.721 22.297 4.004 1 95.81 52 ARG B CA 1
ATOM 3265 C C . ARG B 1 52 ? -1.346 22.156 3.355 1 95.81 52 ARG B C 1
ATOM 3267 O O . ARG B 1 52 ? -1.112 21.234 2.568 1 95.81 52 ARG B O 1
ATOM 3274 N N . VAL B 1 53 ? -0.45 23.047 3.756 1 97.19 53 VAL B N 1
ATOM 3275 C CA . VAL B 1 53 ? 0.916 23.031 3.242 1 97.19 53 VAL B CA 1
ATOM 3276 C C . VAL B 1 53 ? 1.85 22.406 4.277 1 97.19 53 VAL B C 1
ATOM 3278 O O . VAL B 1 53 ? 2.115 23 5.324 1 97.19 53 VAL B O 1
ATOM 3281 N N . PHE B 1 54 ? 2.281 21.234 3.961 1 98.19 54 PHE B N 1
ATOM 3282 C CA . PHE B 1 54 ? 3.252 20.484 4.738 1 98.19 54 PHE B CA 1
ATOM 3283 C C . PHE B 1 54 ? 4.629 20.531 4.086 1 98.19 54 PHE B C 1
ATOM 3285 O O . PHE B 1 54 ? 4.949 19.703 3.236 1 98.19 54 PHE B O 1
ATOM 3292 N N . PHE B 1 55 ? 5.48 21.5 4.523 1 97.88 55 PHE B N 1
ATOM 3293 C CA . PHE B 1 55 ? 6.656 21.891 3.758 1 97.88 55 PHE B CA 1
ATOM 3294 C C . PHE B 1 55 ? 7.914 21.234 4.328 1 97.88 55 PHE B C 1
ATOM 3296 O O . PHE B 1 55 ? 8.312 21.531 5.457 1 97.88 55 PHE B O 1
ATOM 3303 N N . ASN B 1 56 ? 8.539 20.391 3.525 1 96.5 56 ASN B N 1
ATOM 3304 C CA . ASN B 1 56 ? 9.75 19.672 3.93 1 96.5 56 ASN B CA 1
ATOM 3305 C C . ASN B 1 56 ? 11.008 20.453 3.574 1 96.5 56 ASN B C 1
ATOM 3307 O O . ASN B 1 56 ? 11.195 20.844 2.422 1 96.5 56 ASN B O 1
ATOM 3311 N N . VAL B 1 57 ? 11.859 20.578 4.574 1 96.19 57 VAL B N 1
ATOM 3312 C CA . VAL B 1 57 ? 13.109 21.312 4.418 1 96.19 57 VAL B CA 1
ATOM 3313 C C . VAL B 1 57 ? 14.266 20.484 4.961 1 96.19 57 VAL B C 1
ATOM 3315 O O . VAL B 1 57 ? 14.234 20.031 6.109 1 96.19 57 VAL B O 1
ATOM 3318 N N . PRO B 1 58 ? 15.336 20.328 4.137 1 94.88 58 PRO B N 1
ATOM 3319 C CA . PRO B 1 58 ? 16.5 19.609 4.676 1 94.88 58 PRO B CA 1
ATOM 3320 C C . PRO B 1 58 ? 17.109 20.297 5.891 1 94.88 58 PRO B C 1
ATOM 3322 O O . PRO B 1 58 ? 17.453 21.469 5.824 1 94.88 58 PRO B O 1
ATOM 3325 N N . GLY B 1 59 ? 17.297 19.516 6.957 1 96 59 GLY B N 1
ATOM 3326 C CA . GLY B 1 59 ? 17.75 20.078 8.227 1 96 59 GLY B CA 1
ATOM 3327 C C . GLY B 1 59 ? 19.219 20.5 8.203 1 96 59 GLY B C 1
ATOM 3328 O O . GLY B 1 59 ? 19.656 21.234 9.086 1 96 59 GLY B O 1
ATOM 3329 N N . SER B 1 60 ? 19.906 20.062 7.168 1 94.12 60 SER B N 1
ATOM 3330 C CA . SER B 1 60 ? 21.312 20.391 7.078 1 94.12 60 SER B CA 1
ATOM 3331 C C . SER B 1 60 ? 21.547 21.656 6.262 1 94.12 60 SER B C 1
ATOM 3333 O O . SER B 1 60 ? 22.672 22.125 6.137 1 94.12 60 SER B O 1
ATOM 3335 N N . ASP B 1 61 ? 20.516 22.234 5.734 1 93.62 61 ASP B N 1
ATOM 3336 C CA . ASP B 1 61 ? 20.641 23.375 4.832 1 93.62 61 ASP B CA 1
ATOM 3337 C C . ASP B 1 61 ? 20.078 24.641 5.465 1 93.62 61 ASP B C 1
ATOM 3339 O O . ASP B 1 61 ? 18.891 24.922 5.324 1 93.62 61 ASP B O 1
ATOM 3343 N N . LYS B 1 62 ? 20.953 25.453 6.035 1 95.31 62 LYS B N 1
ATOM 3344 C CA . LYS B 1 62 ? 20.547 26.656 6.758 1 95.31 62 LYS B CA 1
ATOM 3345 C C . LYS B 1 62 ? 19.859 27.641 5.824 1 95.31 62 LYS B C 1
ATOM 3347 O O . LYS B 1 62 ? 18.906 28.312 6.223 1 95.31 62 LYS B O 1
ATOM 3352 N N . ARG B 1 63 ? 20.328 27.734 4.684 1 95.44 63 ARG B N 1
ATOM 3353 C CA . ARG B 1 63 ? 19.75 28.656 3.715 1 95.44 63 ARG B CA 1
ATOM 3354 C C . ARG B 1 63 ? 18.297 28.297 3.432 1 95.44 63 ARG B C 1
ATOM 3356 O O . ARG B 1 63 ? 17.422 29.188 3.375 1 95.44 63 ARG B O 1
ATOM 3363 N N . LYS B 1 64 ? 18.016 27.109 3.281 1 94.81 64 LYS B N 1
ATOM 3364 C CA . LYS B 1 64 ? 16.656 26.656 3.004 1 94.81 64 LYS B CA 1
ATOM 3365 C C . LYS B 1 64 ? 15.766 26.797 4.234 1 94.81 64 LYS B C 1
ATOM 3367 O O . LYS B 1 64 ? 14.578 27.109 4.117 1 94.81 64 LYS B O 1
ATOM 3372 N N . ILE B 1 65 ? 16.344 26.594 5.344 1 96.94 65 ILE B N 1
ATOM 3373 C CA . ILE B 1 65 ? 15.602 26.812 6.582 1 96.94 65 ILE B CA 1
ATOM 3374 C C . ILE B 1 65 ? 15.203 28.297 6.688 1 96.94 65 ILE B C 1
ATOM 3376 O O . ILE B 1 65 ? 14.047 28.609 6.953 1 96.94 65 ILE B O 1
ATOM 3380 N N . ASP B 1 66 ? 16.141 29.141 6.363 1 96.12 66 ASP B N 1
ATOM 3381 C CA . ASP B 1 66 ? 15.883 30.578 6.41 1 96.12 66 ASP B CA 1
ATOM 3382 C C . ASP B 1 66 ? 14.781 30.969 5.426 1 96.12 66 ASP B C 1
ATOM 3384 O O . ASP B 1 66 ? 13.93 31.812 5.738 1 96.12 66 ASP B O 1
ATOM 3388 N N . LYS B 1 67 ? 14.852 30.406 4.316 1 95.19 67 LYS B N 1
ATOM 3389 C CA . LYS B 1 67 ? 13.828 30.672 3.314 1 95.19 67 LYS B CA 1
ATOM 3390 C C . LYS B 1 67 ? 12.453 30.234 3.805 1 95.19 67 LYS B C 1
ATOM 3392 O O . LYS B 1 67 ? 11.453 30.922 3.58 1 95.19 67 LYS B O 1
ATOM 3397 N N . SER B 1 68 ? 12.383 29.125 4.414 1 95.69 68 SER B N 1
ATOM 3398 C CA . SER B 1 68 ? 11.117 28.625 4.949 1 95.69 68 SER B CA 1
ATOM 3399 C C . SER B 1 68 ? 10.578 29.562 6.031 1 95.69 68 SER B C 1
ATOM 3401 O O . SER B 1 68 ? 9.367 29.75 6.148 1 95.69 68 SER B O 1
ATOM 3403 N N . LEU B 1 69 ? 11.477 30.172 6.781 1 95.19 69 LEU B N 1
ATOM 3404 C CA . LEU B 1 69 ? 11.094 31.141 7.793 1 95.19 69 LEU B CA 1
ATOM 3405 C C . LEU B 1 69 ? 10.477 32.375 7.152 1 95.19 69 LEU B C 1
ATOM 3407 O O . LEU B 1 69 ? 9.469 32.906 7.641 1 95.19 69 LEU B O 1
ATOM 3411 N N . ALA B 1 70 ? 11.016 32.719 6.105 1 94.44 70 ALA B N 1
ATOM 3412 C CA . ALA B 1 70 ? 10.523 33.906 5.398 1 94.44 70 ALA B CA 1
ATOM 3413 C C . ALA B 1 70 ? 9.133 33.656 4.828 1 94.44 70 ALA B C 1
ATOM 3415 O O . ALA B 1 70 ? 8.359 34.594 4.645 1 94.44 70 ALA B O 1
ATOM 3416 N N . LEU B 1 71 ? 8.773 32.438 4.57 1 94.19 71 LEU B N 1
ATOM 3417 C CA . LEU B 1 71 ? 7.5 32.062 3.963 1 94.19 71 LEU B CA 1
ATOM 3418 C C . LEU B 1 71 ? 6.539 31.516 5.008 1 94.19 71 LEU B C 1
ATOM 3420 O O . LEU B 1 71 ? 5.48 30.984 4.66 1 94.19 71 LEU B O 1
ATOM 3424 N N . SER B 1 72 ? 6.836 31.641 6.258 1 93.5 72 SER B N 1
ATOM 3425 C CA . SER B 1 72 ? 6.156 30.922 7.328 1 93.5 72 SER B CA 1
ATOM 3426 C C . SER B 1 72 ? 4.691 31.344 7.43 1 93.5 72 SER B C 1
ATOM 3428 O O . SER B 1 72 ? 3.854 30.562 7.891 1 93.5 72 SER B O 1
ATOM 3430 N N . ASP B 1 73 ? 4.352 32.469 6.949 1 91.06 73 ASP B N 1
ATOM 3431 C CA . ASP B 1 73 ? 2.979 32.969 7.027 1 91.06 73 ASP B CA 1
ATOM 3432 C C . ASP B 1 73 ? 2.07 32.219 6.059 1 91.06 73 ASP B C 1
ATOM 3434 O O . ASP B 1 73 ? 0.845 32.25 6.18 1 91.06 73 ASP B O 1
ATOM 3438 N N . THR B 1 74 ? 2.633 31.516 5.117 1 93.12 74 THR B N 1
ATOM 3439 C CA . THR B 1 74 ? 1.849 30.812 4.105 1 93.12 74 THR B CA 1
ATOM 3440 C C . THR B 1 74 ? 2.01 29.297 4.254 1 93.12 74 THR B C 1
ATOM 3442 O O . THR B 1 74 ? 1.537 28.531 3.408 1 93.12 74 THR B O 1
ATOM 3445 N N . ILE B 1 75 ? 2.686 28.891 5.246 1 96.19 75 ILE B N 1
ATOM 3446 C CA . ILE B 1 75 ? 2.949 27.469 5.488 1 96.19 75 ILE B CA 1
ATOM 3447 C C . ILE B 1 75 ? 2.271 27.047 6.785 1 96.19 75 ILE B C 1
ATOM 3449 O O . ILE B 1 75 ? 2.348 27.734 7.801 1 96.19 75 ILE B O 1
ATOM 3453 N N . ASP B 1 76 ? 1.544 25.953 6.758 1 96.19 76 ASP B N 1
ATOM 3454 C CA . ASP B 1 76 ? 0.885 25.469 7.965 1 96.19 76 ASP B CA 1
ATOM 3455 C C . ASP B 1 76 ? 1.861 24.703 8.859 1 96.19 76 ASP B C 1
ATOM 3457 O O . ASP B 1 76 ? 1.863 24.875 10.078 1 96.19 76 ASP B O 1
ATOM 3461 N N . SER B 1 77 ? 2.693 23.828 8.203 1 98.06 77 SER B N 1
ATOM 3462 C CA . SER B 1 77 ? 3.678 23.031 8.93 1 98.06 77 SER B CA 1
ATOM 3463 C C . SER B 1 77 ? 5.035 23.078 8.242 1 98.06 77 SER B C 1
ATOM 3465 O O . SER B 1 77 ? 5.145 22.734 7.059 1 98.06 77 SER B O 1
ATOM 3467 N N . ILE B 1 78 ? 6.02 23.484 8.953 1 98.5 78 ILE B N 1
ATOM 3468 C CA . ILE B 1 78 ? 7.398 23.391 8.484 1 98.5 78 ILE B CA 1
ATOM 3469 C C . ILE B 1 78 ? 8.07 22.156 9.086 1 98.5 78 ILE B C 1
ATOM 3471 O O . ILE B 1 78 ? 8.117 22 10.305 1 98.5 78 ILE B O 1
ATOM 3475 N N . VAL B 1 79 ? 8.547 21.312 8.203 1 98.62 79 VAL B N 1
ATOM 3476 C CA . VAL B 1 79 ? 9.164 20.047 8.625 1 98.62 79 VAL B CA 1
ATOM 3477 C C . VAL B 1 79 ? 10.672 20.125 8.383 1 98.62 79 VAL B C 1
ATOM 3479 O O . VAL B 1 79 ? 11.125 20.125 7.238 1 98.62 79 VAL B O 1
ATOM 3482 N N . LEU B 1 80 ? 11.406 20.125 9.43 1 98.5 80 LEU B N 1
ATOM 3483 C CA . LEU B 1 80 ? 12.859 20.047 9.336 1 98.5 80 LEU B CA 1
ATOM 3484 C C . LEU B 1 80 ? 13.336 18.594 9.297 1 98.5 80 LEU B C 1
ATOM 3486 O O . LEU B 1 80 ? 13.188 17.875 10.281 1 98.5 80 LEU B O 1
ATOM 3490 N N . ASP B 1 81 ? 13.969 18.266 8.242 1 97.38 81 ASP B N 1
ATOM 3491 C CA . ASP B 1 81 ? 14.203 16.875 7.891 1 97.38 81 ASP B CA 1
ATOM 3492 C C . ASP B 1 81 ? 15.57 16.406 8.391 1 97.38 81 ASP B C 1
ATOM 3494 O O . ASP B 1 81 ? 16.578 17.062 8.148 1 97.38 81 ASP B O 1
ATOM 3498 N N . LEU B 1 82 ? 15.617 15.211 9.07 1 97.62 82 LEU B N 1
ATOM 3499 C CA . LEU B 1 82 ? 16.844 14.523 9.438 1 97.62 82 LEU B CA 1
ATOM 3500 C C . LEU B 1 82 ? 17 13.219 8.648 1 97.62 82 LEU B C 1
ATOM 3502 O O . LEU B 1 82 ? 18.031 12.547 8.734 1 97.62 82 LEU B O 1
ATOM 3506 N N . GLU B 1 83 ? 16.078 12.867 7.863 1 94.94 83 GLU B N 1
ATOM 3507 C CA . GLU B 1 83 ? 16 11.562 7.223 1 94.94 83 GLU B CA 1
ATOM 3508 C C . GLU B 1 83 ? 16.547 11.617 5.797 1 94.94 83 GLU B C 1
ATOM 3510 O O . GLU B 1 83 ? 17.688 12.031 5.574 1 94.94 83 GLU B O 1
ATOM 3515 N N . ASP B 1 84 ? 15.812 11.367 4.801 1 86.75 84 ASP B N 1
ATOM 3516 C CA . ASP B 1 84 ? 16.297 11.117 3.445 1 86.75 84 ASP B CA 1
ATOM 3517 C C . ASP B 1 84 ? 16.797 12.406 2.795 1 86.75 84 ASP B C 1
ATOM 3519 O O . ASP B 1 84 ? 17.609 12.367 1.869 1 86.75 84 ASP B O 1
ATOM 3523 N N . GLY B 1 85 ? 16.328 13.516 3.26 1 86.94 85 GLY B N 1
ATOM 3524 C CA . GLY B 1 85 ? 16.797 14.781 2.721 1 86.94 85 GLY B CA 1
ATOM 3525 C C . GLY B 1 85 ? 18.188 15.156 3.189 1 86.94 85 GLY B C 1
ATOM 3526 O O . GLY B 1 85 ? 18.781 16.109 2.693 1 86.94 85 GLY B O 1
ATOM 3527 N N . VAL B 1 86 ? 18.734 14.367 4.098 1 91.5 86 VAL B N 1
ATOM 3528 C CA . VAL B 1 86 ? 20.047 14.617 4.664 1 91.5 86 VAL B CA 1
ATOM 3529 C C . VAL B 1 86 ? 20.969 13.43 4.398 1 91.5 86 VAL B C 1
ATOM 3531 O O . VAL B 1 86 ? 20.609 12.281 4.672 1 91.5 86 VAL B O 1
ATOM 3534 N N . SER B 1 87 ? 22.094 13.695 3.844 1 87.38 87 SER B N 1
ATOM 3535 C CA . SER B 1 87 ? 23.062 12.633 3.594 1 87.38 87 SER B CA 1
ATOM 3536 C C . SER B 1 87 ? 23.547 12.008 4.898 1 87.38 87 SER B C 1
ATOM 3538 O O . SER B 1 87 ? 23.531 12.656 5.945 1 87.38 87 SER B O 1
ATOM 3540 N N . VAL B 1 88 ? 24.016 10.812 4.773 1 87.44 88 VAL B N 1
ATOM 3541 C CA . VAL B 1 88 ? 24.375 10.023 5.941 1 87.44 88 VAL B CA 1
ATOM 3542 C C . VAL B 1 88 ? 25.531 10.711 6.691 1 87.44 88 VAL B C 1
ATOM 3544 O O . VAL B 1 88 ? 25.562 10.711 7.922 1 87.44 88 VAL B O 1
ATOM 3547 N N . ASN B 1 89 ? 26.375 11.336 5.977 1 89.5 89 ASN B N 1
ATOM 3548 C CA . ASN B 1 89 ? 27.562 11.914 6.582 1 89.5 89 ASN B CA 1
ATOM 3549 C C . ASN B 1 89 ? 27.297 13.305 7.145 1 89.5 89 ASN B C 1
ATOM 3551 O O . ASN B 1 89 ? 28.188 13.945 7.695 1 89.5 89 ASN B O 1
ATOM 3555 N N . ARG B 1 90 ? 26.078 13.758 7.098 1 93.62 90 ARG B N 1
ATOM 3556 C CA . ARG B 1 90 ? 25.766 15.102 7.574 1 93.62 90 ARG B CA 1
ATOM 3557 C C . ARG B 1 90 ? 24.688 15.062 8.648 1 93.62 90 ARG B C 1
ATOM 3559 O O . ARG B 1 90 ? 24.094 16.094 8.977 1 93.62 90 ARG B O 1
ATOM 3566 N N . LYS B 1 91 ? 24.406 13.914 9.164 1 95.69 91 LYS B N 1
ATOM 3567 C CA . LYS B 1 91 ? 23.328 13.758 10.125 1 95.69 91 LYS B CA 1
ATOM 3568 C C . LYS B 1 91 ? 23.562 14.594 11.375 1 95.69 91 LYS B C 1
ATOM 3570 O O . LYS B 1 91 ? 22.672 15.297 11.844 1 95.69 91 LYS B O 1
ATOM 3575 N N . GLN B 1 92 ? 24.781 14.531 11.836 1 97.25 92 GLN B N 1
ATOM 3576 C CA . GLN B 1 92 ? 25.094 15.312 13.031 1 97.25 92 GLN B CA 1
ATOM 3577 C C . GLN B 1 92 ? 25 16.812 12.75 1 97.25 92 GLN B C 1
ATOM 3579 O O . GLN B 1 92 ? 24.484 17.562 13.57 1 97.25 92 GLN B O 1
ATOM 3584 N N . GLU B 1 93 ? 25.516 17.203 11.68 1 96.94 93 GLU B N 1
ATOM 3585 C CA . GLU B 1 93 ? 25.422 18.594 11.273 1 96.94 93 GLU B CA 1
ATOM 3586 C C . GLU B 1 93 ? 23.953 19.047 11.203 1 96.94 93 GLU B C 1
ATOM 3588 O O . GLU B 1 93 ? 23.625 20.156 11.641 1 96.94 93 GLU B O 1
ATOM 3593 N N . ALA B 1 94 ? 23.141 18.266 10.68 1 97.69 94 ALA B N 1
ATOM 3594 C CA . ALA B 1 94 ? 21.719 18.578 10.586 1 97.69 94 ALA B CA 1
ATOM 3595 C C . ALA B 1 94 ? 21.094 18.734 11.969 1 97.69 94 ALA B C 1
ATOM 3597 O O . ALA B 1 94 ? 20.344 19.688 12.203 1 97.69 94 ALA B O 1
ATOM 3598 N N . ARG B 1 95 ? 21.438 17.812 12.883 1 98.5 95 ARG B N 1
ATOM 3599 C CA . ARG B 1 95 ? 20.938 17.906 14.25 1 98.5 95 ARG B CA 1
ATOM 3600 C C . ARG B 1 95 ? 21.328 19.25 14.891 1 98.5 95 ARG B C 1
ATOM 3602 O O . ARG B 1 95 ? 20.5 19.922 15.492 1 98.5 95 ARG B O 1
ATOM 3609 N N . ASP B 1 96 ? 22.562 19.594 14.672 1 98.25 96 ASP B N 1
ATOM 3610 C CA . ASP B 1 96 ? 23.078 20.844 15.242 1 98.25 96 ASP B CA 1
ATOM 3611 C C . ASP B 1 96 ? 22.391 22.062 14.633 1 98.25 96 ASP B C 1
ATOM 3613 O O . ASP B 1 96 ? 22.016 22.984 15.352 1 98.25 96 ASP B O 1
ATOM 3617 N N . THR B 1 97 ? 22.219 22.047 13.391 1 98.12 97 THR B N 1
ATOM 3618 C CA . THR B 1 97 ? 21.594 23.156 12.672 1 98.12 97 THR B CA 1
ATOM 3619 C C . THR B 1 97 ? 20.141 23.328 13.102 1 98.12 97 THR B C 1
ATOM 3621 O O . THR B 1 97 ? 19.703 24.453 13.359 1 98.12 97 THR B O 1
ATOM 3624 N N . ILE B 1 98 ? 19.453 22.266 13.234 1 98.44 98 ILE B N 1
ATOM 3625 C CA . ILE B 1 98 ? 18.047 22.312 13.633 1 98.44 98 ILE B CA 1
ATOM 3626 C C . ILE B 1 98 ? 17.938 22.844 15.062 1 98.44 98 ILE B C 1
ATOM 3628 O O . ILE B 1 98 ? 17.109 23.719 15.336 1 98.44 98 ILE B O 1
ATOM 3632 N N . GLN B 1 99 ? 18.766 22.281 15.883 1 97.94 99 GLN B N 1
ATOM 3633 C CA . GLN B 1 99 ? 18.734 22.734 17.266 1 97.94 99 GLN B CA 1
ATOM 3634 C C . GLN B 1 99 ? 18.938 24.234 17.375 1 97.94 99 GLN B C 1
ATOM 3636 O O . GLN B 1 99 ? 18.188 24.922 18.078 1 97.94 99 GLN B O 1
ATOM 3641 N N . LYS B 1 100 ? 19.859 24.719 16.688 1 97.56 100 LYS B N 1
ATOM 3642 C CA . LYS B 1 100 ? 20.141 26.156 16.703 1 97.56 100 LYS B CA 1
ATOM 3643 C C . LYS B 1 100 ? 18.969 26.953 16.109 1 97.56 100 LYS B C 1
ATOM 3645 O O . LYS B 1 100 ? 18.547 27.938 16.703 1 97.56 100 LYS B O 1
ATOM 3650 N N . ALA B 1 101 ? 18.438 26.547 15.039 1 97.31 101 ALA B N 1
ATOM 3651 C CA . ALA B 1 101 ? 17.391 27.281 14.312 1 97.31 101 ALA B CA 1
ATOM 3652 C C . ALA B 1 101 ? 16.125 27.391 15.156 1 97.31 101 ALA B C 1
ATOM 3654 O O . ALA B 1 101 ? 15.531 28.484 15.25 1 97.31 101 ALA B O 1
ATOM 3655 N N . VAL B 1 102 ? 15.719 26.328 15.828 1 97.12 102 VAL B N 1
ATOM 3656 C CA . VAL B 1 102 ? 14.422 26.328 16.5 1 97.12 102 VAL B CA 1
ATOM 3657 C C . VAL B 1 102 ? 14.508 27.156 17.781 1 97.12 102 VAL B C 1
ATOM 3659 O O . VAL B 1 102 ? 13.508 27.703 18.25 1 97.12 102 VAL B O 1
ATOM 3662 N N . VAL B 1 103 ? 15.68 27.25 18.297 1 96.25 103 VAL B N 1
ATOM 3663 C CA . VAL B 1 103 ? 15.867 28 19.531 1 96.25 103 VAL B CA 1
ATOM 3664 C C . VAL B 1 103 ? 16.016 29.484 19.203 1 96.25 103 VAL B C 1
ATOM 3666 O O . VAL B 1 103 ? 15.453 30.344 19.891 1 96.25 103 VAL B O 1
ATOM 3669 N N . GLU B 1 104 ? 16.641 29.75 18.141 1 95.38 104 GLU B N 1
ATOM 3670 C CA . GLU B 1 104 ? 17.047 31.125 17.875 1 95.38 104 GLU B CA 1
ATOM 3671 C C . GLU B 1 104 ? 16.031 31.828 17 1 95.38 104 GLU B C 1
ATOM 3673 O O . GLU B 1 104 ? 15.953 33.062 16.984 1 95.38 104 GLU B O 1
ATOM 3678 N N . GLU B 1 105 ? 15.344 31.141 16.25 1 93.25 105 GLU B N 1
ATOM 3679 C CA . GLU B 1 105 ? 14.477 31.75 15.25 1 93.25 105 GLU B CA 1
ATOM 3680 C C . GLU B 1 105 ? 13 31.562 15.617 1 93.25 105 GLU B C 1
ATOM 3682 O O . GLU B 1 105 ? 12.656 30.672 16.391 1 93.25 105 GLU B O 1
ATOM 3687 N N . SER B 1 106 ? 12.227 32.5 15.047 1 91.69 106 SER B N 1
ATOM 3688 C CA . SER B 1 106 ? 10.773 32.375 15.195 1 91.69 106 SER B CA 1
ATOM 3689 C C . SER B 1 106 ? 10.141 31.828 13.922 1 91.69 106 SER B C 1
ATOM 3691 O O . SER B 1 106 ? 10.359 32.375 12.828 1 91.69 106 SER B O 1
ATOM 3693 N N . PHE B 1 107 ? 9.359 30.812 14.055 1 93.06 107 PHE B N 1
ATOM 3694 C CA . PHE B 1 107 ? 8.711 30.188 12.906 1 93.06 107 PHE B CA 1
ATOM 3695 C C . PHE B 1 107 ? 7.297 30.734 12.727 1 93.06 107 PHE B C 1
ATOM 3697 O O . PHE B 1 107 ? 6.504 30.156 11.969 1 93.06 107 PHE B O 1
ATOM 3704 N N . GLY B 1 108 ? 7.004 31.844 13.383 1 89.94 108 GLY B N 1
ATOM 3705 C CA . GLY B 1 108 ? 5.711 32.5 13.242 1 89.94 108 GLY B CA 1
ATOM 3706 C C . GLY B 1 108 ? 4.551 31.609 13.664 1 89.94 108 GLY B C 1
ATOM 3707 O O . GLY B 1 108 ? 4.57 31.031 14.758 1 89.94 108 GLY B O 1
ATOM 3708 N N . LYS B 1 109 ? 3.521 31.531 12.789 1 89.25 109 LYS B N 1
ATOM 3709 C CA . LYS B 1 109 ? 2.32 30.766 13.117 1 89.25 109 LYS B CA 1
ATOM 3710 C C . LYS B 1 109 ? 2.439 29.328 12.633 1 89.25 109 LYS B C 1
ATOM 3712 O O . LYS B 1 109 ? 1.583 28.484 12.93 1 89.25 109 LYS B O 1
ATOM 3717 N N . ALA B 1 110 ? 3.484 29.047 11.961 1 95.19 110 ALA B N 1
ATOM 3718 C CA . ALA B 1 110 ? 3.65 27.703 11.398 1 95.19 110 ALA B CA 1
ATOM 3719 C C . ALA B 1 110 ? 3.971 26.688 12.492 1 95.19 110 ALA B C 1
ATOM 3721 O O . ALA B 1 110 ? 4.727 26.984 13.422 1 95.19 110 ALA B O 1
ATOM 3722 N N . GLU B 1 111 ? 3.312 25.547 12.383 1 96.75 111 GLU B N 1
ATOM 3723 C CA . GLU B 1 111 ? 3.711 24.406 13.188 1 96.75 111 GLU B CA 1
ATOM 3724 C C . GLU B 1 111 ? 5.121 23.938 12.836 1 96.75 111 GLU B C 1
ATOM 3726 O O . GLU B 1 111 ? 5.465 23.828 11.656 1 96.75 111 GLU B O 1
ATOM 3731 N N . VAL B 1 112 ? 5.938 23.719 13.852 1 98.19 112 VAL B N 1
ATOM 3732 C CA . VAL B 1 112 ? 7.312 23.297 13.625 1 98.19 112 VAL B CA 1
ATOM 3733 C C . VAL B 1 112 ? 7.449 21.797 13.945 1 98.19 112 VAL B C 1
ATOM 3735 O O . VAL B 1 112 ? 7.262 21.391 15.094 1 98.19 112 VAL B O 1
ATOM 3738 N N . LEU B 1 113 ? 7.832 21.016 12.961 1 98.69 113 LEU B N 1
ATOM 3739 C CA . LEU B 1 113 ? 7.977 19.578 13.086 1 98.69 113 LEU B CA 1
ATOM 3740 C C . LEU B 1 113 ? 9.383 19.141 12.703 1 98.69 113 LEU B C 1
ATOM 3742 O O . LEU B 1 113 ? 10.031 19.766 11.867 1 98.69 113 LEU B O 1
ATOM 3746 N N . ILE B 1 114 ? 9.82 18.047 13.328 1 98.81 114 ILE B N 1
ATOM 3747 C CA . ILE B 1 114 ? 11.086 17.406 12.961 1 98.81 114 ILE B CA 1
ATOM 3748 C C . ILE B 1 114 ? 10.82 16 12.406 1 98.81 114 ILE B C 1
ATOM 3750 O O . ILE B 1 114 ? 10.18 15.188 13.07 1 98.81 114 ILE B O 1
ATOM 3754 N N . ARG B 1 115 ? 11.227 15.789 11.195 1 98.81 115 ARG B N 1
ATOM 3755 C CA . ARG B 1 115 ? 11.227 14.414 10.695 1 98.81 115 ARG B CA 1
ATOM 3756 C C . ARG B 1 115 ? 12.469 13.664 11.172 1 98.81 115 ARG B C 1
ATOM 3758 O O . ARG B 1 115 ? 13.578 13.93 10.703 1 98.81 115 ARG B O 1
ATOM 3765 N N . VAL B 1 116 ? 12.312 12.711 12 1 98.75 116 VAL B N 1
ATOM 3766 C CA . VAL B 1 116 ? 13.414 11.945 12.578 1 98.75 116 VAL B CA 1
ATOM 3767 C C . VAL B 1 116 ? 13.773 10.781 11.648 1 98.75 116 VAL B C 1
ATOM 3769 O O . VAL B 1 116 ? 13.023 10.469 10.727 1 98.75 116 VAL B O 1
ATOM 3772 N N . ASN B 1 117 ? 14.953 10.219 11.906 1 97.75 117 ASN B N 1
ATOM 3773 C CA . ASN B 1 117 ? 15.281 8.977 11.219 1 97.75 117 ASN B CA 1
ATOM 3774 C C . ASN B 1 117 ? 14.391 7.828 11.695 1 97.75 117 ASN B C 1
ATOM 3776 O O . ASN B 1 117 ? 13.883 7.852 12.812 1 97.75 117 ASN B O 1
ATOM 3780 N N . SER B 1 118 ? 14.195 6.836 10.828 1 96.62 118 SER B N 1
ATOM 3781 C CA . SER B 1 118 ? 13.281 5.742 11.133 1 96.62 118 SER B CA 1
ATOM 3782 C C . SER B 1 118 ? 13.781 4.914 12.312 1 96.62 118 SER B C 1
ATOM 3784 O O . SER B 1 118 ? 14.969 4.941 12.641 1 96.62 118 SER B O 1
ATOM 3786 N N . VAL B 1 119 ? 12.906 4.195 12.914 1 96.25 119 VAL B N 1
ATOM 3787 C CA . VAL B 1 119 ? 13.188 3.383 14.094 1 96.25 119 VAL B CA 1
ATOM 3788 C C . VAL B 1 119 ? 14.281 2.361 13.773 1 96.25 119 VAL B C 1
ATOM 3790 O O . VAL B 1 119 ? 15.18 2.129 14.578 1 96.25 119 VAL B O 1
ATOM 3793 N N . ASP B 1 120 ? 14.25 1.824 12.578 1 93 120 ASP B N 1
ATOM 3794 C CA . ASP B 1 120 ? 15.141 0.719 12.242 1 93 120 ASP B CA 1
ATOM 3795 C C . ASP B 1 120 ? 16.422 1.228 11.594 1 93 120 ASP B C 1
ATOM 3797 O O . ASP B 1 120 ? 17.266 0.435 11.156 1 93 120 ASP B O 1
ATOM 3801 N N . SER B 1 121 ? 16.672 2.492 11.594 1 92.88 121 SER B N 1
ATOM 3802 C CA . SER B 1 121 ? 17.781 3.08 10.867 1 92.88 121 SER B CA 1
ATOM 3803 C C . SER B 1 121 ? 19.078 3.01 11.672 1 92.88 121 SER B C 1
ATOM 3805 O O . SER B 1 121 ? 20.172 3.131 11.117 1 92.88 121 SER B O 1
ATOM 3807 N N . GLY B 1 122 ? 18.969 2.895 12.984 1 94.25 122 GLY B N 1
ATOM 3808 C CA . GLY B 1 122 ? 20.109 2.994 13.867 1 94.25 122 GLY B CA 1
ATOM 3809 C C . GLY B 1 122 ? 20.5 4.426 14.195 1 94.25 122 GLY B C 1
ATOM 3810 O O . GLY B 1 122 ? 21.438 4.664 14.953 1 94.25 122 GLY B O 1
ATOM 3811 N N . LEU B 1 123 ? 19.75 5.379 13.719 1 97.12 123 LEU B N 1
ATOM 3812 C CA . LEU B 1 123 ? 20.094 6.789 13.875 1 97.12 123 LEU B CA 1
ATOM 3813 C C . LEU B 1 123 ? 19.062 7.5 14.75 1 97.12 123 LEU B C 1
ATOM 3815 O O . LEU B 1 123 ? 19.297 8.625 15.195 1 97.12 123 LEU B O 1
ATOM 3819 N N . LEU B 1 124 ? 17.969 6.832 15.109 1 97.69 124 LEU B N 1
ATOM 3820 C CA . LEU B 1 124 ? 16.828 7.461 15.766 1 97.69 124 LEU B CA 1
ATOM 3821 C C . LEU B 1 124 ? 17.203 7.953 17.156 1 97.69 124 LEU B C 1
ATOM 3823 O O . LEU B 1 124 ? 16.797 9.047 17.562 1 97.69 124 LEU B O 1
ATOM 3827 N N . GLU B 1 125 ? 17.922 7.191 17.891 1 97.56 125 GLU B N 1
ATOM 3828 C CA . GLU B 1 125 ? 18.219 7.504 19.281 1 97.56 125 GLU B CA 1
ATOM 3829 C C . GLU B 1 125 ? 18.969 8.82 19.406 1 97.56 125 GLU B C 1
ATOM 3831 O O . GLU B 1 125 ? 18.703 9.617 20.312 1 97.56 125 GLU B O 1
ATOM 3836 N N . ASP B 1 126 ? 19.875 9.055 18.484 1 98 126 ASP B N 1
ATOM 3837 C CA . ASP B 1 126 ? 20.578 10.336 18.469 1 98 126 ASP B CA 1
ATOM 3838 C C . ASP B 1 126 ? 19.609 11.484 18.172 1 98 126 ASP B C 1
ATOM 3840 O O . ASP B 1 126 ? 19.766 12.586 18.719 1 98 126 ASP B O 1
ATOM 3844 N N . ASP B 1 127 ? 18.688 11.266 17.281 1 98.62 127 ASP B N 1
ATOM 3845 C CA . ASP B 1 127 ? 17.656 12.273 17 1 98.62 127 ASP B CA 1
ATOM 3846 C C . ASP B 1 127 ? 16.859 12.602 18.266 1 98.62 127 ASP B C 1
ATOM 3848 O O . ASP B 1 127 ? 16.609 13.773 18.562 1 98.62 127 ASP B O 1
ATOM 3852 N N . ILE B 1 128 ? 16.5 11.555 18.984 1 98.25 128 ILE B N 1
ATOM 3853 C CA . ILE B 1 128 ? 15.68 11.719 20.172 1 98.25 128 ILE B CA 1
ATOM 3854 C C . ILE B 1 128 ? 16.469 12.453 21.25 1 98.25 128 ILE B C 1
ATOM 3856 O O . ILE B 1 128 ? 15.906 13.266 21.984 1 98.25 128 ILE B O 1
ATOM 3860 N N . ASP B 1 129 ? 17.734 12.18 21.328 1 97.69 129 ASP B N 1
ATOM 3861 C CA . ASP B 1 129 ? 18.578 12.922 22.266 1 97.69 129 ASP B CA 1
ATOM 3862 C C . ASP B 1 129 ? 18.531 14.422 21.984 1 97.69 129 ASP B C 1
ATOM 3864 O O . ASP B 1 129 ? 18.391 15.227 22.906 1 97.69 129 ASP B O 1
ATOM 3868 N N . MET B 1 130 ? 18.641 14.742 20.797 1 97.81 130 MET B N 1
ATOM 3869 C CA . MET B 1 130 ? 18.578 16.141 20.391 1 97.81 130 MET B CA 1
ATOM 3870 C C . MET B 1 130 ? 17.203 16.734 20.672 1 97.81 130 MET B C 1
ATOM 3872 O O . MET B 1 130 ? 17.078 17.844 21.188 1 97.81 130 MET B O 1
ATOM 3876 N N . ILE B 1 131 ? 16.156 16.016 20.406 1 98 131 ILE B N 1
ATOM 3877 C CA . ILE B 1 131 ? 14.781 16.469 20.609 1 98 131 ILE B CA 1
ATOM 3878 C C . ILE B 1 131 ? 14.539 16.734 22.094 1 98 131 ILE B C 1
ATOM 3880 O O . ILE B 1 131 ? 13.828 17.672 22.453 1 98 131 ILE B O 1
ATOM 3884 N N . GLY B 1 132 ? 15.117 15.875 22.859 1 96.56 132 GLY B N 1
ATOM 3885 C CA . GLY B 1 132 ? 14.992 16.078 24.297 1 96.56 132 GLY B CA 1
ATOM 3886 C C . GLY B 1 132 ? 15.406 17.469 24.75 1 96.56 132 GLY B C 1
ATOM 3887 O O . GLY B 1 132 ? 14.852 18 25.703 1 96.56 132 GLY B O 1
ATOM 3888 N N . LYS B 1 133 ? 16.297 18.031 24.078 1 95.62 133 LYS B N 1
ATOM 3889 C CA . LYS B 1 133 ? 16.844 19.344 24.438 1 95.62 133 LYS B CA 1
ATOM 3890 C C . LYS B 1 133 ? 15.977 20.469 23.906 1 95.62 133 LYS B C 1
ATOM 3892 O O . LYS B 1 133 ? 16.062 21.609 24.375 1 95.62 133 LYS B O 1
ATOM 3897 N N . ILE B 1 134 ? 15.133 20.172 22.922 1 96.88 134 ILE B N 1
ATOM 3898 C CA . ILE B 1 134 ? 14.43 21.266 22.25 1 96.88 134 ILE B CA 1
ATOM 3899 C C . ILE B 1 134 ? 12.93 20.984 22.25 1 96.88 134 ILE B C 1
ATOM 3901 O O . ILE B 1 134 ? 12.172 21.594 21.5 1 96.88 134 ILE B O 1
ATOM 3905 N N . SER B 1 135 ? 12.461 20.078 23.062 1 96.62 135 SER B N 1
ATOM 3906 C CA . SER B 1 135 ? 11.078 19.594 23.031 1 96.62 135 SER B CA 1
ATOM 3907 C C . SER B 1 135 ? 10.094 20.734 23.25 1 96.62 135 SER B C 1
ATOM 3909 O O . SER B 1 135 ? 8.977 20.703 22.734 1 96.62 135 SER B O 1
ATOM 3911 N N . SER B 1 136 ? 10.469 21.766 23.969 1 95.5 136 SER B N 1
ATOM 3912 C CA . SER B 1 136 ? 9.57 22.875 24.281 1 95.5 136 SER B CA 1
ATOM 3913 C C . SER B 1 136 ? 9.516 23.891 23.141 1 95.5 136 SER B C 1
ATOM 3915 O O . SER B 1 136 ? 8.688 24.797 23.141 1 95.5 136 SER B O 1
ATOM 3917 N N . TYR B 1 137 ? 10.367 23.719 22.141 1 96.5 137 TYR B N 1
ATOM 3918 C CA . TYR B 1 137 ? 10.461 24.688 21.062 1 96.5 137 TYR B CA 1
ATOM 3919 C C . TYR B 1 137 ? 9.805 24.141 19.797 1 96.5 137 TYR B C 1
ATOM 3921 O O . TYR B 1 137 ? 9.719 24.844 18.781 1 96.5 137 TYR B O 1
ATOM 3929 N N . ILE B 1 138 ? 9.367 22.906 19.828 1 97.94 138 ILE B N 1
ATOM 3930 C CA . ILE B 1 138 ? 8.781 22.312 18.641 1 97.94 138 ILE B CA 1
ATOM 3931 C C . ILE B 1 138 ? 7.395 21.766 18.953 1 97.94 138 ILE B C 1
ATOM 3933 O O . ILE B 1 138 ? 7.02 21.656 20.125 1 97.94 138 ILE B O 1
ATOM 3937 N N . ASP B 1 139 ? 6.664 21.469 17.859 1 97.81 139 ASP B N 1
ATOM 3938 C CA . ASP B 1 139 ? 5.273 21.047 18.031 1 97.81 139 ASP B CA 1
ATOM 3939 C C . ASP B 1 139 ? 5.129 19.531 17.922 1 97.81 139 ASP B C 1
ATOM 3941 O O . ASP B 1 139 ? 4.141 18.969 18.391 1 97.81 139 ASP B O 1
ATOM 3945 N N . GLY B 1 140 ? 6.102 18.891 17.219 1 98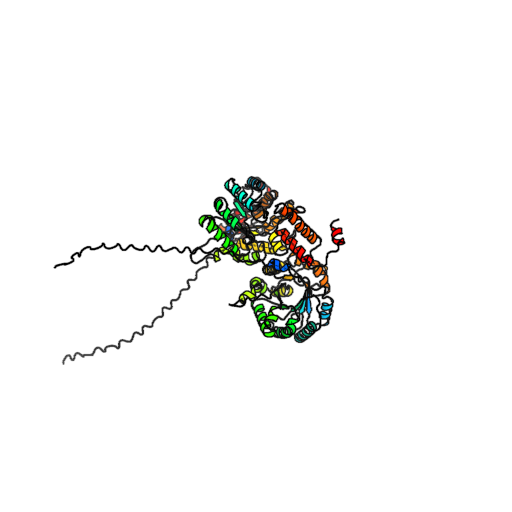.44 140 GLY B N 1
ATOM 3946 C CA . GLY B 1 140 ? 5.941 17.453 17.078 1 98.44 140 GLY B CA 1
ATOM 3947 C C . GLY B 1 140 ? 6.98 16.828 16.172 1 98.44 140 GLY B C 1
ATOM 3948 O O . GLY B 1 140 ? 8.023 17.422 15.898 1 98.44 140 GLY B O 1
ATOM 3949 N N . LEU B 1 141 ? 6.719 15.516 15.828 1 98.81 141 LEU B N 1
ATOM 3950 C CA . LEU B 1 141 ? 7.633 14.711 15.023 1 98.81 141 LEU B CA 1
ATOM 3951 C C . LEU B 1 141 ? 6.918 14.133 13.812 1 98.81 141 LEU B C 1
ATOM 3953 O O . LEU B 1 141 ? 5.738 13.773 13.891 1 98.81 141 LEU B O 1
ATOM 3957 N N . VAL B 1 142 ? 7.59 14.125 12.711 1 98.88 142 VAL B N 1
ATOM 3958 C CA . VAL B 1 142 ? 7.23 13.266 11.586 1 98.88 142 VAL B CA 1
ATOM 3959 C C . VAL B 1 142 ? 8.023 11.961 11.656 1 98.88 142 VAL B C 1
ATOM 3961 O O . VAL B 1 142 ? 9.25 11.977 11.68 1 98.88 142 VAL B O 1
ATOM 3964 N N . ILE B 1 143 ? 7.34 10.836 11.742 1 98.75 143 ILE B N 1
ATOM 3965 C CA . ILE B 1 143 ? 7.973 9.531 11.93 1 98.75 143 ILE B CA 1
ATOM 3966 C C . ILE B 1 143 ? 7.879 8.727 10.633 1 98.75 143 ILE B C 1
ATOM 3968 O O . ILE B 1 143 ? 6.789 8.297 10.242 1 98.75 143 ILE B O 1
ATOM 3972 N N . PRO B 1 144 ? 9 8.531 9.984 1 98.19 144 PRO B N 1
ATOM 3973 C CA . PRO B 1 144 ? 8.984 7.789 8.719 1 98.19 144 PRO B CA 1
ATOM 3974 C C . PRO B 1 144 ? 8.891 6.277 8.922 1 98.19 144 PRO B C 1
ATOM 3976 O O . PRO B 1 144 ? 9.164 5.781 10.016 1 98.19 144 PRO B O 1
ATOM 3979 N N . LYS B 1 145 ? 8.438 5.523 7.934 1 96.38 145 LYS B N 1
ATOM 3980 C CA . LYS B 1 145 ? 8.453 4.066 7.852 1 96.38 145 LYS B CA 1
ATOM 3981 C C . LYS B 1 145 ? 7.766 3.439 9.062 1 96.38 145 LYS B C 1
ATOM 3983 O O . LYS B 1 145 ? 8.305 2.518 9.68 1 96.38 145 LYS B O 1
ATOM 3988 N N . VAL B 1 146 ? 6.684 4.027 9.438 1 98.12 146 VAL B N 1
ATOM 3989 C CA . VAL B 1 146 ? 5.895 3.402 10.492 1 98.12 146 VAL B CA 1
ATOM 3990 C C . VAL B 1 146 ? 5.195 2.16 9.945 1 98.12 146 VAL B C 1
ATOM 3992 O O . VAL B 1 146 ? 4.234 2.268 9.18 1 98.12 146 VAL B O 1
ATOM 3995 N N . GLU B 1 147 ? 5.652 1.023 10.375 1 97.38 147 GLU B N 1
ATOM 3996 C CA . GLU B 1 147 ? 5.172 -0.222 9.781 1 97.38 147 GLU B CA 1
ATOM 3997 C C . GLU B 1 147 ? 4.453 -1.081 10.82 1 97.38 147 GLU B C 1
ATOM 3999 O O . GLU B 1 147 ? 3.828 -2.086 10.477 1 97.38 147 GLU B O 1
ATOM 4004 N N . HIS B 1 148 ? 4.535 -0.695 12.031 1 96.44 148 HIS B N 1
ATOM 4005 C CA . HIS B 1 148 ? 3.943 -1.381 13.172 1 96.44 148 HIS B CA 1
ATOM 4006 C C . HIS B 1 148 ? 3.654 -0.407 14.312 1 96.44 148 HIS B C 1
ATOM 4008 O O . HIS B 1 148 ? 4.379 0.575 14.492 1 96.44 148 HIS B O 1
ATOM 4014 N N . PRO B 1 149 ? 2.613 -0.716 15.156 1 96.88 149 PRO B N 1
ATOM 4015 C CA . PRO B 1 149 ? 2.33 0.169 16.281 1 96.88 149 PRO B CA 1
ATOM 4016 C C . PRO B 1 149 ? 3.514 0.3 17.25 1 96.88 149 PRO B C 1
ATOM 4018 O O . PRO B 1 149 ? 3.688 1.345 17.875 1 96.88 149 PRO B O 1
ATOM 4021 N N . ASP B 1 150 ? 4.312 -0.73 17.297 1 96.62 150 ASP B N 1
ATOM 4022 C CA . ASP B 1 150 ? 5.441 -0.745 18.219 1 96.62 150 ASP B CA 1
ATOM 4023 C C . ASP B 1 150 ? 6.457 0.34 17.859 1 96.62 150 ASP B C 1
ATOM 4025 O O . ASP B 1 150 ? 7.242 0.761 18.719 1 96.62 150 ASP B O 1
ATOM 4029 N N . HIS B 1 151 ? 6.465 0.765 16.641 1 97.69 151 HIS B N 1
ATOM 4030 C CA . HIS B 1 151 ? 7.336 1.875 16.266 1 97.69 151 HIS B CA 1
ATOM 4031 C C . HIS B 1 151 ? 6.961 3.145 17.031 1 97.69 151 HIS B C 1
ATOM 4033 O O . HIS B 1 151 ? 7.832 3.832 17.562 1 97.69 151 HIS B O 1
ATOM 4039 N N . LEU B 1 152 ? 5.684 3.412 17.109 1 97.62 152 LEU B N 1
ATOM 4040 C CA . LEU B 1 152 ? 5.203 4.602 17.797 1 97.62 152 LEU B CA 1
ATOM 4041 C C . LEU B 1 152 ? 5.383 4.461 19.312 1 97.62 152 LEU B C 1
ATOM 4043 O O . LEU B 1 152 ? 5.734 5.426 19.984 1 97.62 152 LEU B O 1
ATOM 4047 N N . ILE B 1 153 ? 5.199 3.266 19.797 1 96.06 153 ILE B N 1
ATOM 4048 C CA . ILE B 1 153 ? 5.363 2.998 21.219 1 96.06 153 ILE B CA 1
ATOM 4049 C C . ILE B 1 153 ? 6.82 3.227 21.625 1 96.06 153 ILE B C 1
ATOM 4051 O O . ILE B 1 153 ? 7.094 3.877 22.641 1 96.06 153 ILE B O 1
ATOM 4055 N N . TYR B 1 154 ? 7.695 2.758 20.828 1 96.5 154 TYR B N 1
ATOM 4056 C CA . TYR B 1 154 ? 9.125 2.895 21.109 1 96.5 154 TYR B CA 1
ATOM 4057 C C . TYR B 1 154 ? 9.523 4.363 21.188 1 96.5 154 TYR B C 1
ATOM 4059 O O . TYR B 1 154 ? 10.195 4.777 22.125 1 96.5 154 TYR B O 1
ATOM 4067 N N . ILE B 1 155 ? 9.078 5.125 20.281 1 97.5 155 ILE B N 1
ATOM 4068 C CA . ILE B 1 155 ? 9.422 6.543 20.234 1 97.5 155 ILE B CA 1
ATOM 4069 C C . ILE B 1 155 ? 8.812 7.258 21.438 1 97.5 155 ILE B C 1
ATOM 4071 O O . ILE B 1 155 ? 9.453 8.109 22.047 1 97.5 155 ILE B O 1
ATOM 4075 N N . THR B 1 156 ? 7.555 6.91 21.734 1 96.06 156 THR B N 1
ATOM 4076 C CA . THR B 1 156 ? 6.898 7.492 22.906 1 96.06 156 THR B CA 1
ATOM 4077 C C . THR B 1 156 ? 7.719 7.254 24.172 1 96.06 156 THR B C 1
ATOM 4079 O O . THR B 1 156 ? 7.945 8.18 24.953 1 96.06 156 THR B O 1
ATOM 4082 N N . GLN B 1 157 ? 8.164 6.078 24.328 1 95.25 157 GLN B N 1
ATOM 4083 C CA . GLN B 1 157 ? 8.938 5.699 25.5 1 95.25 157 GLN B CA 1
ATOM 4084 C C . GLN B 1 157 ? 10.281 6.43 25.547 1 95.25 157 GLN B C 1
ATOM 4086 O O . GLN B 1 157 ? 10.703 6.918 26.594 1 95.25 157 GLN B O 1
ATOM 4091 N N . LEU B 1 158 ? 10.914 6.531 24.422 1 96.5 158 LEU B N 1
ATOM 4092 C CA . LEU B 1 158 ? 12.188 7.238 24.344 1 96.5 158 LEU B CA 1
ATOM 4093 C C . LEU B 1 158 ? 12.016 8.711 24.703 1 96.5 158 LEU B C 1
ATOM 4095 O O . LEU B 1 158 ? 12.828 9.266 25.453 1 96.5 158 LEU B O 1
ATOM 4099 N N . LEU B 1 159 ? 10.992 9.297 24.234 1 96.88 159 LEU B N 1
ATOM 4100 C CA . LEU B 1 159 ? 10.75 10.711 24.5 1 96.88 159 LEU B CA 1
ATOM 4101 C C . LEU B 1 159 ? 10.469 10.945 25.984 1 96.88 159 LEU B C 1
ATOM 4103 O O . LEU B 1 159 ? 10.953 11.922 26.562 1 96.88 159 LEU B O 1
ATOM 4107 N N . ARG B 1 160 ? 9.695 10.078 26.562 1 94.44 160 ARG B N 1
ATOM 4108 C CA . ARG B 1 160 ? 9.398 10.203 27.984 1 94.44 160 ARG B CA 1
ATOM 4109 C C . ARG B 1 160 ? 10.672 10.109 28.828 1 94.44 160 ARG B C 1
ATOM 4111 O O . ARG B 1 160 ? 10.836 10.844 29.797 1 94.44 160 ARG B O 1
ATOM 4118 N N . GLU B 1 161 ? 11.477 9.25 28.422 1 94.81 161 GLU B N 1
ATOM 4119 C CA . GLU B 1 161 ? 12.75 9.078 29.125 1 94.81 161 GLU B CA 1
ATOM 4120 C C . GLU B 1 161 ? 13.617 10.32 29 1 94.81 161 GLU B C 1
ATOM 4122 O O . GLU B 1 161 ? 14.258 10.742 29.969 1 94.81 161 GLU B O 1
ATOM 4127 N N . LYS B 1 162 ? 13.578 10.93 27.875 1 94.5 162 LYS B N 1
ATOM 4128 C CA . LYS B 1 162 ? 14.547 11.984 27.594 1 94.5 162 LYS B CA 1
ATOM 4129 C C . LYS B 1 162 ? 14 13.352 27.984 1 94.5 162 LYS B C 1
ATOM 4131 O O . LYS B 1 162 ? 14.75 14.227 28.422 1 94.5 162 LYS B O 1
ATOM 4136 N N . CYS B 1 163 ? 12.734 13.547 27.828 1 93.12 163 CYS B N 1
ATOM 4137 C CA . CYS B 1 163 ? 12.25 14.914 28.016 1 93.12 163 CYS B CA 1
ATOM 4138 C C . CYS B 1 163 ? 11.188 14.961 29.109 1 93.12 163 CYS B C 1
ATOM 4140 O O . CYS B 1 163 ? 10.664 16.031 29.422 1 93.12 163 CYS B O 1
ATOM 4142 N N . GLY B 1 164 ? 10.797 13.852 29.75 1 91.69 164 GLY B N 1
ATOM 4143 C CA . GLY B 1 164 ? 9.75 13.805 30.766 1 91.69 164 GLY B CA 1
ATOM 4144 C C . GLY B 1 164 ? 8.367 13.594 30.172 1 91.69 164 GLY B C 1
ATOM 4145 O O . GLY B 1 164 ? 8.133 13.883 29 1 91.69 164 GLY B O 1
ATOM 4146 N N . GLU B 1 165 ? 7.457 13.148 30.984 1 90.38 165 GLU B N 1
ATOM 4147 C CA . GLU B 1 165 ? 6.121 12.758 30.547 1 90.38 165 GLU B CA 1
ATOM 4148 C C . GLU B 1 165 ? 5.352 13.953 30 1 90.38 165 GLU B C 1
ATOM 4150 O O . GLU B 1 165 ? 4.734 13.859 28.938 1 90.38 165 GLU B O 1
ATOM 4155 N N . SER B 1 166 ? 5.387 15.008 30.703 1 91.31 166 SER B N 1
ATOM 4156 C CA . SER B 1 166 ? 4.609 16.188 30.312 1 91.31 166 SER B CA 1
ATOM 4157 C C . SER B 1 166 ? 5.047 16.719 28.953 1 91.31 166 SER B C 1
ATOM 4159 O O . SER B 1 166 ? 4.219 16.906 28.062 1 91.31 166 SER B O 1
ATOM 4161 N N . ASN B 1 167 ? 6.336 16.875 28.797 1 92.69 167 ASN B N 1
ATOM 4162 C CA . ASN B 1 167 ? 6.855 17.375 27.531 1 92.69 167 ASN B CA 1
ATOM 4163 C C . ASN B 1 167 ? 6.641 16.375 26.391 1 92.69 167 ASN B C 1
ATOM 4165 O O . ASN B 1 167 ? 6.289 16.766 25.281 1 92.69 167 ASN B O 1
ATOM 4169 N N . ALA B 1 168 ? 6.859 15.172 26.719 1 94.38 168 ALA B N 1
ATOM 4170 C CA . ALA B 1 168 ? 6.66 14.133 25.719 1 94.38 168 ALA B CA 1
ATOM 4171 C C . ALA B 1 168 ? 5.219 14.117 25.219 1 94.38 168 ALA B C 1
ATOM 4173 O O . ALA B 1 168 ? 4.973 14.031 24.016 1 94.38 168 ALA B O 1
ATOM 4174 N N . ASN B 1 169 ? 4.301 14.281 26.109 1 93.06 169 ASN B N 1
ATOM 4175 C CA . ASN B 1 169 ? 2.881 14.203 25.781 1 93.06 169 ASN B CA 1
ATOM 4176 C C . ASN B 1 169 ? 2.439 15.391 24.922 1 93.06 169 ASN B C 1
ATOM 4178 O O . ASN B 1 169 ? 1.395 15.336 24.266 1 93.06 169 ASN B O 1
ATOM 4182 N N . ASN B 1 170 ? 3.168 16.406 24.922 1 95 170 ASN B N 1
ATOM 4183 C CA . ASN B 1 170 ? 2.816 17.609 24.172 1 95 170 ASN B CA 1
ATOM 4184 C C . ASN B 1 170 ? 3.287 17.531 22.734 1 95 170 ASN B C 1
ATOM 4186 O O . ASN B 1 170 ? 2.893 18.344 21.891 1 95 170 ASN B O 1
ATOM 4190 N N . LEU B 1 171 ? 4.121 16.578 22.453 1 97.56 171 LEU B N 1
ATOM 4191 C CA . LEU B 1 171 ? 4.629 16.422 21.094 1 97.56 171 LEU B CA 1
ATOM 4192 C C . LEU B 1 171 ? 3.662 15.594 20.25 1 97.56 171 LEU B C 1
ATOM 4194 O O . LEU B 1 171 ? 3.318 14.469 20.609 1 97.56 171 LEU B O 1
ATOM 4198 N N . LYS B 1 172 ? 3.254 16.172 19.109 1 97.94 172 LYS B N 1
ATOM 4199 C CA . LYS B 1 172 ? 2.373 15.492 18.172 1 97.94 172 LYS B CA 1
ATOM 4200 C C . LYS B 1 172 ? 3.162 14.555 17.25 1 97.94 172 LYS B C 1
ATOM 4202 O O . LYS B 1 172 ? 4.305 14.852 16.891 1 97.94 172 LYS B O 1
ATOM 4207 N N . PHE B 1 173 ? 2.516 13.445 16.859 1 98.62 173 PHE B N 1
ATOM 4208 C CA . PHE B 1 173 ? 3.119 12.516 15.906 1 98.62 173 PHE B CA 1
ATOM 4209 C C . PHE B 1 173 ? 2.412 12.586 14.555 1 98.62 173 PHE B C 1
ATOM 4211 O O . PHE B 1 173 ? 1.181 12.57 14.492 1 98.62 173 PHE B O 1
ATOM 4218 N N . MET B 1 174 ? 3.127 12.75 13.539 1 98.75 174 MET B N 1
ATOM 4219 C CA . MET B 1 174 ? 2.711 12.477 12.164 1 98.75 174 MET B CA 1
ATOM 4220 C C . MET B 1 174 ? 3.361 11.203 11.641 1 98.75 174 MET B C 1
ATOM 4222 O O . MET B 1 174 ? 4.582 11.133 11.508 1 98.75 174 MET B O 1
ATOM 4226 N N . ALA B 1 175 ? 2.58 10.203 11.289 1 98.81 175 ALA B N 1
ATOM 4227 C CA . ALA B 1 175 ? 3.133 8.922 10.875 1 98.81 175 ALA B CA 1
ATOM 4228 C C . ALA B 1 175 ? 3.107 8.781 9.352 1 98.81 175 ALA B C 1
ATOM 4230 O O . ALA B 1 175 ? 2.068 8.984 8.719 1 98.81 175 ALA B O 1
ATOM 4231 N N . CYS B 1 176 ? 4.223 8.438 8.812 1 98.69 176 CYS B N 1
ATOM 4232 C CA . CYS B 1 176 ? 4.293 8.188 7.379 1 98.69 176 CYS B CA 1
ATOM 4233 C C . CYS B 1 176 ? 3.855 6.77 7.051 1 98.69 176 CYS B C 1
ATOM 4235 O O . CYS B 1 176 ? 4.359 5.809 7.633 1 98.69 176 CYS B O 1
ATOM 4237 N N . VAL B 1 177 ? 2.889 6.684 6.176 1 98.5 177 VAL B N 1
ATOM 4238 C CA . VAL B 1 177 ? 2.432 5.43 5.59 1 98.5 177 VAL B CA 1
ATOM 4239 C C . VAL B 1 177 ? 3.025 5.266 4.191 1 98.5 177 VAL B C 1
ATOM 4241 O O . VAL B 1 177 ? 2.578 5.91 3.24 1 98.5 177 VAL B O 1
ATOM 4244 N N . GLU B 1 178 ? 3.971 4.352 4.102 1 97.69 178 GLU B N 1
ATOM 4245 C CA . GLU B 1 178 ? 4.75 4.414 2.867 1 97.69 178 GLU B CA 1
ATOM 4246 C C . GLU B 1 178 ? 5.301 3.039 2.494 1 97.69 178 GLU B C 1
ATOM 4248 O O . GLU B 1 178 ? 6.348 2.939 1.852 1 97.69 178 GLU B O 1
ATOM 4253 N N . SER B 1 179 ? 4.727 1.991 2.973 1 97.25 179 SER B N 1
ATOM 4254 C CA . SER B 1 179 ? 4.996 0.603 2.615 1 97.25 179 SER B CA 1
ATOM 4255 C C . SER B 1 179 ? 3.717 -0.229 2.625 1 97.25 179 SER B C 1
ATOM 4257 O O . SER B 1 179 ? 2.703 0.186 3.193 1 97.25 179 SER B O 1
ATOM 4259 N N . ALA B 1 180 ? 3.797 -1.41 1.961 1 97.19 180 ALA B N 1
ATOM 4260 C CA . ALA B 1 180 ? 2.652 -2.316 1.948 1 97.19 180 ALA B CA 1
ATOM 4261 C C . ALA B 1 180 ? 2.277 -2.746 3.363 1 97.19 180 ALA B C 1
ATOM 4263 O O . ALA B 1 180 ? 1.099 -2.74 3.729 1 97.19 180 ALA B O 1
ATOM 4264 N N . ILE B 1 181 ? 3.223 -3.09 4.156 1 96.88 181 ILE B N 1
ATOM 4265 C CA . ILE B 1 181 ? 2.953 -3.58 5.504 1 96.88 181 ILE B CA 1
ATOM 4266 C C . ILE B 1 181 ? 2.375 -2.455 6.359 1 96.88 181 ILE B C 1
ATOM 4268 O O . ILE B 1 181 ? 1.521 -2.693 7.215 1 96.88 181 ILE B O 1
ATOM 4272 N N . SER B 1 182 ? 2.871 -1.224 6.137 1 97.88 182 SER B N 1
ATOM 4273 C CA . SER B 1 182 ? 2.27 -0.085 6.82 1 97.88 182 SER B CA 1
ATOM 4274 C C . SER B 1 182 ? 0.782 0.029 6.504 1 97.88 182 SER B C 1
ATOM 4276 O O . SER B 1 182 ? -0.032 0.28 7.395 1 97.88 182 SER B O 1
ATOM 4278 N N . LEU B 1 183 ? 0.428 -0.168 5.266 1 97.12 183 LEU B N 1
ATOM 4279 C CA . LEU B 1 183 ? -0.958 -0.064 4.82 1 97.12 183 LEU B CA 1
ATOM 4280 C C . LEU B 1 183 ? -1.816 -1.149 5.461 1 97.12 183 LEU B C 1
ATOM 4282 O O . LEU B 1 183 ? -2.918 -0.873 5.941 1 97.12 183 LEU B O 1
ATOM 4286 N N . ILE B 1 184 ? -1.3 -2.342 5.535 1 96.31 184 ILE B N 1
ATOM 4287 C CA . ILE B 1 184 ? -2.053 -3.484 6.043 1 96.31 184 ILE B CA 1
ATOM 4288 C C . ILE B 1 184 ? -2.234 -3.354 7.555 1 96.31 184 ILE B C 1
ATOM 4290 O O . ILE B 1 184 ? -3.242 -3.803 8.109 1 96.31 184 ILE B O 1
ATOM 4294 N N . ASN B 1 185 ? -1.363 -2.619 8.195 1 96.94 185 ASN B N 1
ATOM 4295 C CA . ASN B 1 185 ? -1.387 -2.484 9.648 1 96.94 185 ASN B CA 1
ATOM 4296 C C . ASN B 1 185 ? -1.979 -1.146 10.078 1 96.94 185 ASN B C 1
ATOM 4298 O O . ASN B 1 185 ? -1.889 -0.77 11.25 1 96.94 185 ASN B O 1
ATOM 4302 N N . LEU B 1 186 ? -2.629 -0.423 9.242 1 97.69 186 LEU B N 1
ATOM 4303 C CA . LEU B 1 186 ? -3.047 0.95 9.5 1 97.69 186 LEU B CA 1
ATOM 4304 C C . LEU B 1 186 ? -3.963 1.017 10.719 1 97.69 186 LEU B C 1
ATOM 4306 O O . LEU B 1 186 ? -3.826 1.911 11.555 1 97.69 186 LEU B O 1
ATOM 4310 N N . LYS B 1 187 ? -4.879 0.05 10.812 1 96.19 187 LYS B N 1
ATOM 4311 C CA . LYS B 1 187 ? -5.812 0.062 11.938 1 96.19 187 LYS B CA 1
ATOM 4312 C C . LYS B 1 187 ? -5.07 -0.019 13.266 1 96.19 187 LYS B C 1
ATOM 4314 O O . LYS B 1 187 ? -5.336 0.766 14.18 1 96.19 187 LYS B O 1
ATOM 4319 N N . GLU B 1 188 ? -4.164 -0.939 13.32 1 96.69 188 GLU B N 1
ATOM 4320 C CA . GLU B 1 188 ? -3.383 -1.126 14.539 1 96.69 188 GLU B CA 1
ATOM 4321 C C . GLU B 1 188 ? -2.488 0.081 14.812 1 96.69 188 GLU B C 1
ATOM 4323 O O . GLU B 1 188 ? -2.318 0.486 15.961 1 96.69 188 GLU B O 1
ATOM 4328 N N . ILE B 1 189 ? -1.94 0.684 13.805 1 97.81 189 ILE B N 1
ATOM 4329 C CA . ILE B 1 189 ? -1.061 1.84 13.938 1 97.81 189 ILE B CA 1
ATOM 4330 C C . ILE B 1 189 ? -1.845 3.027 14.492 1 97.81 189 ILE B C 1
ATOM 4332 O O . ILE B 1 189 ? -1.393 3.699 15.422 1 97.81 189 ILE B O 1
ATOM 4336 N N . CYS B 1 190 ? -3.047 3.25 13.984 1 97.69 190 CYS B N 1
ATOM 4337 C CA . CYS B 1 190 ? -3.869 4.375 14.414 1 97.69 190 CYS B CA 1
ATOM 4338 C C . CYS B 1 190 ? -4.285 4.215 15.875 1 97.69 190 CYS B C 1
ATOM 4340 O O . CYS B 1 190 ? -4.535 5.203 16.562 1 97.69 190 CYS B O 1
ATOM 4342 N N . ASN B 1 191 ? -4.277 2.953 16.375 1 95.69 191 ASN B N 1
ATOM 4343 C CA . ASN B 1 191 ? -4.727 2.67 17.734 1 95.69 191 ASN B CA 1
ATOM 4344 C C . ASN B 1 191 ? -3.58 2.174 18.609 1 95.69 191 ASN B C 1
ATOM 4346 O O . ASN B 1 191 ? -3.797 1.386 19.531 1 95.69 191 ASN B O 1
ATOM 4350 N N . TYR B 1 192 ? -2.422 2.617 18.281 1 95.88 192 TYR B N 1
ATOM 4351 C CA . TYR B 1 192 ? -1.229 2.096 18.938 1 95.88 192 TYR B CA 1
ATOM 4352 C C . TYR B 1 192 ? -1.295 2.312 20.438 1 95.88 192 TYR B C 1
ATOM 4354 O O . TYR B 1 192 ? -0.743 1.526 21.219 1 95.88 192 TYR B O 1
ATOM 4362 N N . ASN B 1 193 ? -1.936 3.338 20.922 1 92.94 193 ASN B N 1
ATOM 4363 C CA . ASN B 1 193 ? -1.99 3.688 22.344 1 92.94 193 ASN B CA 1
ATOM 4364 C C . ASN B 1 193 ? -2.773 2.652 23.141 1 92.94 193 ASN B C 1
ATOM 4366 O O . ASN B 1 193 ? -2.602 2.543 24.359 1 92.94 193 ASN B O 1
ATOM 4370 N N . GLU B 1 194 ? -3.658 1.925 22.531 1 90.12 194 GLU B N 1
ATOM 4371 C CA . GLU B 1 194 ? -4.422 0.882 23.203 1 90.12 194 GLU B CA 1
ATOM 4372 C C . GLU B 1 194 ? -3.508 -0.226 23.719 1 90.12 194 GLU B C 1
ATOM 4374 O O . GLU B 1 194 ? -3.799 -0.854 24.75 1 90.12 194 GLU B O 1
ATOM 4379 N N . LYS B 1 195 ? -2.516 -0.438 23 1 87.62 195 LYS B N 1
ATOM 4380 C CA . LYS B 1 195 ? -1.56 -1.468 23.406 1 87.62 195 LYS B CA 1
ATOM 4381 C C . LYS B 1 195 ? -0.749 -1.026 24.625 1 87.62 195 LYS B C 1
ATOM 4383 O O . LYS B 1 195 ? -0.167 -1.857 25.312 1 87.62 195 LYS B O 1
ATOM 4388 N N . MET B 1 196 ? -0.602 0.201 24.734 1 82.81 196 MET B N 1
ATOM 4389 C CA . MET B 1 196 ? 0.185 0.758 25.828 1 82.81 196 MET B CA 1
ATOM 4390 C C . MET B 1 196 ? -0.636 0.817 27.109 1 82.81 196 MET B C 1
ATOM 4392 O O . MET B 1 196 ? -0.081 0.959 28.203 1 82.81 196 MET B O 1
ATOM 4396 N N . ASN B 1 197 ? -1.95 0.925 26.875 1 71.38 197 ASN B N 1
ATOM 4397 C CA . ASN B 1 197 ? -2.826 1.101 28.016 1 71.38 197 ASN B CA 1
ATOM 4398 C C . ASN B 1 197 ? -2.816 -0.128 28.922 1 71.38 197 ASN B C 1
ATOM 4400 O O . ASN B 1 197 ? -3.074 -1.243 28.469 1 71.38 197 ASN B O 1
ATOM 4404 N N . SER B 1 198 ? -1.815 -0.146 29.688 1 59.28 198 SER B N 1
ATOM 4405 C CA . SER B 1 198 ? -1.964 -1.041 30.828 1 59.28 198 SER B CA 1
ATOM 4406 C C . SER B 1 198 ? -3.08 -0.573 31.75 1 59.28 198 SER B C 1
ATOM 4408 O O . SER B 1 198 ? -3.596 0.537 31.609 1 59.28 198 SER B O 1
ATOM 4410 N N . SER B 1 199 ? -3.609 -1.356 32.781 1 51.69 199 SER B N 1
ATOM 4411 C CA . SER B 1 199 ? -4.738 -1.234 33.688 1 51.69 199 SER B CA 1
ATOM 4412 C C . SER B 1 199 ? -4.949 0.214 34.125 1 51.69 199 SER B C 1
ATOM 4414 O O . SER B 1 199 ? -6.066 0.609 34.469 1 51.69 199 SER B O 1
ATOM 4416 N N . ASN B 1 200 ? -3.877 1.077 34.344 1 48.31 200 ASN B N 1
ATOM 4417 C CA . ASN B 1 200 ? -4.137 2.271 35.125 1 48.31 200 ASN B CA 1
ATOM 4418 C C . ASN B 1 200 ? -3.797 3.545 34.344 1 48.31 200 ASN B C 1
ATOM 4420 O O . ASN B 1 200 ? -3.992 4.652 34.875 1 48.31 200 ASN B O 1
ATOM 4424 N N . ASN B 1 201 ? -3.143 3.539 33.125 1 56.16 201 ASN B N 1
ATOM 4425 C CA . ASN B 1 201 ? -2.732 4.82 32.562 1 56.16 201 ASN B CA 1
ATOM 4426 C C . ASN B 1 201 ? -3.32 5.035 31.172 1 56.16 201 ASN B C 1
ATOM 4428 O O . ASN B 1 201 ? -3.137 4.207 30.281 1 56.16 201 ASN B O 1
ATOM 4432 N N . ASN B 1 202 ? -4.41 5.848 31.156 1 62.72 202 ASN B N 1
ATOM 4433 C CA . ASN B 1 202 ? -5.023 6.246 29.891 1 62.72 202 ASN B CA 1
ATOM 4434 C C . ASN B 1 202 ? -4.055 7.047 29.016 1 62.72 202 ASN B C 1
ATOM 4436 O O . ASN B 1 202 ? -4.008 8.273 29.109 1 62.72 202 ASN B O 1
ATOM 4440 N N . ASN B 1 203 ? -3.193 6.363 28.344 1 76.81 203 ASN B N 1
ATOM 4441 C CA . ASN B 1 203 ? -2.258 7.043 27.453 1 76.81 203 ASN B CA 1
ATOM 4442 C C . ASN B 1 203 ? -2.957 7.566 26.203 1 76.81 203 ASN B C 1
ATOM 4444 O O . ASN B 1 203 ? -3.416 6.785 25.375 1 76.81 203 ASN B O 1
ATOM 4448 N N . LYS B 1 204 ? -3.105 8.867 26.266 1 86.94 204 LYS B N 1
ATOM 4449 C CA . LYS B 1 204 ? -3.682 9.523 25.109 1 86.94 204 LYS B CA 1
ATOM 4450 C C . LYS B 1 204 ? -2.766 9.391 23.891 1 86.94 204 LYS B C 1
ATOM 4452 O O . LYS B 1 204 ? -1.542 9.477 24.016 1 86.94 204 LYS B O 1
ATOM 4457 N N . SER B 1 205 ? -3.344 9.133 22.812 1 94.25 205 SER B N 1
ATOM 4458 C CA . SER B 1 205 ? -2.584 9.031 21.562 1 94.25 205 SER B CA 1
ATOM 4459 C C . SER B 1 205 ? -1.943 10.359 21.203 1 94.25 205 SER B C 1
ATOM 4461 O O . SER B 1 205 ? -2.568 11.414 21.344 1 94.25 205 SER B O 1
ATOM 4463 N N . GLN B 1 206 ? -0.743 10.281 20.75 1 96.62 206 GLN B N 1
ATOM 4464 C CA . GLN B 1 206 ? -0.05 11.461 20.25 1 96.62 206 GLN B CA 1
ATOM 4465 C C . GLN B 1 206 ? -0.197 11.586 18.75 1 96.62 206 GLN B C 1
ATOM 4467 O O . GLN B 1 206 ? 0.181 12.602 18.156 1 96.62 206 GLN B O 1
ATOM 4472 N N . LEU B 1 207 ? -0.772 10.602 18.141 1 97.56 207 LEU B N 1
ATOM 4473 C CA . LEU B 1 207 ? -0.92 10.594 16.688 1 97.56 207 LEU B CA 1
ATOM 4474 C C . LEU B 1 207 ? -1.926 11.648 16.234 1 97.56 207 LEU B C 1
ATOM 4476 O O . LEU B 1 207 ? -3.053 11.688 16.734 1 97.56 207 LEU B O 1
ATOM 4480 N N . ASN B 1 208 ? -1.488 12.547 15.25 1 97.31 208 ASN B N 1
ATOM 4481 C CA . ASN B 1 208 ? -2.326 13.664 14.836 1 97.31 208 ASN B CA 1
ATOM 4482 C C . ASN B 1 208 ? -2.58 13.641 13.328 1 97.31 208 ASN B C 1
ATOM 4484 O O . ASN B 1 208 ? -3.504 14.297 12.844 1 97.31 208 ASN B O 1
ATOM 4488 N N . ALA B 1 209 ? -1.785 12.875 12.594 1 98.44 209 ALA B N 1
ATOM 4489 C CA . ALA B 1 209 ? -1.96 12.82 11.148 1 98.44 209 ALA B CA 1
ATOM 4490 C C . ALA B 1 209 ? -1.274 11.594 10.555 1 98.44 209 ALA B C 1
ATOM 4492 O O . ALA B 1 209 ? -0.367 11.023 11.172 1 98.44 209 ALA B O 1
ATOM 4493 N N . LEU B 1 210 ? -1.767 11.172 9.438 1 98.81 210 LEU B N 1
ATOM 4494 C CA . LEU B 1 210 ? -1.107 10.203 8.57 1 98.81 210 LEU B CA 1
ATOM 4495 C C . LEU B 1 210 ? -0.602 10.875 7.297 1 98.81 210 LEU B C 1
ATOM 4497 O O . LEU B 1 210 ? -1.295 11.711 6.715 1 98.81 210 LEU B O 1
ATOM 4501 N N . ILE B 1 211 ? 0.611 10.586 6.93 1 98.88 211 ILE B N 1
ATOM 4502 C CA . ILE B 1 211 ? 1.208 11.125 5.711 1 98.88 211 ILE B CA 1
ATOM 4503 C C . ILE B 1 211 ? 1.43 9.992 4.707 1 98.88 211 ILE B C 1
ATOM 4505 O O . ILE B 1 211 ? 2.088 9 5.02 1 98.88 211 ILE B O 1
ATOM 4509 N N . PHE B 1 212 ? 0.88 10.117 3.521 1 98.62 212 PHE B N 1
ATOM 4510 C CA . PHE B 1 212 ? 1.171 9.148 2.469 1 98.62 212 PHE B CA 1
ATOM 4511 C C . PHE B 1 212 ? 2.412 9.562 1.684 1 98.62 212 PHE B C 1
ATOM 4513 O O . PHE B 1 212 ? 2.434 10.625 1.062 1 98.62 212 PHE B O 1
ATOM 4520 N N . ALA B 1 213 ? 3.4 8.766 1.769 1 96.94 213 ALA B N 1
ATOM 4521 C CA . ALA B 1 213 ? 4.625 9.016 1.013 1 96.94 213 ALA B CA 1
ATOM 4522 C C . ALA B 1 213 ? 4.754 8.055 -0.162 1 96.94 213 ALA B C 1
ATOM 4524 O O . ALA B 1 213 ? 5.18 6.906 0.011 1 96.94 213 ALA B O 1
ATOM 4525 N N . SER B 1 214 ? 4.527 8.586 -1.351 1 94.88 214 SER B N 1
ATOM 4526 C CA . SER B 1 214 ? 4.352 7.75 -2.531 1 94.88 214 SER B CA 1
ATOM 4527 C C . SER B 1 214 ? 5.68 7.148 -2.984 1 94.88 214 SER B C 1
ATOM 4529 O O . SER B 1 214 ? 5.727 6 -3.436 1 94.88 214 SER B O 1
ATOM 4531 N N . GLU B 1 215 ? 6.77 7.906 -2.893 1 92 215 GLU B N 1
ATOM 4532 C CA . GLU B 1 215 ? 8.047 7.434 -3.426 1 92 215 GLU B CA 1
ATOM 4533 C C . GLU B 1 215 ? 8.531 6.203 -2.666 1 92 215 GLU B C 1
ATOM 4535 O O . GLU B 1 215 ? 8.953 5.215 -3.277 1 92 215 GLU B O 1
ATOM 4540 N N . ASP B 1 216 ? 8.461 6.285 -1.386 1 94.25 216 ASP B N 1
ATOM 4541 C CA . ASP B 1 216 ? 8.828 5.133 -0.571 1 94.25 216 ASP B CA 1
ATOM 4542 C C . ASP B 1 216 ? 7.867 3.971 -0.801 1 94.25 216 ASP B C 1
ATOM 4544 O O . ASP B 1 216 ? 8.289 2.812 -0.867 1 94.25 216 ASP B O 1
ATOM 4548 N N . TYR B 1 217 ? 6.574 4.238 -0.89 1 96.75 217 TYR B N 1
ATOM 4549 C CA . TYR B 1 217 ? 5.57 3.211 -1.151 1 96.75 217 TYR B CA 1
ATOM 4550 C C . TYR B 1 217 ? 5.859 2.49 -2.463 1 96.75 217 TYR B C 1
ATOM 4552 O O . TYR B 1 217 ? 5.805 1.259 -2.527 1 96.75 217 TYR B O 1
ATOM 4560 N N . CYS B 1 218 ? 6.164 3.232 -3.492 1 93.44 218 CYS B N 1
ATOM 4561 C CA . CYS B 1 218 ? 6.48 2.668 -4.801 1 93.44 218 CYS B CA 1
ATOM 4562 C C . CYS B 1 218 ? 7.742 1.816 -4.734 1 93.44 218 CYS B C 1
ATOM 4564 O O . CYS B 1 218 ? 7.801 0.738 -5.328 1 93.44 218 CYS B O 1
ATOM 4566 N N . ALA B 1 219 ? 8.719 2.326 -4.004 1 91.5 219 ALA B N 1
ATOM 4567 C CA . ALA B 1 219 ? 9.945 1.551 -3.828 1 91.5 219 ALA B CA 1
ATOM 4568 C C . ALA B 1 219 ? 9.656 0.226 -3.127 1 91.5 219 ALA B C 1
ATOM 4570 O O . ALA B 1 219 ? 10.219 -0.81 -3.492 1 91.5 219 ALA B O 1
ATOM 4571 N N . ASP B 1 220 ? 8.789 0.261 -2.189 1 93.94 220 ASP B N 1
ATOM 4572 C CA . ASP B 1 220 ? 8.453 -0.917 -1.393 1 93.94 220 ASP B CA 1
ATOM 4573 C C . ASP B 1 220 ? 7.668 -1.934 -2.215 1 93.94 220 ASP B C 1
ATOM 4575 O O . ASP B 1 220 ? 7.918 -3.139 -2.129 1 93.94 220 ASP B O 1
ATOM 4579 N N . THR B 1 221 ? 6.766 -1.485 -3.078 1 93 221 THR B N 1
ATOM 4580 C CA . THR B 1 221 ? 5.801 -2.355 -3.738 1 93 221 THR B CA 1
ATOM 4581 C C . THR B 1 221 ? 6.258 -2.689 -5.156 1 93 221 THR B C 1
ATOM 4583 O O . THR B 1 221 ? 5.699 -3.58 -5.801 1 93 221 THR B O 1
ATOM 4586 N N . GLY B 1 222 ? 7.203 -1.885 -5.637 1 87.44 222 GLY B N 1
ATOM 4587 C CA . GLY B 1 222 ? 7.629 -2.064 -7.016 1 87.44 222 GLY B CA 1
ATOM 4588 C C . GLY B 1 222 ? 6.73 -1.357 -8.016 1 87.44 222 GLY B C 1
ATOM 4589 O O . GLY B 1 222 ? 6.945 -1.456 -9.227 1 87.44 222 GLY B O 1
ATOM 4590 N N . ILE B 1 223 ? 5.785 -0.635 -7.609 1 89.5 223 ILE B N 1
ATOM 4591 C CA . ILE B 1 223 ? 4.848 0.108 -8.445 1 89.5 223 ILE B CA 1
ATOM 4592 C C . ILE B 1 223 ? 5.555 1.308 -9.07 1 89.5 223 ILE B C 1
ATOM 4594 O O . ILE B 1 223 ? 6.359 1.974 -8.422 1 89.5 223 ILE B O 1
ATOM 4598 N N . THR B 1 224 ? 5.285 1.475 -10.336 1 85.88 224 THR B N 1
ATOM 4599 C CA . THR B 1 224 ? 5.738 2.688 -11.008 1 85.88 224 THR B CA 1
ATOM 4600 C C . THR B 1 224 ? 4.629 3.738 -11.031 1 85.88 224 THR B C 1
ATOM 4602 O O . THR B 1 224 ? 3.535 3.482 -11.539 1 85.88 224 THR B O 1
ATOM 4605 N N . ARG B 1 225 ? 5.004 4.801 -10.508 1 88.94 225 ARG B N 1
ATOM 4606 C CA . ARG B 1 225 ? 4.039 5.895 -10.477 1 88.94 225 ARG B CA 1
ATOM 4607 C C . ARG B 1 225 ? 3.814 6.461 -11.875 1 88.94 225 ARG B C 1
ATOM 4609 O O . ARG B 1 225 ? 4.773 6.699 -12.617 1 88.94 225 ARG B O 1
ATOM 4616 N N . THR B 1 226 ? 2.529 6.602 -12.273 1 89.62 226 THR B N 1
ATOM 4617 C CA . THR B 1 226 ? 2.15 7.195 -13.547 1 89.62 226 THR B CA 1
ATOM 4618 C C . THR B 1 226 ? 1.445 8.531 -13.336 1 89.62 226 THR B C 1
ATOM 4620 O O . THR B 1 226 ? 1.084 8.875 -12.211 1 89.62 226 THR B O 1
ATOM 4623 N N . PRO B 1 227 ? 1.209 9.312 -14.375 1 86.75 227 PRO B N 1
ATOM 4624 C CA . PRO B 1 227 ? 0.55 10.617 -14.234 1 86.75 227 PRO B CA 1
ATOM 4625 C C . PRO B 1 227 ? -0.878 10.5 -13.703 1 86.75 227 PRO B C 1
ATOM 4627 O O . PRO B 1 227 ? -1.36 11.398 -13.016 1 86.75 227 PRO B O 1
ATOM 4630 N N . THR B 1 228 ? -1.511 9.398 -14.031 1 88.62 228 THR B N 1
ATOM 4631 C CA . THR B 1 228 ? -2.889 9.25 -13.578 1 88.62 228 THR B CA 1
ATOM 4632 C C . THR B 1 228 ? -2.932 8.773 -12.133 1 88.62 228 THR B C 1
ATOM 4634 O O . THR B 1 228 ? -3.951 8.922 -11.453 1 88.62 228 THR B O 1
ATOM 4637 N N . ALA B 1 229 ? -1.926 8.18 -11.672 1 91.81 229 ALA B N 1
ATOM 4638 C CA . ALA B 1 229 ? -1.737 7.703 -10.305 1 91.81 229 ALA B CA 1
ATOM 4639 C C . ALA B 1 229 ? -2.844 6.734 -9.906 1 91.81 229 ALA B C 1
ATOM 4641 O O . ALA B 1 229 ? -3.16 6.594 -8.719 1 91.81 229 ALA B O 1
ATOM 4642 N N . THR B 1 230 ? -3.48 6.047 -10.852 1 93.06 230 THR B N 1
ATOM 4643 C CA . THR B 1 230 ? -4.531 5.082 -10.547 1 93.06 230 THR B CA 1
ATOM 4644 C C . THR B 1 230 ? -3.992 3.953 -9.672 1 93.06 230 THR B C 1
ATOM 4646 O O . THR B 1 230 ? -4.703 3.434 -8.812 1 93.06 230 THR B O 1
ATOM 4649 N N . GLU B 1 231 ? -2.742 3.574 -9.859 1 94.56 231 GLU B N 1
ATOM 4650 C CA . GLU B 1 231 ? -2.092 2.508 -9.102 1 94.56 231 GLU B CA 1
ATOM 4651 C C . GLU B 1 231 ? -1.936 2.889 -7.633 1 94.56 231 GLU B C 1
ATOM 4653 O O . GLU B 1 231 ? -1.682 2.029 -6.785 1 94.56 231 GLU B O 1
ATOM 4658 N N . LEU B 1 232 ? -2.193 4.188 -7.32 1 97 232 LEU B N 1
ATOM 4659 C CA . LEU B 1 232 ? -2.035 4.652 -5.945 1 97 232 LEU B CA 1
ATOM 4660 C C . LEU B 1 232 ? -3.395 4.883 -5.289 1 97 232 LEU B C 1
ATOM 4662 O O . LEU B 1 232 ? -3.467 5.211 -4.105 1 97 232 LEU B O 1
ATOM 4666 N N . LEU B 1 233 ? -4.461 4.629 -6.035 1 95.94 233 LEU B N 1
ATOM 4667 C CA . LEU B 1 233 ? -5.797 4.977 -5.562 1 95.94 233 LEU B CA 1
ATOM 4668 C C . LEU B 1 233 ? -6.156 4.176 -4.312 1 95.94 233 LEU B C 1
ATOM 4670 O O . LEU B 1 233 ? -6.684 4.73 -3.348 1 95.94 233 LEU B O 1
ATOM 4674 N N . TYR B 1 234 ? -5.871 2.941 -4.293 1 96.69 234 TYR B N 1
ATOM 4675 C CA . TYR B 1 234 ? -6.172 2.08 -3.154 1 96.69 234 TYR B CA 1
ATOM 4676 C C . TYR B 1 234 ? -5.461 2.568 -1.898 1 96.69 234 TYR B C 1
ATOM 4678 O O . TYR B 1 234 ? -6.086 2.742 -0.851 1 96.69 234 TYR B O 1
ATOM 4686 N N . ALA B 1 235 ? -4.184 2.752 -1.982 1 98.06 235 ALA B N 1
ATOM 4687 C CA . ALA B 1 235 ? -3.367 3.172 -0.846 1 98.06 235 ALA B CA 1
ATOM 4688 C C . ALA B 1 235 ? -3.797 4.543 -0.339 1 98.06 235 ALA B C 1
ATOM 4690 O O . ALA B 1 235 ? -4 4.734 0.863 1 98.06 235 ALA B O 1
ATOM 4691 N N . ARG B 1 236 ? -3.939 5.453 -1.245 1 98.19 236 ARG B N 1
ATOM 4692 C CA . ARG B 1 236 ? -4.344 6.809 -0.884 1 98.19 236 ARG B CA 1
ATOM 4693 C C . ARG B 1 236 ? -5.707 6.809 -0.2 1 98.19 236 ARG B C 1
ATOM 4695 O O . ARG B 1 236 ? -5.887 7.449 0.835 1 98.19 236 ARG B O 1
ATOM 4702 N N . SER B 1 237 ? -6.656 6.012 -0.732 1 98 237 SER B N 1
ATOM 4703 C CA . SER B 1 237 ? -7.988 5.93 -0.143 1 98 237 SER B CA 1
ATOM 4704 C C . SER B 1 237 ? -7.945 5.281 1.237 1 98 237 SER B C 1
ATOM 470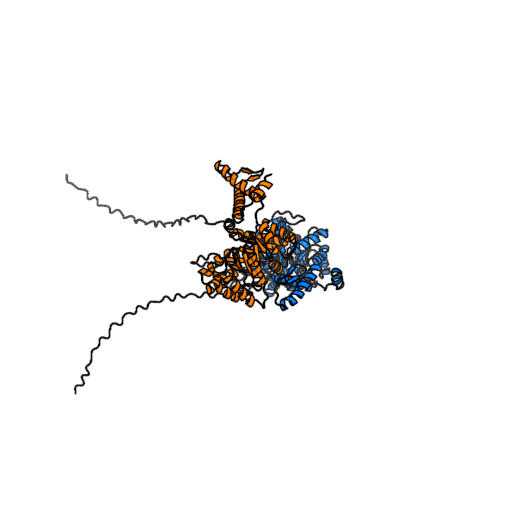6 O O . SER B 1 237 ? -8.648 5.711 2.154 1 98 237 SER B O 1
ATOM 4708 N N . SER B 1 238 ? -7.137 4.277 1.35 1 97.94 238 SER B N 1
ATOM 4709 C CA . SER B 1 238 ? -6.996 3.609 2.639 1 97.94 238 SER B CA 1
ATOM 4710 C C . SER B 1 238 ? -6.465 4.562 3.703 1 97.94 238 SER B C 1
ATOM 4712 O O . SER B 1 238 ? -6.98 4.605 4.82 1 97.94 238 SER B O 1
ATOM 4714 N N . VAL B 1 239 ? -5.512 5.367 3.369 1 98.62 239 VAL B N 1
ATOM 4715 C CA . VAL B 1 239 ? -4.914 6.324 4.293 1 98.62 239 VAL B CA 1
ATOM 4716 C C . VAL B 1 239 ? -5.965 7.332 4.746 1 98.62 239 VAL B C 1
ATOM 4718 O O . VAL B 1 239 ? -6.129 7.574 5.945 1 98.62 239 VAL B O 1
ATOM 4721 N N . VAL B 1 240 ? -6.75 7.852 3.848 1 98.12 240 VAL B N 1
ATOM 4722 C CA . VAL B 1 240 ? -7.758 8.859 4.16 1 98.12 240 VAL B CA 1
ATOM 4723 C C . VAL B 1 240 ? -8.812 8.258 5.086 1 98.12 240 VAL B C 1
ATOM 4725 O O . VAL B 1 240 ? -9.156 8.852 6.113 1 98.12 240 VAL B O 1
ATOM 4728 N N . ASN B 1 241 ? -9.25 7.062 4.766 1 96.94 241 ASN B N 1
ATOM 4729 C CA . ASN B 1 241 ? -10.32 6.449 5.543 1 96.94 241 ASN B CA 1
ATOM 4730 C C . ASN B 1 241 ? -9.867 6.129 6.965 1 96.94 241 ASN B C 1
ATOM 4732 O O . ASN B 1 241 ? -10.602 6.375 7.926 1 96.94 241 ASN B O 1
ATOM 4736 N N . HIS B 1 242 ? -8.719 5.621 7.09 1 97.94 242 HIS B N 1
ATOM 4737 C CA . HIS B 1 242 ? -8.227 5.309 8.422 1 97.94 242 HIS B CA 1
ATOM 4738 C C . HIS B 1 242 ? -7.961 6.578 9.227 1 97.94 242 HIS B C 1
ATOM 4740 O O . HIS B 1 242 ? -8.234 6.621 10.43 1 97.94 242 HIS B O 1
ATOM 4746 N N . ALA B 1 243 ? -7.418 7.621 8.594 1 97.88 243 ALA B N 1
ATOM 4747 C CA . ALA B 1 243 ? -7.195 8.891 9.281 1 97.88 243 ALA B CA 1
ATOM 4748 C C . ALA B 1 243 ? -8.508 9.477 9.789 1 97.88 243 ALA B C 1
ATOM 4750 O O . ALA B 1 243 ? -8.672 9.703 10.992 1 97.88 243 ALA B O 1
ATOM 4751 N N . VAL B 1 244 ? -9.461 9.555 8.961 1 95.19 244 VAL B N 1
ATOM 4752 C CA . VAL B 1 244 ? -10.742 10.18 9.297 1 95.19 244 VAL B CA 1
ATOM 4753 C C . VAL B 1 244 ? -11.453 9.367 10.367 1 95.19 244 VAL B C 1
ATOM 4755 O O . VAL B 1 244 ? -12.008 9.93 11.312 1 95.19 244 VAL B O 1
ATOM 4758 N N . ALA B 1 245 ? -11.375 8.062 10.281 1 94.81 245 ALA B N 1
ATOM 4759 C CA . ALA B 1 245 ? -12.016 7.184 11.258 1 94.81 245 ALA B CA 1
ATOM 4760 C C . ALA B 1 245 ? -11.469 7.43 12.656 1 94.81 245 ALA B C 1
ATOM 4762 O O . ALA B 1 245 ? -12.156 7.195 13.656 1 94.81 245 ALA B O 1
ATOM 4763 N N . ASN B 1 246 ? -10.297 7.98 12.695 1 94.88 246 ASN B N 1
ATOM 4764 C CA . ASN B 1 246 ? -9.641 8.156 13.992 1 94.88 246 ASN B CA 1
ATOM 4765 C C . ASN B 1 246 ? -9.469 9.633 14.336 1 94.88 246 ASN B C 1
ATOM 4767 O O . ASN B 1 246 ? -8.695 9.984 15.234 1 94.88 246 ASN B O 1
ATOM 4771 N N . GLY B 1 247 ? -10.07 10.531 13.586 1 94.38 247 GLY B N 1
ATOM 4772 C CA . GLY B 1 247 ? -10 11.953 13.859 1 94.38 247 GLY B CA 1
ATOM 4773 C C . GLY B 1 247 ? -8.656 12.57 13.523 1 94.38 247 GLY B C 1
ATOM 4774 O O . GLY B 1 247 ? -8.266 13.586 14.109 1 94.38 247 GLY B O 1
ATOM 4775 N N . LEU B 1 248 ? -7.945 11.898 12.68 1 97 248 LEU B N 1
ATOM 4776 C CA . LEU B 1 248 ? -6.629 12.344 12.242 1 97 248 LEU B CA 1
ATOM 4777 C C . LEU B 1 248 ? -6.711 13.039 10.891 1 97 248 LEU B C 1
ATOM 4779 O O . LEU B 1 248 ? -7.617 12.766 10.094 1 97 248 LEU B O 1
ATOM 4783 N N . GLN B 1 249 ? -5.809 13.977 10.648 1 97.25 249 GLN B N 1
ATOM 4784 C CA . GLN B 1 249 ? -5.707 14.562 9.32 1 97.25 249 GLN B CA 1
ATOM 4785 C C . GLN B 1 249 ? -4.895 13.664 8.391 1 97.25 249 GLN B C 1
ATOM 4787 O O . GLN B 1 249 ? -4.008 12.93 8.836 1 97.25 249 GLN B O 1
ATOM 4792 N N . ALA B 1 250 ? -5.215 13.648 7.133 1 98.56 250 ALA B N 1
ATOM 4793 C CA . ALA B 1 250 ? -4.484 12.93 6.086 1 98.56 250 ALA B CA 1
ATOM 4794 C C . ALA B 1 250 ? -3.723 13.906 5.191 1 98.56 250 ALA B C 1
ATOM 4796 O O . ALA B 1 250 ? -4.301 14.859 4.66 1 98.56 250 ALA B O 1
ATOM 4797 N N . ILE B 1 251 ? -2.406 13.688 5.035 1 98.75 251 ILE B N 1
ATOM 4798 C CA . ILE B 1 251 ? -1.549 14.531 4.207 1 98.75 251 ILE B CA 1
ATOM 4799 C C . ILE B 1 251 ? -1.106 13.75 2.969 1 98.75 251 ILE B C 1
ATOM 4801 O O . ILE B 1 251 ? -0.574 12.641 3.084 1 98.75 251 ILE B O 1
ATOM 4805 N N . ASP B 1 252 ? -1.291 14.289 1.801 1 98.44 252 ASP B N 1
ATOM 4806 C CA . ASP B 1 252 ? -1.064 13.609 0.528 1 98.44 252 ASP B CA 1
ATOM 4807 C C . ASP B 1 252 ? 0.412 13.648 0.139 1 98.44 252 ASP B C 1
ATOM 4809 O O . ASP B 1 252 ? 1.219 14.297 0.813 1 98.44 252 ASP B O 1
ATOM 4813 N N . MET B 1 253 ? 0.731 13.023 -0.924 1 97.06 253 MET B N 1
ATOM 4814 C CA . MET B 1 253 ? 2.084 12.773 -1.412 1 97.06 253 MET B CA 1
ATOM 4815 C C . MET B 1 253 ? 2.697 14.039 -1.999 1 97.06 253 MET B C 1
ATOM 4817 O O . MET B 1 253 ? 2.016 15.055 -2.146 1 97.06 253 MET B O 1
ATOM 4821 N N . VAL B 1 254 ? 3.982 13.945 -2.293 1 95.12 254 VAL B N 1
ATOM 4822 C CA . VAL B 1 254 ? 4.723 15.031 -2.916 1 95.12 254 VAL B CA 1
ATOM 4823 C C . VAL B 1 254 ? 4.449 15.047 -4.418 1 95.12 254 VAL B C 1
ATOM 4825 O O . VAL B 1 254 ? 3.99 14.055 -4.984 1 95.12 254 VAL B O 1
ATOM 4828 N N . CYS B 1 255 ? 4.664 16.156 -4.969 1 93.88 255 CYS B N 1
ATOM 4829 C CA . CYS B 1 255 ? 4.789 16.297 -6.418 1 93.88 255 CYS B CA 1
ATOM 4830 C C . CYS B 1 255 ? 6.25 16.469 -6.824 1 93.88 255 CYS B C 1
ATOM 4832 O O . CYS B 1 255 ? 6.828 17.531 -6.605 1 93.88 255 CYS B O 1
ATOM 4834 N N . ILE B 1 256 ? 6.793 15.469 -7.496 1 87 256 ILE B N 1
ATOM 4835 C CA . ILE B 1 256 ? 8.234 15.461 -7.719 1 87 256 ILE B CA 1
ATOM 4836 C C . ILE B 1 256 ? 8.57 16.297 -8.953 1 87 256 ILE B C 1
ATOM 4838 O O . ILE B 1 256 ? 9.719 16.703 -9.141 1 87 256 ILE B O 1
ATOM 4842 N N . ASN B 1 257 ? 7.59 16.422 -9.805 1 87.12 257 ASN B N 1
ATOM 4843 C CA . ASN B 1 257 ? 7.762 17.359 -10.906 1 87.12 257 ASN B CA 1
ATOM 4844 C C . ASN B 1 257 ? 7.555 18.812 -10.453 1 87.12 257 ASN B C 1
ATOM 4846 O O . ASN B 1 257 ? 6.594 19.453 -10.867 1 87.12 257 ASN B O 1
ATOM 4850 N N . TYR B 1 258 ? 8.469 19.328 -9.727 1 81.88 258 TYR B N 1
ATOM 4851 C CA . TYR B 1 258 ? 8.234 20.562 -8.977 1 81.88 258 TYR B CA 1
ATOM 4852 C C . TYR B 1 258 ? 8.227 21.766 -9.898 1 81.88 258 TYR B C 1
ATOM 4854 O O . TYR B 1 258 ? 7.77 22.844 -9.508 1 81.88 258 TYR B O 1
ATOM 4862 N N . LYS B 1 259 ? 8.656 21.609 -11.102 1 86.44 259 LYS B N 1
ATOM 4863 C CA . LYS B 1 259 ? 8.688 22.734 -12.031 1 86.44 259 LYS B CA 1
ATOM 4864 C C . LYS B 1 259 ? 7.41 22.797 -12.867 1 86.44 259 LYS B C 1
ATOM 4866 O O . LYS B 1 259 ? 7.195 23.75 -13.617 1 86.44 259 LYS B O 1
ATOM 4871 N N . ASN B 1 260 ? 6.621 21.828 -12.773 1 91.25 260 ASN B N 1
ATOM 4872 C CA . ASN B 1 260 ? 5.402 21.75 -13.57 1 91.25 260 ASN B CA 1
ATOM 4873 C C . ASN B 1 260 ? 4.164 22.078 -12.734 1 91.25 260 ASN B C 1
ATOM 4875 O O . ASN B 1 260 ? 3.572 21.188 -12.125 1 91.25 260 ASN B O 1
ATOM 4879 N N . SER B 1 261 ? 3.764 23.281 -12.852 1 93.81 261 SER B N 1
ATOM 4880 C CA . SER B 1 261 ? 2.672 23.781 -12.016 1 93.81 261 SER B CA 1
ATOM 4881 C C . SER B 1 261 ? 1.352 23.109 -12.383 1 93.81 261 SER B C 1
ATOM 4883 O O . SER B 1 261 ? 0.488 22.922 -11.523 1 93.81 261 SER B O 1
ATOM 4885 N N . GLU B 1 262 ? 1.187 22.734 -13.617 1 94.94 262 GLU B N 1
ATOM 4886 C CA . GLU B 1 262 ? -0.053 22.094 -14.047 1 94.94 262 GLU B CA 1
ATOM 4887 C C . GLU B 1 262 ? -0.196 20.703 -13.43 1 94.94 262 GLU B C 1
ATOM 4889 O O . GLU B 1 262 ? -1.283 20.312 -12.984 1 94.94 262 GLU B O 1
ATOM 4894 N N . VAL B 1 263 ? 0.872 20.031 -13.414 1 94.56 263 VAL B N 1
ATOM 4895 C CA . VAL B 1 263 ? 0.872 18.703 -12.805 1 94.56 263 VAL B CA 1
ATOM 4896 C C . VAL B 1 263 ? 0.584 18.828 -11.305 1 94.56 263 VAL B C 1
ATOM 4898 O O . VAL B 1 263 ? -0.204 18.062 -10.75 1 94.56 263 VAL B O 1
ATOM 4901 N N . LEU B 1 264 ? 1.159 19.812 -10.719 1 96.25 264 LEU B N 1
ATOM 4902 C CA . LEU B 1 264 ? 0.929 20.047 -9.297 1 96.25 264 LEU B CA 1
ATOM 4903 C C . LEU B 1 264 ? -0.541 20.344 -9.023 1 96.25 264 LEU B C 1
ATOM 4905 O O . LEU B 1 264 ? -1.137 19.781 -8.102 1 96.25 264 LEU B O 1
ATOM 4909 N N . LYS B 1 265 ? -1.09 21.203 -9.805 1 96.12 265 LYS B N 1
ATOM 4910 C CA . LYS B 1 265 ? -2.494 21.562 -9.633 1 96.12 265 LYS B CA 1
ATOM 4911 C C . LYS B 1 265 ? -3.398 20.344 -9.766 1 96.12 265 LYS B C 1
ATOM 4913 O O . LYS B 1 265 ? -4.273 20.125 -8.922 1 96.12 265 LYS B O 1
ATOM 4918 N N . LYS B 1 266 ? -3.148 19.578 -10.766 1 95.81 266 LYS B N 1
ATOM 4919 C CA . LYS B 1 266 ? -3.955 18.391 -11.016 1 95.81 266 LYS B CA 1
ATOM 4920 C C . LYS B 1 266 ? -3.832 17.391 -9.867 1 95.81 266 LYS B C 1
ATOM 4922 O O . LYS B 1 266 ? -4.84 16.906 -9.352 1 95.81 266 LYS B O 1
ATOM 4927 N N . GLU B 1 267 ? -2.65 17.109 -9.453 1 96.06 267 GLU B N 1
ATOM 4928 C CA . GLU B 1 267 ? -2.416 16.156 -8.375 1 96.06 267 GLU B CA 1
ATOM 4929 C C . GLU B 1 267 ? -3.035 16.641 -7.066 1 96.06 267 GLU B C 1
ATOM 4931 O O . GLU B 1 267 ? -3.594 15.859 -6.305 1 96.06 267 GLU B O 1
ATOM 4936 N N . THR B 1 268 ? -2.889 17.938 -6.812 1 96.94 268 THR B N 1
ATOM 4937 C CA . THR B 1 268 ? -3.445 18.5 -5.586 1 96.94 268 THR B CA 1
ATOM 4938 C C . THR B 1 268 ? -4.969 18.391 -5.594 1 96.94 268 THR B C 1
ATOM 4940 O O . THR B 1 268 ? -5.574 18.016 -4.59 1 96.94 268 THR B O 1
ATOM 4943 N N . HIS B 1 269 ? -5.578 18.688 -6.723 1 95.25 269 HIS B N 1
ATOM 4944 C CA . HIS B 1 269 ? -7.027 18.578 -6.84 1 95.25 269 HIS B CA 1
ATOM 4945 C C . HIS B 1 269 ? -7.504 17.156 -6.625 1 95.25 269 HIS B C 1
ATOM 4947 O O . HIS B 1 269 ? -8.523 16.922 -5.969 1 95.25 269 HIS B O 1
ATOM 4953 N N . GLU B 1 270 ? -6.77 16.25 -7.168 1 95.81 270 GLU B N 1
ATOM 4954 C CA . GLU B 1 270 ? -7.094 14.844 -6.953 1 95.81 270 GLU B CA 1
ATOM 4955 C C . GLU B 1 270 ? -7.023 14.484 -5.469 1 95.81 270 GLU B C 1
ATOM 4957 O O . GLU B 1 270 ? -7.871 13.742 -4.965 1 95.81 270 GLU B O 1
ATOM 4962 N N . GLY B 1 271 ? -6.016 14.992 -4.801 1 96.88 271 GLY B N 1
ATOM 4963 C CA . GLY B 1 271 ? -5.918 14.781 -3.365 1 96.88 271 GLY B CA 1
ATOM 4964 C C . GLY B 1 271 ? -7.109 15.328 -2.602 1 96.88 271 GLY B C 1
ATOM 4965 O O . GLY B 1 271 ? -7.648 14.656 -1.717 1 96.88 271 GLY B O 1
ATOM 4966 N N . VAL B 1 272 ? -7.543 16.5 -2.947 1 94.19 272 VAL B N 1
ATOM 4967 C CA . VAL B 1 272 ? -8.719 17.109 -2.328 1 94.19 272 VAL B CA 1
ATOM 4968 C C . VAL B 1 272 ? -9.945 16.234 -2.572 1 94.19 272 VAL B C 1
ATOM 4970 O O . VAL B 1 272 ? -10.711 15.953 -1.648 1 94.19 272 VAL B O 1
ATOM 4973 N N . GLN B 1 273 ? -10.086 15.727 -3.77 1 93.44 273 GLN B N 1
ATOM 4974 C CA . GLN B 1 273 ? -11.227 14.898 -4.148 1 93.44 273 GLN B CA 1
ATOM 4975 C C . GLN B 1 273 ? -11.242 13.594 -3.355 1 93.44 273 GLN B C 1
ATOM 4977 O O . GLN B 1 273 ? -12.312 13.078 -3.021 1 93.44 273 GLN B O 1
ATOM 4982 N N . LEU B 1 274 ? -10.094 13.125 -3.053 1 96.38 274 LEU B N 1
ATOM 4983 C CA . LEU B 1 274 ? -9.992 11.859 -2.334 1 96.38 274 LEU B CA 1
ATOM 4984 C C . LEU B 1 274 ? -10.227 12.062 -0.841 1 96.38 274 LEU B C 1
ATOM 4986 O O . LEU B 1 274 ? -10.391 11.094 -0.095 1 96.38 274 LEU B O 1
ATOM 4990 N N . GLY B 1 275 ? -10.148 13.359 -0.354 1 94.44 275 GLY B N 1
ATOM 4991 C CA . GLY B 1 275 ? -10.461 13.641 1.039 1 94.44 275 GLY B CA 1
ATOM 4992 C C . GLY B 1 275 ? -9.234 13.984 1.864 1 94.44 275 GLY B C 1
ATOM 4993 O O . GLY B 1 275 ? -9.305 14.047 3.094 1 94.44 275 GLY B O 1
ATOM 4994 N N . PHE B 1 276 ? -8.109 14.219 1.182 1 97.62 276 PHE B N 1
ATOM 4995 C CA . PHE B 1 276 ? -6.926 14.641 1.92 1 97.62 276 PHE B CA 1
ATOM 4996 C C . PHE B 1 276 ? -7.117 16.047 2.48 1 97.62 276 PHE B C 1
ATOM 4998 O O . PHE B 1 276 ? -7.898 16.828 1.944 1 97.62 276 PHE B O 1
ATOM 5005 N N . HIS B 1 277 ? -6.352 16.375 3.547 1 96.19 277 HIS B N 1
ATOM 5006 C CA . HIS B 1 277 ? -6.477 17.641 4.25 1 96.19 277 HIS B CA 1
ATOM 5007 C C . HIS B 1 277 ? -5.277 18.547 3.973 1 96.19 277 HIS B C 1
ATOM 5009 O O . HIS B 1 277 ? -5.27 19.719 4.371 1 96.19 277 HIS B O 1
ATOM 5015 N N . GLY B 1 278 ? -4.344 18.031 3.355 1 97.56 278 GLY B N 1
ATOM 5016 C CA . GLY B 1 278 ? -3.131 18.75 2.982 1 97.56 278 GLY B CA 1
ATOM 5017 C C . GLY B 1 278 ? -2.24 17.953 2.043 1 97.56 278 GLY B C 1
ATOM 5018 O O . GLY B 1 278 ? -2.572 16.828 1.665 1 97.56 278 GLY B O 1
ATOM 5019 N N . LYS B 1 279 ? -1.173 18.562 1.666 1 98.5 279 LYS B N 1
ATOM 5020 C CA . LYS B 1 279 ? -0.217 17.969 0.733 1 98.5 279 LYS B CA 1
ATOM 5021 C C . LYS B 1 279 ? 1.212 18.375 1.078 1 98.5 279 LYS B C 1
ATOM 5023 O O . LYS B 1 279 ? 1.458 19.516 1.48 1 98.5 279 LYS B O 1
ATOM 5028 N N . GLN B 1 280 ? 2.125 17.453 0.854 1 98 280 GLN B N 1
ATOM 5029 C CA . GLN B 1 280 ? 3.539 17.734 1.08 1 98 280 GLN B CA 1
ATOM 5030 C C . GLN B 1 280 ? 4.113 18.609 -0.031 1 98 280 GLN B C 1
ATOM 5032 O O . GLN B 1 280 ? 3.816 18.391 -1.209 1 98 280 GLN B O 1
ATOM 5037 N N . ALA B 1 281 ? 4.914 19.562 0.367 1 97 281 ALA B N 1
ATOM 5038 C CA . ALA B 1 281 ? 5.652 20.406 -0.563 1 97 281 ALA B CA 1
ATOM 5039 C C . ALA B 1 281 ? 7.156 20.25 -0.372 1 97 281 ALA B C 1
ATOM 5041 O O . ALA B 1 281 ? 7.641 20.172 0.759 1 97 281 ALA B O 1
ATOM 5042 N N . ILE B 1 282 ? 7.855 20.234 -1.493 1 93.06 282 ILE B N 1
ATOM 5043 C CA . ILE B 1 282 ? 9.297 20.031 -1.401 1 93.06 282 ILE B CA 1
ATOM 5044 C C . ILE B 1 282 ? 10.023 21.219 -2.031 1 93.06 282 ILE B C 1
ATOM 5046 O O . ILE B 1 282 ? 11.258 21.25 -2.096 1 93.06 282 ILE B O 1
ATOM 5050 N N . HIS B 1 283 ? 9.305 22.172 -2.49 1 92.88 283 HIS B N 1
ATOM 5051 C CA . HIS B 1 283 ? 9.852 23.391 -3.082 1 92.88 283 HIS B CA 1
ATOM 5052 C C . HIS B 1 283 ? 8.945 24.594 -2.803 1 92.88 283 HIS B C 1
ATOM 5054 O O . HIS B 1 283 ? 7.719 24.469 -2.822 1 92.88 283 HIS B O 1
ATOM 5060 N N . PRO B 1 284 ? 9.578 25.766 -2.594 1 95 284 PRO B N 1
ATOM 5061 C CA . PRO B 1 284 ? 8.797 26.953 -2.271 1 95 284 PRO B CA 1
ATOM 5062 C C . PRO B 1 284 ? 7.746 27.281 -3.338 1 95 284 PRO B C 1
ATOM 5064 O O . PRO B 1 284 ? 6.656 27.75 -3.012 1 95 284 PRO B O 1
ATOM 5067 N N . ASN B 1 285 ? 8.008 26.984 -4.566 1 93.75 285 ASN B N 1
ATOM 5068 C CA . ASN B 1 285 ? 7.109 27.312 -5.664 1 93.75 285 ASN B CA 1
ATOM 5069 C C . ASN B 1 285 ? 5.816 26.5 -5.594 1 93.75 285 ASN B C 1
ATOM 5071 O O . ASN B 1 285 ? 4.855 26.797 -6.305 1 93.75 285 ASN B O 1
ATOM 5075 N N . GLN B 1 286 ? 5.777 25.562 -4.754 1 96.62 286 GLN B N 1
ATOM 5076 C CA . GLN B 1 286 ? 4.605 24.703 -4.664 1 96.62 286 GLN B CA 1
ATOM 5077 C C . GLN B 1 286 ? 3.631 25.203 -3.604 1 96.62 286 GLN B C 1
ATOM 5079 O O . GLN B 1 286 ? 2.473 24.781 -3.566 1 96.62 286 GLN B O 1
ATOM 5084 N N . ILE B 1 287 ? 4.051 26.109 -2.787 1 96.38 287 ILE B N 1
ATOM 5085 C CA . ILE B 1 287 ? 3.354 26.5 -1.564 1 96.38 287 ILE B CA 1
ATOM 5086 C C . ILE B 1 287 ? 2.035 27.172 -1.916 1 96.38 287 ILE B C 1
ATOM 5088 O O . ILE B 1 287 ? 0.969 26.766 -1.458 1 96.38 287 ILE B O 1
ATOM 5092 N N . ASP B 1 288 ? 2.07 28.094 -2.764 1 94.81 288 ASP B N 1
ATOM 5093 C CA . ASP B 1 288 ? 0.887 28.891 -3.07 1 94.81 288 ASP B CA 1
ATOM 5094 C C . ASP B 1 288 ? -0.193 28.047 -3.734 1 94.81 288 ASP B C 1
ATOM 5096 O O . ASP B 1 288 ? -1.367 28.125 -3.373 1 94.81 288 ASP B O 1
ATOM 5100 N N . ILE B 1 289 ? 0.228 27.25 -4.656 1 95.44 289 ILE B N 1
ATOM 5101 C CA . ILE B 1 289 ? -0.715 26.422 -5.395 1 95.44 289 ILE B CA 1
ATOM 5102 C C . ILE B 1 289 ? -1.406 25.453 -4.441 1 95.44 289 ILE B C 1
ATOM 5104 O O . ILE B 1 289 ? -2.627 25.281 -4.496 1 95.44 289 ILE B O 1
ATOM 5108 N N . ILE B 1 290 ? -0.684 24.844 -3.574 1 96.69 290 ILE B N 1
ATOM 5109 C CA . ILE B 1 290 ? -1.249 23.906 -2.623 1 96.69 290 ILE B CA 1
ATOM 5110 C C . ILE B 1 290 ? -2.213 24.625 -1.684 1 96.69 290 ILE B C 1
ATOM 5112 O O . ILE B 1 290 ? -3.338 24.172 -1.47 1 96.69 290 ILE B O 1
ATOM 5116 N N . ASN B 1 291 ? -1.745 25.703 -1.178 1 92.69 291 ASN B N 1
ATOM 5117 C CA . ASN B 1 291 ? -2.57 26.5 -0.267 1 92.69 291 ASN B CA 1
ATOM 5118 C C . ASN B 1 291 ? -3.914 26.859 -0.897 1 92.69 291 ASN B C 1
ATOM 5120 O O . ASN B 1 291 ? -4.965 26.656 -0.284 1 92.69 291 ASN B O 1
ATOM 5124 N N . GLN B 1 292 ? -3.928 27.281 -2.053 1 90.31 292 GLN B N 1
ATOM 5125 C CA . GLN B 1 292 ? -5.129 27.703 -2.758 1 90.31 292 GLN B CA 1
ATOM 5126 C C . GLN B 1 292 ? -6.023 26.516 -3.104 1 90.31 292 GLN B C 1
ATOM 5128 O O . GLN B 1 292 ? -7.25 26.625 -3.068 1 90.31 292 GLN B O 1
ATOM 5133 N N . SER B 1 293 ? -5.395 25.453 -3.422 1 93.5 293 SER B N 1
ATOM 5134 C CA . SER B 1 293 ? -6.145 24.281 -3.877 1 93.5 293 SER B CA 1
ATOM 5135 C C . SER B 1 293 ? -6.969 23.688 -2.744 1 93.5 293 SER B C 1
ATOM 5137 O O . SER B 1 293 ? -8.031 23.109 -2.982 1 93.5 293 SER B O 1
ATOM 5139 N N . PHE B 1 294 ? -6.547 23.828 -1.521 1 93.56 294 PHE B N 1
ATOM 5140 C CA . PHE B 1 294 ? -7.238 23.203 -0.399 1 93.56 294 PHE B CA 1
ATOM 5141 C C . PHE B 1 294 ? -8.297 24.141 0.17 1 93.56 294 PHE B C 1
ATOM 5143 O O . PHE B 1 294 ? -9.102 23.734 1.019 1 93.56 294 PHE B O 1
ATOM 5150 N N . ARG B 1 295 ? -8.305 25.328 -0.236 1 89.75 295 ARG B N 1
ATOM 5151 C CA . ARG B 1 295 ? -9.422 26.203 0.124 1 89.75 295 ARG B CA 1
ATOM 5152 C C . ARG B 1 295 ? -10.664 25.875 -0.699 1 89.75 295 ARG B C 1
ATOM 5154 O O . ARG B 1 295 ? -10.586 25.734 -1.922 1 89.75 295 ARG B O 1
ATOM 5161 N N . PRO B 1 296 ? -11.805 25.734 -0.036 1 90 296 PRO B N 1
ATOM 5162 C CA . PRO B 1 296 ? -13.023 25.516 -0.821 1 90 296 PRO B CA 1
ATOM 5163 C C . PRO B 1 296 ? -13.258 26.609 -1.86 1 90 296 PRO B C 1
ATOM 5165 O O . PRO B 1 296 ? -13.008 27.781 -1.592 1 90 296 PRO B O 1
ATOM 5168 N N . SER B 1 297 ? -13.703 26.156 -3.023 1 89.12 297 SER B N 1
ATOM 5169 C CA . SER B 1 297 ? -14 27.141 -4.055 1 89.12 297 SER B CA 1
ATOM 5170 C C . SER B 1 297 ? -15.102 28.109 -3.611 1 89.12 297 SER B C 1
ATOM 5172 O O . SER B 1 297 ? -15.859 27.797 -2.689 1 89.12 297 SER B O 1
ATOM 5174 N N . LEU B 1 298 ? -15.078 29.172 -4.301 1 90.25 298 LEU B N 1
ATOM 5175 C CA . LEU B 1 298 ? -16.125 30.141 -4 1 90.25 298 LEU B CA 1
ATOM 5176 C C . LEU B 1 298 ? -17.5 29.531 -4.219 1 90.25 298 LEU B C 1
ATOM 5178 O O . LEU B 1 298 ? -18.422 29.766 -3.426 1 90.25 298 LEU B O 1
ATOM 5182 N N . GLU B 1 299 ? -17.672 28.812 -5.246 1 91.44 299 GLU B N 1
ATOM 5183 C CA . GLU B 1 299 ? -18.938 28.141 -5.539 1 91.44 299 GLU B CA 1
ATOM 5184 C C . GLU B 1 299 ? -19.344 27.188 -4.41 1 91.44 299 GLU B C 1
ATOM 5186 O O . GLU B 1 299 ? -20.5 27.203 -3.969 1 91.44 299 GLU B O 1
ATOM 5191 N N . LYS B 1 300 ? -18.422 26.484 -3.973 1 90.5 300 LYS B N 1
ATOM 5192 C CA . LYS B 1 300 ? -18.672 25.531 -2.883 1 90.5 300 LYS B CA 1
ATOM 5193 C C . LYS B 1 300 ? -19.016 26.281 -1.591 1 90.5 300 LYS B C 1
ATOM 5195 O O . LYS B 1 300 ? -19.922 25.859 -0.855 1 90.5 300 LYS B O 1
ATOM 5200 N N . PHE B 1 301 ? -18.312 27.312 -1.347 1 92.06 301 PHE B N 1
ATOM 5201 C CA . PHE B 1 301 ? -18.547 28.125 -0.157 1 92.06 301 PHE B CA 1
ATOM 5202 C C . PHE B 1 301 ? -19.953 28.719 -0.175 1 92.06 301 PHE B C 1
ATOM 5204 O O . PHE B 1 301 ? -20.688 28.625 0.812 1 92.06 301 PHE B O 1
ATOM 5211 N N . ASN B 1 302 ? -20.297 29.219 -1.244 1 92.56 302 ASN B N 1
ATOM 5212 C CA . ASN B 1 302 ? -21.609 29.828 -1.388 1 92.56 302 ASN B CA 1
ATOM 5213 C C . ASN B 1 302 ? -22.734 28.781 -1.241 1 92.56 302 ASN B C 1
ATOM 5215 O O . ASN B 1 302 ? -23.734 29.047 -0.583 1 92.56 302 ASN B O 1
ATOM 5219 N N . PHE B 1 303 ? -22.531 27.766 -1.836 1 92.44 303 PHE B N 1
ATOM 5220 C CA . PHE B 1 303 ? -23.531 26.703 -1.76 1 92.44 303 PHE B CA 1
ATOM 5221 C C . PHE B 1 303 ? -23.688 26.203 -0.325 1 92.44 303 PHE B C 1
ATOM 5223 O O . PHE B 1 303 ? -24.812 26.031 0.155 1 92.44 303 PHE B O 1
ATOM 5230 N N . ALA B 1 304 ? -22.547 25.984 0.311 1 93.81 304 ALA B N 1
ATOM 5231 C CA . ALA B 1 304 ? -22.562 25.547 1.706 1 93.81 304 ALA B CA 1
ATOM 5232 C C . ALA B 1 304 ? -23.25 26.578 2.592 1 93.81 304 ALA B C 1
ATOM 5234 O O . ALA B 1 304 ? -24.047 26.219 3.469 1 93.81 304 ALA B O 1
ATOM 5235 N N . THR B 1 305 ? -23 27.766 2.379 1 93.69 305 THR B N 1
ATOM 5236 C CA . THR B 1 305 ? -23.625 28.844 3.133 1 93.69 305 THR B CA 1
ATOM 5237 C C . THR B 1 305 ? -25.141 28.828 2.953 1 93.69 305 THR B C 1
ATOM 5239 O O . THR B 1 305 ? -25.891 28.922 3.93 1 93.69 305 THR B O 1
ATOM 5242 N N . LYS B 1 306 ? -25.5 28.641 1.713 1 93.88 306 LYS B N 1
ATOM 5243 C CA . LYS B 1 306 ? -26.922 28.578 1.395 1 93.88 306 LYS B CA 1
ATOM 5244 C C . LYS B 1 306 ? -27.594 27.391 2.104 1 93.88 306 LYS B C 1
ATOM 5246 O O . LYS B 1 306 ? -28.703 27.531 2.615 1 93.88 306 LYS B O 1
ATOM 5251 N N . ILE B 1 307 ? -26.984 26.344 2.125 1 93.88 307 ILE B N 1
ATOM 5252 C CA . ILE B 1 307 ? -27.516 25.141 2.748 1 93.88 307 ILE B CA 1
ATOM 5253 C C . ILE B 1 307 ? -27.734 25.391 4.242 1 93.88 307 ILE B C 1
ATOM 5255 O O . ILE B 1 307 ? -28.797 25.094 4.773 1 93.88 307 ILE B O 1
ATOM 5259 N N . VAL B 1 308 ? -26.75 25.891 4.949 1 93.94 308 VAL B N 1
ATOM 5260 C CA . VAL B 1 308 ? -26.812 26.094 6.395 1 93.94 308 VAL B CA 1
ATOM 5261 C C . VAL B 1 308 ? -27.875 27.125 6.738 1 93.94 308 VAL B C 1
ATOM 5263 O O . VAL B 1 308 ? -28.656 26.938 7.676 1 93.94 308 VAL B O 1
ATOM 5266 N N . GLU B 1 309 ? -27.969 28.156 5.984 1 93.06 309 GLU B N 1
ATOM 5267 C CA . GLU B 1 309 ? -28.953 29.219 6.207 1 93.06 309 GLU B CA 1
ATOM 5268 C C . GLU B 1 309 ? -30.375 28.688 6.012 1 93.06 309 GLU B C 1
ATOM 5270 O O 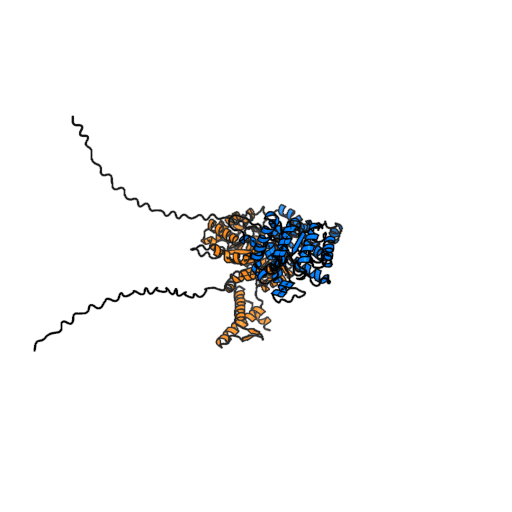. GLU B 1 309 ? -31.266 28.938 6.836 1 93.06 309 GLU B O 1
ATOM 5275 N N . GLN B 1 310 ? -30.547 27.953 4.941 1 92.69 310 GLN B N 1
ATOM 5276 C CA . GLN B 1 310 ? -31.875 27.438 4.633 1 92.69 310 GLN B CA 1
ATOM 5277 C C . GLN B 1 310 ? -32.281 26.328 5.613 1 92.69 310 GLN B C 1
ATOM 5279 O O . GLN B 1 310 ? -33.438 26.188 5.941 1 92.69 310 GLN B O 1
ATOM 5284 N N . ASN B 1 311 ? -31.312 25.578 6.004 1 92.31 311 ASN B N 1
ATOM 5285 C CA . ASN B 1 311 ? -31.594 24.547 7 1 92.31 311 ASN B CA 1
ATOM 5286 C C . ASN B 1 311 ? -32.188 25.141 8.273 1 92.31 311 ASN B C 1
ATOM 5288 O O . ASN B 1 311 ? -33.094 24.578 8.875 1 92.31 311 ASN B O 1
ATOM 5292 N N . GLU B 1 312 ? -31.625 26.219 8.742 1 90 312 GLU B N 1
ATOM 5293 C CA . GLU B 1 312 ? -32.125 26.891 9.938 1 90 312 GLU B CA 1
ATOM 5294 C C . GLU B 1 312 ? -33.594 27.312 9.773 1 90 312 GLU B C 1
ATOM 5296 O O . GLU B 1 312 ? -34.406 27.125 10.672 1 90 312 GLU B O 1
ATOM 5301 N N . ILE B 1 313 ? -33.906 27.75 8.625 1 89.69 313 ILE B N 1
ATOM 5302 C CA . ILE B 1 313 ? -35.281 28.203 8.32 1 89.69 313 ILE B CA 1
ATOM 5303 C C . ILE B 1 313 ? -36.219 27 8.273 1 89.69 313 ILE B C 1
ATOM 5305 O O . ILE B 1 313 ? -37.281 27 8.906 1 89.69 313 ILE B O 1
ATOM 5309 N N . HIS B 1 314 ? -35.781 26.016 7.641 1 88.94 314 HIS B N 1
ATOM 5310 C CA . HIS B 1 314 ? -36.656 24.875 7.41 1 88.94 314 HIS B CA 1
ATOM 5311 C C . HIS B 1 314 ? -36.812 24.047 8.672 1 88.94 314 HIS B C 1
ATOM 5313 O O . HIS B 1 314 ? -37.875 23.484 8.922 1 88.94 314 HIS B O 1
ATOM 5319 N N . GLN B 1 315 ? -35.812 23.906 9.391 1 87.44 315 GLN B N 1
ATOM 5320 C CA . GLN B 1 315 ? -35.938 23.219 10.672 1 87.44 315 GLN B CA 1
ATOM 5321 C C . GLN B 1 315 ? -36.938 23.891 11.586 1 87.44 315 GLN B C 1
ATOM 5323 O O . GLN B 1 315 ? -37.688 23.234 12.297 1 87.44 315 GLN B O 1
ATOM 5328 N N . SER B 1 316 ? -36.938 25.188 11.5 1 88.12 316 SER B N 1
ATOM 5329 C CA . SER B 1 316 ? -37.906 25.938 12.297 1 88.12 316 SER B CA 1
ATOM 5330 C C . SER B 1 316 ? -39.344 25.672 11.836 1 88.12 316 SER B C 1
ATOM 5332 O O . SER B 1 316 ? -40.281 25.828 12.617 1 88.12 316 SER B O 1
ATOM 5334 N N . GLN B 1 317 ? -39.469 25.156 10.664 1 90 317 GLN B N 1
ATOM 5335 C CA . GLN B 1 317 ? -40.781 24.844 10.094 1 90 317 GLN B CA 1
ATOM 5336 C C . GLN B 1 317 ? -41.094 23.359 10.227 1 90 317 GLN B C 1
ATOM 5338 O O . GLN B 1 317 ? -42.125 22.906 9.727 1 90 317 GLN B O 1
ATOM 5343 N N . GLY B 1 318 ? -40.125 22.594 10.844 1 87.75 318 GLY B N 1
ATOM 5344 C CA . GLY B 1 318 ? -40.344 21.172 11.086 1 87.75 318 GLY B CA 1
ATOM 5345 C C . GLY B 1 318 ? -40.031 20.297 9.875 1 87.75 318 GLY B C 1
ATOM 5346 O O . GLY B 1 318 ? -40.5 19.172 9.773 1 87.75 318 GLY B O 1
ATOM 5347 N N . LYS B 1 319 ? -39.312 20.906 8.961 1 85 319 LYS B N 1
ATOM 5348 C CA . LYS B 1 319 ? -38.969 20.172 7.754 1 85 319 LYS B CA 1
ATOM 5349 C C . LYS B 1 319 ? -37.562 19.578 7.859 1 85 319 LYS B C 1
ATOM 5351 O O . LYS B 1 319 ? -36.594 20.312 8.133 1 85 319 LYS B O 1
ATOM 5356 N N . GLY B 1 320 ? -37.406 18.312 7.621 1 80.69 320 GLY B N 1
ATOM 5357 C CA . GLY B 1 320 ? -36.125 17.641 7.703 1 80.69 320 GLY B CA 1
ATOM 5358 C C . GLY B 1 320 ? -35.375 17.641 6.395 1 80.69 320 GLY B C 1
ATOM 5359 O O . GLY B 1 320 ? -34.156 17.391 6.371 1 80.69 320 GLY B O 1
ATOM 5360 N N . ALA B 1 321 ? -36.094 17.812 5.25 1 87.69 321 ALA B N 1
ATOM 5361 C CA . ALA B 1 321 ? -35.5 17.906 3.92 1 87.69 321 ALA B CA 1
ATOM 5362 C C . ALA B 1 321 ? -36.094 19.094 3.145 1 87.69 321 ALA B C 1
ATOM 5364 O O . ALA B 1 321 ? -37.219 19.531 3.398 1 87.69 321 ALA B O 1
ATOM 5365 N N . PHE B 1 322 ? -35.156 19.75 2.322 1 90.88 322 PHE B N 1
ATOM 5366 C CA . PHE B 1 322 ? -35.594 20.906 1.528 1 90.88 322 PHE B CA 1
ATOM 5367 C C . PHE B 1 322 ? -34.844 20.953 0.203 1 90.88 322 PHE B C 1
ATOM 5369 O O . PHE B 1 322 ? -33.906 20.156 -0.028 1 90.88 322 PHE B O 1
ATOM 5376 N N . GLU B 1 323 ? -35.25 21.766 -0.702 1 91.12 323 GLU B N 1
ATOM 5377 C CA . GLU B 1 323 ? -34.688 21.812 -2.043 1 91.12 323 GLU B CA 1
ATOM 5378 C C . GLU B 1 323 ? -33.875 23.109 -2.248 1 91.12 323 GLU B C 1
ATOM 5380 O O . GLU B 1 323 ? -34.312 24.188 -1.842 1 91.12 323 GLU B O 1
ATOM 5385 N N . ILE B 1 324 ? -32.688 22.984 -2.768 1 91.25 324 ILE B N 1
ATOM 5386 C CA . ILE B 1 324 ? -31.906 24.125 -3.215 1 91.25 324 ILE B CA 1
ATOM 5387 C C . ILE B 1 324 ? -31.469 23.922 -4.664 1 91.25 324 ILE B C 1
ATOM 5389 O O . ILE B 1 324 ? -30.734 22.969 -4.961 1 91.25 324 ILE B O 1
ATOM 5393 N N . ASP B 1 325 ? -31.906 24.844 -5.539 1 89.81 325 ASP B N 1
ATOM 5394 C CA . ASP B 1 325 ? -31.484 24.812 -6.941 1 89.81 325 ASP B CA 1
ATOM 5395 C C . ASP B 1 325 ? -31.734 23.438 -7.547 1 89.81 325 ASP B C 1
ATOM 5397 O O . ASP B 1 325 ? -30.859 22.875 -8.219 1 89.81 325 ASP B O 1
ATOM 5401 N N . GLY B 1 326 ? -32.75 22.844 -7.238 1 90.56 326 GLY B N 1
ATOM 5402 C CA . GLY B 1 326 ? -33.156 21.578 -7.832 1 90.56 326 GLY B CA 1
ATOM 5403 C C . GLY B 1 326 ? -32.562 20.375 -7.152 1 90.56 326 GLY B C 1
ATOM 5404 O O . GLY B 1 326 ? -32.719 19.234 -7.598 1 90.56 326 GLY B O 1
ATOM 5405 N N . LYS B 1 327 ? -31.781 20.578 -6.094 1 91.06 327 LYS B N 1
ATOM 5406 C CA . LYS B 1 327 ? -31.156 19.484 -5.344 1 91.06 327 LYS B CA 1
ATOM 5407 C C . LYS B 1 327 ? -31.828 19.297 -3.99 1 91.06 327 LYS B C 1
ATOM 5409 O O . LYS B 1 327 ? -32.125 20.266 -3.289 1 91.06 327 LYS B O 1
ATOM 5414 N N . MET B 1 328 ? -32.125 18.094 -3.691 1 89.81 328 MET B N 1
ATOM 5415 C CA . MET B 1 328 ? -32.688 17.766 -2.381 1 89.81 328 MET B CA 1
ATOM 5416 C C . MET B 1 328 ? -31.594 17.766 -1.313 1 89.81 328 MET B C 1
ATOM 5418 O O . MET B 1 328 ? -30.562 17.141 -1.485 1 89.81 328 MET B O 1
ATOM 5422 N N . ILE B 1 329 ? -31.797 18.562 -0.337 1 91 329 ILE B N 1
ATOM 5423 C CA . ILE B 1 329 ? -30.828 18.719 0.746 1 91 329 ILE B CA 1
ATOM 5424 C C . ILE B 1 329 ? -31.375 18.094 2.021 1 91 329 ILE B C 1
ATOM 5426 O O . ILE B 1 329 ? -32.5 18.375 2.438 1 91 329 ILE B O 1
ATOM 5430 N N . ASP B 1 330 ? -30.578 17.109 2.541 1 90.5 330 ASP B N 1
ATOM 5431 C CA . ASP B 1 330 ? -30.922 16.516 3.834 1 90.5 330 ASP B CA 1
ATOM 5432 C C . ASP B 1 330 ? -29.781 16.703 4.84 1 90.5 330 ASP B C 1
ATOM 5434 O O . ASP B 1 330 ? -28.844 17.469 4.59 1 90.5 330 ASP B O 1
ATOM 5438 N N . MET B 1 331 ? -29.906 16.125 5.996 1 85.25 331 MET B N 1
ATOM 5439 C CA . MET B 1 331 ? -29.016 16.406 7.113 1 85.25 331 MET B CA 1
ATOM 5440 C C . MET B 1 331 ? -27.562 16.047 6.762 1 85.25 331 MET B C 1
ATOM 5442 O O . MET B 1 331 ? -26.641 16.766 7.129 1 85.25 331 MET B O 1
ATOM 5446 N N . PRO B 1 332 ? -27.328 15.008 6.043 1 88 332 PRO B N 1
ATOM 5447 C CA . PRO B 1 332 ? -25.953 14.719 5.648 1 88 332 PRO B CA 1
ATOM 5448 C C . PRO B 1 332 ? -25.328 15.844 4.824 1 88 332 PRO B C 1
ATOM 5450 O O . PRO B 1 332 ? -24.156 16.172 5.004 1 88 332 PRO B O 1
ATOM 5453 N N . MET B 1 333 ? -26.062 16.453 4.031 1 89.56 333 MET B N 1
ATOM 5454 C CA . MET B 1 333 ? -25.547 17.562 3.23 1 89.56 333 MET B CA 1
ATOM 5455 C C . MET B 1 333 ? -25.344 18.812 4.094 1 89.56 333 MET B C 1
ATOM 5457 O O . MET B 1 333 ? -24.422 19.594 3.848 1 89.56 333 MET B O 1
ATOM 5461 N N . VAL B 1 334 ? -26.156 18.953 5.082 1 90.62 334 VAL B N 1
ATOM 5462 C CA . VAL B 1 334 ? -25.984 20.078 6.008 1 90.62 334 VAL B CA 1
ATOM 5463 C C . VAL B 1 334 ? -24.672 19.906 6.777 1 90.62 334 VAL B C 1
ATOM 5465 O O . VAL B 1 334 ? -23.922 20.859 6.957 1 90.62 334 VAL B O 1
ATOM 5468 N N . LYS B 1 335 ? -24.422 18.672 7.207 1 88.94 335 LYS B N 1
ATOM 5469 C CA . LYS B 1 335 ? -23.172 18.391 7.895 1 88.94 335 LYS B CA 1
ATOM 5470 C C . LYS B 1 335 ? -21.969 18.688 7 1 88.94 335 LYS B C 1
ATOM 5472 O O . LYS B 1 335 ? -21 19.297 7.438 1 88.94 335 LYS B O 1
ATOM 5477 N N . TRP B 1 336 ? -22.062 18.266 5.797 1 89.56 336 TRP B N 1
ATOM 5478 C CA . TRP B 1 336 ? -21.047 18.578 4.805 1 89.56 336 TRP B CA 1
ATOM 5479 C C . TRP B 1 336 ? -20.828 20.078 4.699 1 89.56 336 TRP B C 1
ATOM 5481 O O . TRP B 1 336 ? -19.703 20.562 4.719 1 89.56 336 TRP B O 1
ATOM 5491 N N . ALA B 1 337 ? -21.906 20.828 4.562 1 92.31 337 ALA B N 1
ATOM 5492 C CA . ALA B 1 337 ? -21.859 22.266 4.418 1 92.31 337 ALA B CA 1
ATOM 5493 C C . ALA B 1 337 ? -21.188 22.922 5.629 1 92.31 337 ALA B C 1
ATOM 5495 O O . ALA B 1 337 ? -20.375 23.844 5.48 1 92.31 337 ALA B O 1
ATOM 5496 N N . ARG B 1 338 ? -21.469 22.391 6.781 1 91.25 338 ARG B N 1
ATOM 5497 C CA . ARG B 1 338 ? -20.859 22.922 8 1 91.25 338 ARG B CA 1
ATOM 5498 C C . ARG B 1 338 ? -19.359 22.688 8.016 1 91.25 338 ARG B C 1
ATOM 5500 O O . ARG B 1 338 ? -18.594 23.531 8.477 1 91.25 338 ARG B O 1
ATOM 5507 N N . ASN B 1 339 ? -18.969 21.531 7.543 1 88.81 339 ASN B N 1
ATOM 5508 C CA . ASN B 1 339 ? -17.547 21.25 7.438 1 88.81 339 ASN B CA 1
ATOM 5509 C C . ASN B 1 339 ? -16.844 22.234 6.516 1 88.81 339 ASN B C 1
ATOM 5511 O O . ASN B 1 339 ? -15.758 22.734 6.836 1 88.81 339 ASN B O 1
ATOM 5515 N N . ILE B 1 340 ? -17.484 22.531 5.441 1 89.56 340 ILE B N 1
ATOM 5516 C CA . ILE B 1 340 ? -16.922 23.469 4.477 1 89.56 340 ILE B CA 1
ATOM 5517 C C . ILE B 1 340 ? -16.766 24.844 5.129 1 89.56 340 ILE B C 1
ATOM 5519 O O . ILE B 1 340 ? -15.719 25.484 4.992 1 89.56 340 ILE B O 1
ATOM 5523 N N . LEU B 1 341 ? -17.719 25.266 5.871 1 90.75 341 LEU B N 1
ATOM 5524 C CA . LEU B 1 341 ? -17.688 26.578 6.512 1 90.75 341 LEU B CA 1
ATOM 5525 C C . LEU B 1 341 ? -16.656 26.609 7.637 1 90.75 341 LEU B C 1
ATOM 5527 O O . LEU B 1 341 ? -16.016 27.641 7.875 1 90.75 341 LEU B O 1
ATOM 5531 N N . SER B 1 342 ? -16.531 25.516 8.289 1 88.31 342 SER B N 1
ATOM 5532 C CA . SER B 1 342 ? -15.523 25.422 9.336 1 88.31 342 SER B CA 1
ATOM 5533 C C . SER B 1 342 ? -14.117 25.609 8.766 1 88.31 342 SER B C 1
ATOM 5535 O O . SER B 1 342 ? -13.297 26.328 9.336 1 88.31 342 SER B O 1
ATOM 5537 N N . ILE B 1 343 ? -13.867 24.984 7.621 1 86.5 343 ILE B N 1
ATOM 5538 C CA . ILE B 1 343 ? -12.578 25.125 6.953 1 86.5 343 ILE B CA 1
ATOM 5539 C C . ILE B 1 343 ? -12.336 26.594 6.609 1 86.5 343 ILE B C 1
ATOM 5541 O O . ILE B 1 343 ? -11.227 27.109 6.801 1 86.5 343 ILE B O 1
ATOM 5545 N N . GLU B 1 344 ? -13.328 27.234 6.16 1 87.38 344 GLU B N 1
ATOM 5546 C CA . GLU B 1 344 ? -13.219 28.609 5.711 1 87.38 344 GLU B CA 1
ATOM 5547 C C . GLU B 1 344 ? -12.836 29.531 6.863 1 87.38 344 GLU B C 1
ATOM 5549 O O . GLU B 1 344 ? -12.18 30.562 6.648 1 87.38 344 GLU B O 1
ATOM 5554 N N . ASN B 1 345 ? -13.141 29.141 8.031 1 84.5 345 ASN B N 1
ATOM 5555 C CA . ASN B 1 345 ? -12.859 29.953 9.211 1 84.5 345 ASN B CA 1
ATOM 5556 C C . ASN B 1 345 ? -11.359 30.109 9.438 1 84.5 345 ASN B C 1
ATOM 5558 O O . ASN B 1 345 ? -10.922 31.016 10.156 1 84.5 345 ASN B O 1
ATOM 5562 N N . PHE B 1 346 ? -10.625 29.297 8.805 1 78.94 346 PHE B N 1
ATOM 5563 C CA . PHE B 1 346 ? -9.188 29.344 9.016 1 78.94 346 PHE B CA 1
ATOM 5564 C C . PHE B 1 346 ? -8.5 30.125 7.898 1 78.94 346 PHE B C 1
ATOM 5566 O O . PHE B 1 346 ? -7.273 30.203 7.848 1 78.94 346 PHE B O 1
ATOM 5573 N N . TYR B 1 347 ? -9.352 30.75 7.023 1 82.31 347 TYR B N 1
ATOM 5574 C CA . TYR B 1 347 ? -8.852 31.609 5.953 1 82.31 347 TYR B CA 1
ATOM 5575 C C . TYR B 1 347 ? -9.281 33.062 6.168 1 82.31 347 TYR B C 1
ATOM 5577 O O . TYR B 1 347 ? -10.258 33.312 6.867 1 82.31 347 TYR B O 1
ATOM 5585 N N . PRO B 1 348 ? -8.344 33.938 5.609 1 81.12 348 PRO B N 1
ATOM 5586 C CA . PRO B 1 348 ? -8.828 35.312 5.633 1 81.12 348 PRO B CA 1
ATOM 5587 C C . PRO B 1 348 ? -10.18 35.469 4.938 1 81.12 348 PRO B C 1
ATOM 5589 O O . PRO B 1 348 ? -10.5 34.719 4.012 1 81.12 348 PRO B O 1
ATOM 5592 N N . PRO B 1 349 ? -10.961 36.438 5.465 1 84.75 349 PRO B N 1
ATOM 5593 C CA . PRO B 1 349 ? -12.273 36.656 4.855 1 84.75 349 PRO B CA 1
ATOM 5594 C C . PRO B 1 349 ? -12.188 36.938 3.359 1 84.75 349 PRO B C 1
ATOM 5596 O O . PRO B 1 349 ? -11.234 37.562 2.904 1 84.75 349 PRO B O 1
ATOM 5599 N N . ARG B 1 350 ? -13.148 36.312 2.668 1 85.94 350 ARG B N 1
ATOM 5600 C CA . ARG B 1 350 ? -13.219 36.562 1.228 1 85.94 350 ARG B CA 1
ATOM 5601 C C . ARG B 1 350 ? -13.672 37.969 0.921 1 85.94 350 ARG B C 1
ATOM 5603 O O . ARG B 1 350 ? -14.461 38.562 1.669 1 85.94 350 ARG B O 1
ATOM 5610 N N . ASP B 1 351 ? -12.898 38.625 -0.066 1 74.94 351 ASP B N 1
ATOM 5611 C CA . ASP B 1 351 ? -13.258 40 -0.455 1 74.94 351 ASP B CA 1
ATOM 5612 C C . ASP B 1 351 ? -14.688 40.062 -0.98 1 74.94 351 ASP B C 1
ATOM 5614 O O . ASP B 1 351 ? -15.148 39.156 -1.65 1 74.94 351 ASP B O 1
ATOM 5618 N N . SER B 1 352 ? -15.484 41 -0.463 1 62.56 352 SER B N 1
ATOM 5619 C CA . SER B 1 352 ? -16.875 41.25 -0.842 1 62.56 352 SER B CA 1
ATOM 5620 C C . SER B 1 352 ? -17.031 41.281 -2.357 1 62.56 352 SER B C 1
ATOM 5622 O O . SER B 1 352 ? -18.062 40.875 -2.895 1 62.56 352 SER B O 1
ATOM 5624 N N . GLU B 1 353 ? -16.156 41.781 -3.047 1 54.53 353 GLU B N 1
ATOM 5625 C CA . GLU B 1 353 ? -16.234 41.938 -4.496 1 54.53 353 GLU B CA 1
ATOM 5626 C C . GLU B 1 353 ? -16.188 40.562 -5.184 1 54.53 353 GLU B C 1
ATOM 5628 O O . GLU B 1 353 ? -16.844 40.344 -6.207 1 54.53 353 GLU B O 1
ATOM 5633 N N . GLU B 1 354 ? -15.508 39.656 -4.648 1 58.12 354 GLU B N 1
ATOM 5634 C CA . GLU B 1 354 ? -15.414 38.312 -5.219 1 58.12 354 GLU B CA 1
ATOM 5635 C C . GLU B 1 354 ? -16.734 37.562 -5.09 1 58.12 354 GLU B C 1
ATOM 5637 O O . GLU B 1 354 ? -17.141 36.844 -6 1 58.12 354 GLU B O 1
ATOM 5642 N N . ILE B 1 355 ? -17.375 37.844 -4.031 1 58.31 355 ILE B N 1
ATOM 5643 C CA . ILE B 1 355 ? -18.672 37.219 -3.766 1 58.31 355 ILE B CA 1
ATOM 5644 C C . ILE B 1 355 ? -19.719 37.812 -4.691 1 58.31 355 ILE B C 1
ATOM 5646 O O . ILE B 1 355 ? 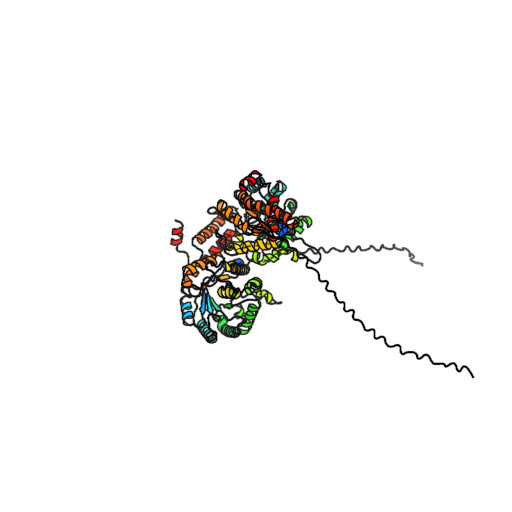-20.578 37.094 -5.219 1 58.31 355 ILE B O 1
ATOM 5650 N N . GLU B 1 356 ? -19.656 39.094 -4.875 1 53.12 356 GLU B N 1
ATOM 5651 C CA . GLU B 1 356 ? -20.641 39.812 -5.699 1 53.12 356 GLU B CA 1
ATOM 5652 C C . GLU B 1 356 ? -20.469 39.469 -7.176 1 53.12 356 GLU B C 1
ATOM 5654 O O . GLU B 1 356 ? -21.453 39.344 -7.91 1 53.12 356 GLU B O 1
ATOM 5659 N N . GLN B 1 357 ? -19.328 39.312 -7.648 1 49.44 357 GLN B N 1
ATOM 5660 C CA . GLN B 1 357 ? -19.094 39.062 -9.07 1 49.44 357 GLN B CA 1
ATOM 5661 C C . GLN B 1 357 ? -19.641 37.719 -9.508 1 49.44 357 GLN B C 1
ATOM 5663 O O . GLN B 1 357 ? -20.062 37.562 -10.648 1 49.44 357 GLN B O 1
ATOM 5668 N N . GLN B 1 358 ? -19.578 36.75 -8.711 1 48.31 358 GLN B N 1
ATOM 5669 C CA . GLN B 1 358 ? -20.062 35.438 -9.148 1 48.31 358 GLN B CA 1
ATOM 5670 C C . GLN B 1 358 ? -21.578 35.312 -9 1 48.31 358 GLN B C 1
ATOM 5672 O O . GLN B 1 358 ? -22.188 34.406 -9.531 1 48.31 358 GLN B O 1
ATOM 5677 N N . GLN B 1 359 ? -22.219 36.156 -8.148 1 45.34 359 GLN B N 1
ATOM 5678 C CA . GLN B 1 359 ? -23.672 36.188 -8.055 1 45.34 359 GLN B CA 1
ATOM 5679 C C . GLN B 1 359 ? -24.297 36.812 -9.297 1 45.34 359 GLN B C 1
ATOM 5681 O O . GLN B 1 359 ? -25.469 36.594 -9.594 1 45.34 359 GLN B O 1
ATOM 5686 N N . GLN B 1 360 ? -23.531 37.594 -10.055 1 38.44 360 GLN B N 1
ATOM 5687 C CA . GLN B 1 360 ? -24.062 38.156 -11.297 1 38.44 360 GLN B CA 1
ATOM 5688 C C . GLN B 1 360 ? -23.75 37.25 -12.477 1 38.44 360 GLN B C 1
ATOM 5690 O O . GLN B 1 360 ? -22.641 36.719 -12.602 1 38.44 360 GLN B O 1
#

Organism: Dictyostelium discoideum (NCBI:txid44689)

InterPro domains:
  IPR005000 HpcH/HpaI aldolase/citrate lyase domain [PF03328] (58-284)
  IPR011206 Citrate lyase beta subunit-like [PIRSF015582] (39-345)
  IPR015813 Pyruvate/Phosphoenolpyruvate kinase-like domain superfamily [SSF51621] (50-294)
  IPR040442 Pyruvate kinase-like domain superfamily [G3DSA:3.20.20.60] (39-346)

Solvent-accessible surface area (backbone atoms only — not comparable to full-atom values): 39465 Å² total; per-residue (Å²): 142,72,88,69,83,72,91,78,79,87,78,79,76,83,75,74,80,73,74,75,71,74,70,73,70,74,73,70,73,74,74,78,85,65,80,74,89,78,80,84,32,34,68,58,44,62,77,48,86,64,52,30,26,33,36,53,34,41,22,61,38,64,68,57,48,51,52,50,46,75,45,17,88,67,31,37,26,43,29,39,23,50,30,91,69,30,56,82,91,38,44,66,56,13,54,52,46,41,55,50,46,50,72,74,47,73,50,76,83,23,42,40,30,36,26,40,39,31,81,87,68,81,49,25,67,62,48,48,55,55,41,36,76,43,52,89,62,44,46,28,36,33,41,42,77,40,52,49,33,63,55,59,52,51,51,52,52,52,36,29,72,58,43,33,61,71,55,34,67,62,34,34,31,31,38,25,41,28,35,68,59,16,61,74,36,40,71,54,40,78,44,34,38,63,74,65,44,56,99,88,53,88,55,73,69,41,71,48,30,38,31,40,38,54,69,52,24,26,67,64,70,70,54,78,86,54,95,80,39,67,92,44,46,65,60,55,42,51,50,27,35,56,17,28,35,65,32,20,42,21,28,35,43,67,61,84,62,69,85,40,63,65,60,45,51,53,54,48,47,50,35,43,38,50,28,35,48,18,32,36,32,79,46,80,82,42,39,63,60,44,44,55,61,70,45,77,48,69,69,55,48,50,50,25,51,50,44,53,57,48,47,58,56,36,49,75,72,55,38,26,55,47,76,55,95,71,29,65,41,39,56,38,50,39,50,31,22,49,51,55,52,45,56,50,69,80,46,81,80,78,60,69,65,64,58,53,55,70,76,98,140,80,82,76,76,77,74,79,71,79,74,75,73,77,79,72,76,74,75,73,71,72,70,70,72,70,71,68,70,71,73,73,83,69,80,82,87,81,77,84,31,52,66,58,42,55,79,45,85,63,51,30,26,34,36,53,34,40,22,62,38,64,68,57,48,52,52,50,45,75,44,17,89,67,31,38,26,42,29,38,24,50,30,61,57,30,18,83,90,39,45,67,56,14,53,52,46,43,54,49,47,50,71,73,47,75,50,76,83,23,42,40,30,36,27,42,39,31,81,86,66,80,48,25,67,64,47,48,57,54,42,36,77,44,53,89,63,45,44,29,35,34,42,43,78,39,52,48,33,55,54,57,51,45,52,52,53,52,36,30,73,57,43,34,61,71,54,36,66,61,35,34,32,31,38,26,42,28,34,37,40,16,59,77,35,41,70,55,42,78,46,33,38,64,75,65,40,50,101,82,49,88,53,73,69,42,71,49,30,37,30,40,39,55,55,41,24,24,32,43,51,64,30,61,88,53,97,80,39,66,63,44,46,62,60,57,47,50,50,29,52,55,17,33,65,66,32,20,41,22,29,36,41,68,60,53,52,68,82,39,63,66,59,44,51,52,53,50,49,51,37,48,73,65,58,34,49,20,32,36,31,81,48,80,84,44,40,65,60,44,46,56,64,70,46,76,48,68,69,56,48,52,50,23,50,49,46,52,58,48,47,58,56,34,46,74,71,73,42,74,62,50,75,55,96,88,37,81,41,40,63,71,53,39,52,52,20,49,49,54,53,43,53,50,69,78,46,81,81,77,59,68,65,64,59,53,57,70,76,99

Secondary structure (DSSP, 8-state):
---------------------------------PPP-----GGGGTTS----EEEEEETT-HHHHHHHHHTGGG-SEEEEESSTTS-GGGHHHHHHHHHHHHHHS--TTSEEEEEPPPGGGS-HHHHHHHHHHHGGG--EEEE----SHHHHHHHHHHHHHHH-HHHHHH-EEEEEE-SHHHHHTHHHHHTHHHHH--TT------EEEEEE-HHHHHHHHTPPP-TT-GGGHHHHHHHHHHHHHTT-EEEE---S-TT-HHHHHHHHHHHHHHT-SEEEESSGGGHHHHHHHHSPPHHHHHHHHHHHHHHHHHHHTT-S-EEETTEEE-HHHHHHHHHHHHHHTTSPPPPHHHHHHHH-/---------------------------------PPP-----GGGGGGS----EEEEEETT-HHHHHHHHHTGGG-SEEEEESSTTS-GGGHHHHHHHHHHHHHHS--TTSEEEEEPPPGGGS-HHHHHHHHHHHGGG--EEEE----SHHHHHHHHHHHHHHH-HHHHHH-EEEEEE-SHHHHHTHHHHHTHHHHH--TT------EEEEEE-HHHHHHHH-PPP-TT-GGGHHHHHHHHHHHHHTT-EEEE---S-TT-HHHHHHHHHHHHHHT-SEEEESSGGGHHHHHHHHSPPHHHHHHHHHHHHHHHHHHHTT-S-EEETTEEE-HHHHHHHHHHHHHHTTSPPPPHHHHHHHH-

Nearest PDB structures (foldseek):
  5vxc-assembly1_A  TM=9.350E-01  e=1.907E-26  Homo sapiens
  5vxs-assembly1_C  TM=8.351E-01  e=4.052E-23  Homo sapiens
  5vxs-assembly1_A  TM=8.695E-01  e=2.570E-22  Homo sapiens
  5vxs-assembly2_E  TM=8.569E-01  e=3.760E-22  Homo sapiens
  4l9z-assembly1_D  TM=8.923E-01  e=9.279E-21  Cereibacter sphaeroides 2.4.1

Sequence (720 aa):
MIHILKSVKKLRPLINNNNKLFFSSSTTTTTIIKKPGIFNKSQNIYDKPLRRVFFNVPGSDKRKIDKSLALSDTIDSIVLDLEDGVSVNRKQEARDTIQKAVVEESFGKAEVLIRVNSVDSGLLEDDIDMIGKISSYIDGLVIPKVEHPDHLIYITQLLREKCGESNANNLKFMACVESAISLINLKEICNYNEKMNSSNNNNKSQLNALIFASEDYCADTGITRTPTATELLYARSSVVNHAVANGLQAIDMVCINYKNSEVLKKETHEGVQLGFHGKQAIHPNQIDIINQSFRPSLEKFNFATKIVEQNEIHQSQGKGAFEIDGKMIDMPMVKWARNILSIENFYPPRDSEEIEQQQQMIHILKSVKKLRPLINNNNKLFFSSSTTTTTIIKKPGIFNKSQNIYDKPLRRVFFNVPGSDKRKIDKSLALSDTIDSIVLDLEDGVSVNRKQEARDTIQKAVVEESFGKAEVLIRVNSVDSGLLEDDIDMIGKISSYIDGLVIPKVEHPDHLIYITQLLREKCGESNANNLKFMACVESAISLINLKEICNYNEKMNSSNNNNKSQLNALIFASEDYCADTGITRTPTATELLYARSSVVNHAVANGLQAIDMVCINYKNSEVLKKETHEGVQLGFHGKQAIHPNQIDIINQSFRPSLEKFNFATKIVEQNEIHQSQGKGAFEIDGKMIDMPMVKWARNILSIENFYPPRDSEEIEQQQQ

pLDDT: mean 86.29, std 19.82, range [19.23, 98.88]